Protein 7Y3J (pdb70)

Nearest PDB structures (foldseek):
  7y3j-assembly1_H  TM=1.005E+00  e=4.062E-44  Mus musculus
  8dcm-assembly1_A  TM=9.714E-01  e=6.726E-34  Mus musculus
  6pxh-assembly2_H  TM=6.707E-01  e=1.759E-35  Mus musculus
  1ct8-assembly1_B  TM=6.488E-01  e=2.114E-33  Mus musculus
  3gnm-assembly1_H  TM=6.488E-01  e=3.516E-32  Mus musculus

InterPro domains:
  IPR002223 Pancreatic trypsin inhibitor Kunitz domain [PF00014] (290-341)
  IPR002223 Pancreatic trypsin inhibitor Kunitz domain [PR00759] (288-302)
  IPR002223 Pancreatic trypsin inhibitor Kunitz domain [PR00759] (316-326)
  IPR002223 Pancreatic trypsin inhibitor Kunitz domain [PR00759] (326-341)
  IPR002223 Pancreatic trypsin inhibitor Kunitz domain [PS50279] (291-341)
  IPR002223 Pancreatic trypsin inhibitor Kunitz domain [SM00131] (289-342)
  IPR008154 Amyloidogenic glycoprotein, extracellular [PS51869] (28-189)
  IPR008154 Amyloidogenic glycoprotein, extracellular [SM00006] (24-188)
  IPR008155 Amyloidogenic glycoprotein [PR00203] (177-195)
  IPR008155 Amyloidogenic glycoprotein [PR00203] (382-405)
  IPR008155 Amyloidogenic glycoprotein [PR00203] (699-724)
  IPR008155 Amyloidogenic glycoprotein [PR00203] (745-767)
  IPR008155 Amyloidogenic glycoprotein [PTHR23103] (10-770)
  IPR011178 Amyloidogenic glycoprotein, copper-binding [PF12924] (132-188)
  IPR011993 PH-like domain superfamily [G3DSA:2.30.29.30] (742-770)
  IPR013803 Amyloidogenic glycoprotein, amyloid-beta peptide [PF03494] (676-713)
  IPR013803 Amyloidogenic glycoprotein, amyloid-beta peptide [PR00204] (675-688)
  IPR013803 Amyloidogenic glycoprotein, amyloid-beta peptide [PR00204] (689-701)
  IPR013803 Amyloidogenic glycoprotein, amyloid-beta peptide [PR00204] (701-713)
  IPR015849 Amyloidogenic glycoprotein, heparin-binding [PF02177] (31-131)

Structure (mmCIF, N/CA/C/O backbone):
data_7Y3J
#
_entry.id   7Y3J
#
_cell.length_a   49.589
_cell.length_b   127.883
_cell.length_c   160.342
_cell.angle_alpha   90.000
_cell.angle_beta   90.000
_cell.angle_gamma   90.000
#
_symmetry.space_group_name_H-M   'C 2 2 21'
#
loop_
_entity.id
_entity.type
_entity.pdbx_description
1 polymer '24B3 Light chain'
2 polymer '24B3 Heavy chain'
3 polymer ALA-LEU-VAL-PHE-PHE-ALA-PRO-ALA-VAL-GLY-SER
4 water water
#
loop_
_atom_site.group_PDB
_atom_site.id
_atom_site.type_symbol
_atom_site.label_atom_id
_atom_site.label_alt_id
_atom_site.label_comp_id
_atom_site.label_asym_id
_atom_site.label_entity_id
_atom_site.label_seq_id
_atom_site.pdbx_PDB_ins_code
_atom_site.Cartn_x
_atom_site.Cartn_y
_atom_site.Cartn_z
_atom_site.occupancy
_atom_site.B_iso_or_equiv
_atom_site.auth_seq_id
_atom_site.auth_comp_id
_atom_site.auth_asym_id
_atom_site.auth_atom_id
_atom_site.pdbx_PDB_model_num
ATOM 1 N N . ASP A 1 1 ? 7.77500 6.30100 -39.38800 1.000 45.98843 1 ASP L N 1
ATOM 2 C CA . ASP A 1 1 ? 8.02000 6.04400 -37.97300 1.000 45.24650 1 ASP L CA 1
ATOM 3 C C . ASP A 1 1 ? 6.97600 5.09500 -37.39300 1.000 45.49776 1 ASP L C 1
ATOM 4 O O . ASP A 1 1 ? 5.80600 5.13700 -37.77500 1.000 45.82922 1 ASP L O 1
ATOM 9 N N . VAL A 1 2 ? 7.40800 4.24100 -36.47000 1.000 49.02371 2 VAL L N 1
ATOM 10 C CA . VAL A 1 2 ? 6.49600 3.34400 -35.77000 1.000 49.07506 2 VAL L CA 1
ATOM 11 C C . VAL A 1 2 ? 5.75200 4.13800 -34.70600 1.000 41.98677 2 VAL L C 1
ATOM 12 O O . VAL A 1 2 ? 6.36900 4.80000 -33.86300 1.000 37.64143 2 VAL L O 1
ATOM 16 N N . VAL A 1 3 ? 4.42600 4.07700 -34.74100 1.000 43.85148 3 VAL L N 1
ATOM 17 C CA . VAL A 1 3 ? 3.58900 4.87900 -33.85800 1.000 44.76457 3 VAL L CA 1
ATOM 18 C C . VAL A 1 3 ? 3.33800 4.11000 -32.56900 1.000 41.06268 3 VAL L C 1
ATOM 19 O O . VAL A 1 3 ? 2.97500 2.92900 -32.59800 1.000 41.08550 3 VAL L O 1
ATOM 23 N N . MET A 1 4 ? 3.53200 4.78200 -31.43700 1.000 37.88611 4 MET L N 1
ATOM 24 C CA . MET A 1 4 ? 3.28100 4.21600 -30.11800 1.000 40.77408 4 MET L CA 1
ATOM 25 C C . MET A 1 4 ? 2.05500 4.90000 -29.52800 1.000 38.27962 4 MET L C 1
ATOM 26 O O . MET A 1 4 ? 2.07400 6.11200 -29.28700 1.000 34.00793 4 MET L O 1
ATOM 31 N N . THR A 1 5 ? 0.99700 4.12800 -29.29700 1.000 37.07412 5 THR L N 1
ATOM 32 C CA . THR A 1 5 ? -0.26600 4.64800 -28.78600 1.000 37.55236 5 THR L CA 1
ATOM 33 C C . THR A 1 5 ? -0.50000 4.10000 -27.38400 1.000 36.06941 5 THR L C 1
ATOM 34 O O . THR A 1 5 ? -0.63100 2.88500 -27.20300 1.000 36.28244 5 THR L O 1
ATOM 38 N N . GLN A 1 6 ? -0.56200 4.99500 -26.40200 1.000 35.70542 6 GLN L N 1
ATOM 39 C CA . GLN A 1 6 ? -0.71800 4.61900 -25.00400 1.000 40.71085 6 GLN L CA 1
ATOM 40 C C . GLN A 1 6 ? -2.13300 4.91100 -24.52400 1.000 35.05362 6 GLN L C 1
ATOM 41 O O . GLN A 1 6 ? -2.72600 5.93400 -24.88200 1.000 33.21473 6 GLN L O 1
ATOM 47 N N . THR A 1 7 ? -2.66600 4.00300 -23.70200 1.000 38.40111 7 THR L N 1
ATOM 48 C CA . THR A 1 7 ? -3.99300 4.13200 -23.12500 1.000 41.87308 7 THR L CA 1
ATOM 49 C C . THR A 1 7 ? -3.90200 3.69900 -21.66500 1.000 40.47702 7 THR L C 1
ATOM 50 O O . THR A 1 7 ? -3.40200 2.59500 -21.38000 1.000 37.02716 7 THR L O 1
ATOM 54 N N . PRO A 1 8 ? -4.37000 4.52600 -20.72100 1.000 38.85240 8 PRO L N 1
ATOM 55 C CA . PRO A 1 8 ? -4.96500 5.85400 -20.90600 1.000 33.50784 8 PRO L CA 1
ATOM 56 C C . PRO A 1 8 ? -3.92700 6.96800 -20.86500 1.000 36.02836 8 PRO L C 1
ATOM 57 O O . PRO A 1 8 ? -2.74500 6.72200 -20.64700 1.000 35.57265 8 PRO L O 1
ATOM 61 N N . LEU A 1 9 ? -4.35200 8.21300 -21.08000 1.000 43.37123 9 LEU L N 1
ATOM 62 C CA . LEU A 1 9 ? -3.44800 9.34400 -20.91100 1.000 39.51869 9 LEU L CA 1
ATOM 63 C C . LEU A 1 9 ? -3.29400 9.70800 -19.44000 1.000 32.77918 9 LEU L C 1
ATOM 64 O O . LEU A 1 9 ? -2.19600 10.05700 -18.99300 1.000 26.56084 9 LEU L O 1
ATOM 69 N N . SER A 1 10 ? -4.38200 9.62800 -18.67900 1.000 34.42928 10 SER L N 1
ATOM 70 C CA . SER A 1 10 ? -4.38300 9.89300 -17.24800 1.000 37.19489 10 SER L CA 1
ATOM 71 C C . SER A 1 10 ? -4.92300 8.67000 -16.52200 1.000 35.30177 10 SER L C 1
ATOM 72 O O . SER A 1 10 ? -5.99200 8.15800 -16.87300 1.000 32.19439 10 SER L O 1
ATOM 75 N N . LEU A 1 11 ? -4.18600 8.20400 -15.51500 1.000 34.05533 11 LEU L N 1
ATOM 76 C CA . LEU A 1 11 ? -4.56000 7.02200 -14.74000 1.000 35.95100 11 LEU L CA 1
ATOM 77 C C . LEU A 1 11 ? -4.59400 7.39100 -13.26400 1.000 32.74768 11 LEU L C 1
ATOM 78 O O . LEU A 1 11 ? -3.59400 7.23600 -12.54900 1.000 30.64412 11 LEU L O 1
ATOM 83 N N . PRO A 1 12 ? -5.72600 7.89700 -12.77200 1.000 32.29236 12 PRO L N 1
ATOM 84 C CA . PRO A 1 12 ? -5.85400 8.16900 -11.33300 1.000 34.34927 12 PRO L CA 1
ATOM 85 C C . PRO A 1 12 ? -6.04300 6.87400 -10.55700 1.000 30.97806 12 PRO L C 1
ATOM 86 O O . PRO A 1 12 ? -6.87800 6.03900 -10.91100 1.000 30.04977 12 PRO L O 1
ATOM 90 N N . VAL A 1 13 ? -5.25900 6.71000 -9.49400 1.000 27.60078 13 VAL L N 1
ATOM 91 C CA . VAL A 1 13 ? -5.33000 5.52400 -8.65200 1.000 31.54000 13 VAL L CA 1
ATOM 92 C C . VAL A 1 13 ? -5.21100 5.93900 -7.19400 1.000 28.28147 13 VAL L C 1
ATOM 93 O O . VAL A 1 13 ? -4.65800 6.99400 -6.86800 1.000 24.69557 13 VAL L O 1
ATOM 97 N N . SER A 1 14 ? -5.75400 5.10300 -6.31800 1.000 27.91310 14 SER L N 1
ATOM 98 C CA . SER A 1 14 ? -5.45300 5.17600 -4.90000 1.000 36.49401 14 SER L CA 1
ATOM 99 C C . SER A 1 14 ? -4.27000 4.26600 -4.60200 1.000 30.90758 14 SER L C 1
ATOM 100 O O . SER A 1 14 ? -4.04500 3.27000 -5.29400 1.000 28.36084 14 SER L O 1
ATOM 103 N N . LEU A 1 15 ? -3.49900 4.62900 -3.58100 1.000 28.25672 15 LEU L N 1
ATOM 104 C CA . LEU A 1 15 ? -2.37800 3.79400 -3.17300 1.000 30.02252 15 LEU L CA 1
ATOM 105 C C . LEU A 1 15 ? -2.87600 2.40300 -2.80200 1.000 30.51918 15 LEU L C 1
ATOM 106 O O . LEU A 1 15 ? -3.83100 2.25600 -2.03500 1.000 27.58915 15 LEU L O 1
ATOM 111 N N . GLY A 1 16 ? -2.23500 1.38000 -3.36300 1.000 29.85375 16 GLY L N 1
ATOM 112 C CA . GLY A 1 16 ? -2.64400 0.00900 -3.17800 1.000 27.69209 16 GLY L CA 1
ATOM 113 C C . GLY A 1 16 ? -3.38200 -0.58800 -4.35800 1.000 22.87144 16 GLY L C 1
ATOM 114 O O . GLY A 1 16 ? -3.37700 -1.81500 -4.51600 1.000 23.28935 16 GLY L O 1
ATOM 115 N N . ASP A 1 17 ? -4.01300 0.24300 -5.18400 1.000 25.42975 17 ASP L N 1
ATOM 116 C CA . ASP A 1 17 ? -4.66200 -0.24600 -6.38900 1.000 27.75426 17 ASP L CA 1
ATOM 117 C C . ASP A 1 17 ? -3.63800 -0.85000 -7.34100 1.000 33.95645 17 ASP L C 1
ATOM 118 O O . ASP A 1 17 ? -2.43300 -0.60200 -7.24800 1.000 30.40220 17 ASP L O 1
ATOM 123 N N . GLN A 1 18 ? -4.13700 -1.65400 -8.27100 1.000 34.24374 18 GLN L N 1
ATOM 124 C CA . GLN A 1 18 ? -3.33500 -2.11600 -9.38900 1.000 35.15528 18 GLN L CA 1
ATOM 125 C C . GLN A 1 18 ? -3.58200 -1.21300 -10.59000 1.000 27.08981 18 GLN L C 1
ATOM 126 O O . GLN A 1 18 ? -4.66600 -0.64800 -10.75200 1.000 25.24969 18 GLN L O 1
ATOM 132 N N . ALA A 1 19 ? -2.55500 -1.06500 -11.41900 1.000 29.09189 19 ALA L N 1
ATOM 133 C CA . ALA A 1 19 ? -2.60200 -0.17400 -12.56700 1.000 31.20558 19 ALA L CA 1
ATOM 134 C C . ALA A 1 19 ? -2.14500 -0.91700 -13.81100 1.000 29.55614 19 ALA L C 1
ATOM 135 O O . ALA A 1 19 ? -1.17000 -1.67300 -13.77100 1.000 26.90946 19 ALA L O 1
ATOM 137 N N . SER A 1 20 ? -2.85700 -0.69800 -14.91500 1.000 29.72649 20 SER L N 1
ATOM 138 C CA . SER A 1 20 ? -2.53800 -1.31200 -16.19800 1.000 31.98730 20 SER L CA 1
ATOM 139 C C . SER A 1 20 ? -2.44400 -0.21900 -17.24900 1.000 27.97257 20 SER L C 1
ATOM 140 O O . SER A 1 20 ? -3.40100 0.53600 -17.45000 1.000 28.12193 20 SER L O 1
ATOM 143 N N . ILE A 1 21 ? -1.29500 -0.13500 -17.91300 1.000 29.51457 21 ILE L N 1
ATOM 144 C CA . ILE A 1 21 ? -1.04600 0.85300 -18.95500 1.000 28.14587 21 ILE L CA 1
ATOM 145 C C . ILE A 1 21 ? -0.81600 0.10300 -20.25900 1.000 34.87606 21 ILE L C 1
ATOM 146 O O . ILE A 1 21 ? 0.06700 -0.76000 -20.33800 1.000 30.14051 21 ILE L O 1
ATOM 151 N N . SER A 1 22 ? -1.60900 0.42700 -21.27600 1.000 36.97163 22 SER L N 1
ATOM 152 C CA . SER A 1 22 ? -1.54200 -0.24500 -22.56400 1.000 41.40158 22 SER L CA 1
ATOM 153 C C . SER A 1 22 ? -0.71100 0.56800 -23.54900 1.000 34.56173 22 SER L C 1
ATOM 154 O O . SER A 1 22 ? -0.68600 1.80100 -23.50400 1.000 35.67628 22 SER L O 1
ATOM 157 N N . CYS A 1 23 ? -0.02800 -0.14300 -24.44600 1.000 30.02664 23 CYS L N 1
ATOM 158 C CA . CYS A 1 23 ? 0.81200 0.47200 -25.47100 1.000 36.10272 23 CYS L CA 1
ATOM 159 C C . CYS A 1 23 ? 0.67600 -0.35500 -26.74200 1.000 35.07659 23 CYS L C 1
ATOM 160 O O . CYS A 1 23 ? 1.21800 -1.46300 -26.82500 1.000 32.40220 23 CYS L O 1
ATOM 163 N N . ARG A 1 24 ? -0.05000 0.17200 -27.72500 1.000 40.64294 24 ARG L N 1
ATOM 164 C CA . ARG A 1 24 ? -0.26400 -0.49900 -28.99800 1.000 42.58572 24 ARG L CA 1
ATOM 165 C C . ARG A 1 24 ? 0.55600 0.18100 -30.08600 1.000 41.99869 24 ARG L C 1
ATOM 166 O O . ARG A 1 24 ? 0.62100 1.41400 -30.14800 1.000 39.71851 24 ARG L O 1
ATOM 168 N N . CYS A 1 25 ? 1.17800 -0.62300 -30.94200 1.000 36.90504 25 CYS L N 1
ATOM 169 C CA . CYS A 1 25 ? 2.07200 -0.12800 -31.97800 1.000 46.06270 25 CYS L CA 1
ATOM 170 C C . CYS A 1 25 ? 1.46100 -0.33700 -33.35900 1.000 51.48725 25 CYS L C 1
ATOM 171 O O . CYS A 1 25 ? 0.50200 -1.09300 -33.54000 1.000 44.91286 25 CYS L O 1
ATOM 174 N N . SER A 1 26 ? 2.04100 0.35300 -34.34400 1.000 48.78901 26 SER L N 1
ATOM 175 C CA . SER A 1 26 ? 1.53100 0.28800 -35.70800 1.000 56.85035 26 SER L CA 1
ATOM 176 C C . SER A 1 26 ? 1.95400 -0.98900 -36.42200 1.000 58.53363 26 SER L C 1
ATOM 177 O O . SER A 1 26 ? 1.26200 -1.43500 -37.34400 1.000 49.77707 26 SER L O 1
ATOM 180 N N . GLN A 1 27 ? 3.07200 -1.58900 -36.01900 1.000 60.06846 27 GLN L N 1
ATOM 181 C CA . GLN A 1 27 ? 3.55900 -2.80100 -36.66100 1.000 60.47263 27 GLN L CA 1
ATOM 182 C C . GLN A 1 27 ? 4.33700 -3.62500 -35.64500 1.000 51.54290 27 GLN L C 1
ATOM 183 O O . GLN A 1 27 ? 4.67400 -3.15300 -34.55600 1.000 48.16103 27 GLN L O 1
ATOM 189 N N . SER A 1 28 ? 4.61300 -4.87400 -36.01800 1.000 54.16946 28 SER L N 1
ATOM 190 C CA . SER A 1 28 ? 5.33000 -5.79000 -35.14100 1.000 48.29565 28 SER L CA 1
ATOM 191 C C . SER A 1 28 ? 6.70300 -5.23200 -34.78400 1.000 46.51823 28 SER L C 1
ATOM 192 O O . SER A 1 28 ? 7.34200 -4.53400 -35.57600 1.000 45.59891 28 SER L O 1
ATOM 195 N N . LEU A 1 29 ? 7.15800 -5.55200 -33.57200 1.000 43.06823 29 LEU L N 1
ATOM 196 C CA . LEU A 1 29 ? 8.41500 -5.04000 -33.04300 1.000 41.13471 29 LEU L CA 1
ATOM 197 C C . LEU A 1 29 ? 9.48600 -6.11900 -32.93500 1.000 41.88073 29 LEU L C 1
ATOM 198 O O . LEU A 1 29 ? 10.46900 -5.94100 -32.20800 1.000 34.78193 29 LEU L O 1
ATOM 203 N N . VAL A 1 30 ? 9.32100 -7.23100 -33.64500 1.000 43.45580 30 VAL L N 1
ATOM 204 C CA . VAL A 1 30 ? 10.28200 -8.32700 -33.58800 1.000 45.23268 30 VAL L CA 1
ATOM 205 C C . VAL A 1 30 ? 11.50800 -7.93100 -34.40400 1.000 42.76040 30 VAL L C 1
ATOM 206 O O . VAL A 1 30 ? 11.45900 -7.87800 -35.63500 1.000 42.39745 30 VAL L O 1
ATOM 210 N N . HIS A 1 31 ? 12.60900 -7.64200 -33.71400 1.000 44.63155 31 HIS L N 1
ATOM 211 C CA . HIS A 1 31 ? 13.86600 -7.34600 -34.38200 1.000 47.35695 31 HIS L CA 1
ATOM 212 C C . HIS A 1 31 ? 14.36100 -8.58000 -35.13100 1.000 51.99176 31 HIS L C 1
ATOM 213 O O . HIS A 1 31 ? 13.97000 -9.71500 -34.84200 1.000 52.69636 31 HIS L O 1
ATOM 220 N N . ARG A 1 32 ? 15.23100 -8.35000 -36.11900 1.000 56.79301 32 ARG L N 1
ATOM 221 C CA . ARG A 1 32 ? 15.79600 -9.46800 -36.86600 1.000 63.39833 32 ARG L CA 1
ATOM 222 C C . ARG A 1 32 ? 16.64800 -10.37100 -35.98300 1.000 61.83964 32 ARG L C 1
ATOM 223 O O . ARG A 1 32 ? 16.86200 -11.53600 -36.33300 1.000 60.98138 32 ARG L O 1
ATOM 231 N N . ASN A 1 33 ? 17.13100 -9.86600 -34.84700 1.000 56.75180 33 ASN L N 1
ATOM 232 C CA . ASN A 1 33 ? 17.88900 -10.67900 -33.90600 1.000 55.34091 33 ASN L CA 1
ATOM 233 C C . ASN A 1 33 ? 16.99900 -11.52300 -33.00100 1.000 51.49538 33 ASN L C 1
ATOM 234 O O . ASN A 1 33 ? 17.52000 -12.21200 -32.11700 1.000 44.86010 33 ASN L O 1
ATOM 239 N N . GLY A 1 34 ? 15.68000 -11.47900 -33.19300 1.000 50.28659 34 GLY L N 1
ATOM 240 C CA . GLY A 1 34 ? 14.74400 -12.24900 -32.41100 1.000 49.40128 34 GLY L CA 1
ATOM 241 C C . GLY A 1 34 ? 14.09500 -11.49500 -31.26800 1.000 44.81133 34 GLY L C 1
ATOM 242 O O . GLY A 1 34 ? 12.98800 -11.86000 -30.85400 1.000 38.09438 34 GLY L O 1
ATOM 243 N N . ASN A 1 35 ? 14.74700 -10.45800 -30.75200 1.000 48.21642 35 ASN L N 1
ATOM 244 C CA . ASN A 1 35 ? 14.23000 -9.74300 -29.59600 1.000 48.63048 35 ASN L CA 1
ATOM 245 C C . ASN A 1 35 ? 13.09200 -8.80800 -29.98800 1.000 44.05308 35 ASN L C 1
ATOM 246 O O . ASN A 1 35 ? 13.07300 -8.23500 -31.08100 1.000 39.22756 35 ASN L O 1
ATOM 251 N N . THR A 1 36 ? 12.13500 -8.66100 -29.07500 1.000 34.49900 36 THR L N 1
ATOM 252 C CA . THR A 1 36 ? 11.06100 -7.67800 -29.20100 1.000 37.02580 36 THR L CA 1
ATOM 253 C C . THR A 1 36 ? 11.47100 -6.46200 -28.37600 1.000 37.45165 36 THR L C 1
ATOM 254 O O . THR A 1 36 ? 11.32800 -6.45000 -27.15000 1.000 29.93026 36 THR L O 1
ATOM 258 N N . ASN A 1 37 ? 11.98100 -5.43600 -29.05400 1.000 34.39121 37 ASN L N 1
ATOM 259 C CA . ASN A 1 37 ? 12.58500 -4.28900 -28.37700 1.000 32.58901 37 ASN L CA 1
ATOM 260 C C . ASN A 1 37 ? 11.51200 -3.25900 -28.01800 1.000 35.26205 37 ASN L C 1
ATOM 261 O O . ASN A 1 37 ? 11.41200 -2.18000 -28.60100 1.000 34.74218 37 ASN L O 1
ATOM 266 N N . LEU A 1 38 ? 10.70300 -3.61300 -27.02200 1.000 37.54922 38 LEU L N 1
ATOM 267 C CA . LEU A 1 38 ? 9.74500 -2.69100 -26.42800 1.000 38.10709 38 LEU L CA 1
ATOM 268 C C . LEU A 1 38 ? 10.08900 -2.50600 -24.95800 1.000 32.21264 38 LEU L C 1
ATOM 269 O O . LEU A 1 38 ? 10.31200 -3.48700 -24.24100 1.000 27.22828 38 LEU L O 1
ATOM 274 N N . HIS A 1 39 ? 10.12900 -1.25200 -24.51500 1.000 29.75903 39 HIS L N 1
ATOM 275 C CA . HIS A 1 39 ? 10.59400 -0.92300 -23.17900 1.000 32.45202 39 HIS L CA 1
ATOM 276 C C . HIS A 1 39 ? 9.65900 0.09900 -22.55000 1.000 29.69179 39 HIS L C 1
ATOM 277 O O . HIS A 1 39 ? 8.90800 0.79300 -23.23800 1.000 26.53982 39 HIS L O 1
ATOM 284 N N . TRP A 1 40 ? 9.71500 0.17900 -21.22200 1.000 32.81609 40 TRP L N 1
ATOM 285 C CA . TRP A 1 40 ? 8.89700 1.09700 -20.44200 1.000 34.73686 40 TRP L CA 1
ATOM 286 C C . TRP A 1 40 ? 9.79700 1.97700 -19.58800 1.000 31.59121 40 TRP L C 1
ATOM 287 O O . TRP A 1 40 ? 10.70500 1.47400 -18.91700 1.000 29.45265 40 TRP L O 1
ATOM 298 N N . TYR A 1 41 ? 9.53800 3.28100 -19.60500 1.000 31.39176 41 TYR L N 1
ATOM 299 C CA . TYR A 1 41 ? 10.30200 4.24400 -18.82800 1.000 29.01727 41 TYR L CA 1
ATOM 300 C C . TYR A 1 41 ? 9.38600 4.98700 -17.86600 1.000 30.65478 41 TYR L C 1
ATOM 301 O O . TYR A 1 41 ? 8.18500 5.12700 -18.10800 1.000 27.21763 41 TYR L O 1
ATOM 310 N N . LEU A 1 42 ? 9.97000 5.46500 -16.77000 1.000 31.88498 42 LEU L N 1
ATOM 311 C CA . LEU A 1 42 ? 9.26700 6.27700 -15.78800 1.000 32.35461 42 LEU L CA 1
ATOM 312 C C . LEU A 1 42 ? 10.01800 7.58600 -15.60000 1.000 28.84238 42 LEU L C 1
ATOM 313 O O . LEU A 1 42 ? 11.23300 7.58300 -15.37900 1.000 24.23009 42 LEU L O 1
ATOM 318 N N . GLN A 1 43 ? 9.29600 8.69900 -15.69500 1.000 28.84587 43 GLN L N 1
ATOM 319 C CA . GLN A 1 43 ? 9.86400 10.02600 -15.48900 1.000 30.70616 43 GLN L CA 1
ATOM 320 C C . GLN A 1 43 ? 9.07100 10.72100 -14.39100 1.000 26.12796 43 GLN L C 1
ATOM 321 O O . GLN A 1 43 ? 7.91500 11.10200 -14.60000 1.000 27.64784 43 GLN L O 1
ATOM 327 N N . LYS A 1 44 ? 9.68900 10.87800 -13.22600 1.000 23.88022 44 LYS L N 1
ATOM 328 C CA . LYS A 1 44 ? 9.07800 11.64900 -12.15900 1.000 28.77924 44 LYS L CA 1
ATOM 329 C C . LYS A 1 44 ? 9.34700 13.13600 -12.37500 1.000 33.71789 44 LYS L C 1
ATOM 330 O O . LYS A 1 44 ? 10.22800 13.52700 -13.14600 1.000 28.58823 44 LYS L O 1
ATOM 336 N N . SER A 1 45 ? 8.56600 13.96700 -11.68600 1.000 32.09440 45 SER L N 1
ATOM 337 C CA . SER A 1 45 ? 8.62200 15.40800 -11.90700 1.000 39.40661 45 SER L CA 1
ATOM 338 C C . SER A 1 45 ? 10.01100 15.95400 -11.60400 1.000 37.86273 45 SER L C 1
ATOM 339 O O . SER A 1 45 ? 10.60100 15.65100 -10.56200 1.000 28.99280 45 SER L O 1
ATOM 342 N N . GLY A 1 46 ? 10.53500 16.75700 -12.52700 1.000 38.77524 46 GLY L N 1
ATOM 343 C CA . GLY A 1 46 ? 11.83900 17.36200 -12.34200 1.000 42.08889 46 GLY L CA 1
ATOM 344 C C . GLY A 1 46 ? 13.00500 16.40600 -12.41600 1.000 45.20866 46 GLY L C 1
ATOM 345 O O . GLY A 1 46 ? 14.11000 16.76000 -11.99700 1.000 41.63544 46 GLY L O 1
ATOM 346 N N . GLN A 1 47 ? 12.79700 15.20400 -12.93900 1.000 37.02599 47 GLN L N 1
ATOM 347 C CA . GLN A 1 47 ? 13.84000 14.19400 -13.04300 1.000 32.48163 47 GLN L CA 1
ATOM 348 C C . GLN A 1 47 ? 13.97900 13.73800 -14.49200 1.000 31.08688 47 GLN L C 1
ATOM 349 O O . GLN A 1 47 ? 13.22100 14.14400 -15.37600 1.000 30.10338 47 GLN L O 1
ATOM 355 N N . SER A 1 48 ? 14.96400 12.88400 -14.72300 1.000 31.16861 48 SER L N 1
ATOM 356 C CA . SER A 1 48 ? 15.18200 12.25200 -16.01100 1.000 26.87219 48 SER L CA 1
ATOM 357 C C . SER A 1 48 ? 14.38500 10.96000 -16.10500 1.000 28.28089 48 SER L C 1
ATOM 358 O O . SER A 1 48 ? 14.04400 10.35400 -15.08600 1.000 27.56051 48 SER L O 1
ATOM 361 N N . PRO A 1 49 ? 14.05100 10.51900 -17.31800 1.000 35.13216 49 PRO L N 1
ATOM 362 C CA . PRO A 1 49 ? 13.40800 9.20900 -17.46500 1.000 36.66568 49 PRO L CA 1
ATOM 363 C C . PRO A 1 49 ? 14.31300 8.10100 -16.95000 1.000 33.96974 49 PRO L C 1
ATOM 364 O O . PRO A 1 49 ? 15.54100 8.19900 -16.99400 1.000 31.04886 49 PRO L O 1
ATOM 368 N N . LYS A 1 50 ? 13.69100 7.03900 -16.44700 1.000 30.65197 50 LYS L N 1
ATOM 369 C CA . LYS A 1 50 ? 14.41500 5.91100 -15.88100 1.000 35.65259 50 LYS L CA 1
ATOM 370 C C . LYS A 1 50 ? 13.82800 4.61100 -16.40700 1.000 31.82084 50 LYS L C 1
ATOM 371 O O . LYS A 1 50 ? 12.60700 4.47200 -16.52800 1.000 25.02759 50 LYS L O 1
ATOM 377 N N . LEU A 1 51 ? 14.70700 3.66200 -16.71700 1.000 34.48859 51 LEU L N 1
ATOM 378 C CA . LEU A 1 51 ? 14.30000 2.41100 -17.34300 1.000 32.63997 51 LEU L CA 1
ATOM 379 C C . LEU A 1 51 ? 13.70500 1.47500 -16.29800 1.000 31.98263 51 LEU L C 1
ATOM 380 O O . LEU A 1 51 ? 14.38900 1.07500 -15.35000 1.000 30.02684 51 LEU L O 1
ATOM 385 N N . LEU A 1 52 ? 12.43000 1.12900 -16.47000 1.000 32.63482 52 LEU L N 1
ATOM 386 C CA . LEU A 1 52 ? 11.77600 0.16700 -15.59400 1.000 32.89214 52 LEU L CA 1
ATOM 387 C C . LEU A 1 52 ? 11.80700 -1.24000 -16.17500 1.000 33.33626 52 LEU L C 1
ATOM 388 O O . LEU A 1 52 ? 12.24500 -2.18300 -15.50900 1.000 33.34575 52 LEU L O 1
ATOM 393 N N . ILE A 1 53 ? 11.34300 -1.39400 -17.41000 1.000 27.61408 53 ILE L N 1
ATOM 394 C CA . ILE A 1 53 ? 11.21100 -2.69700 -18.04600 1.000 27.98638 53 ILE L CA 1
ATOM 395 C C . ILE A 1 53 ? 11.72200 -2.59500 -19.47500 1.000 32.26979 53 ILE L C 1
ATOM 396 O O . ILE A 1 53 ? 11.40800 -1.64000 -20.19100 1.000 29.88314 53 ILE L O 1
ATOM 401 N N . TYR A 1 54 ? 12.52000 -3.58000 -19.88500 1.000 35.36565 54 TYR L N 1
ATOM 402 C CA . TYR A 1 54 ? 13.04100 -3.65600 -21.24100 1.000 34.97787 54 TYR L CA 1
ATOM 403 C C . TYR A 1 54 ? 12.68700 -5.00700 -21.84400 1.000 31.95703 54 TYR L C 1
ATOM 404 O O . TYR A 1 54 ? 12.55300 -6.00500 -21.13200 1.000 29.54440 54 TYR L O 1
ATOM 413 N N . LYS A 1 55 ? 12.54200 -5.02300 -23.16700 1.000 32.64876 55 LYS L N 1
ATOM 414 C CA . LYS A 1 55 ? 12.17800 -6.21900 -23.92400 1.000 35.09942 55 LYS L CA 1
ATOM 415 C C . LYS A 1 55 ? 10.95300 -6.90300 -23.31400 1.000 31.63388 55 LYS L C 1
ATOM 416 O O . LYS A 1 55 ? 10.98700 -8.06100 -22.89300 1.000 31.64049 55 LYS L O 1
ATOM 422 N N . VAL A 1 56 ? 9.86700 -6.12800 -23.25000 1.000 29.10361 56 VAL L N 1
ATOM 423 C CA . VAL A 1 56 ? 8.52600 -6.58500 -22.89000 1.000 28.97376 56 VAL L CA 1
ATOM 424 C C . VAL A 1 56 ? 8.40100 -6.90800 -21.40500 1.000 30.08331 56 VAL L C 1
ATOM 425 O O . VAL A 1 56 ? 7.52400 -6.36800 -20.72000 1.000 28.13803 56 VAL L O 1
ATOM 429 N N . SER A 1 57 ? 9.26700 -7.78900 -20.88600 1.000 29.76480 57 SER L N 1
ATOM 430 C CA . SER A 1 57 ? 8.99400 -8.36700 -19.57400 1.000 28.82042 57 SER L CA 1
ATOM 431 C C . SER A 1 57 ? 10.21700 -8.47300 -18.66300 1.000 30.32380 57 SER L C 1
ATOM 432 O O . SER A 1 57 ? 10.16700 -9.20400 -17.66600 1.000 31.59084 57 SER L O 1
ATOM 435 N N . ASN A 1 58 ? 11.30500 -7.76600 -18.95300 1.000 28.06915 58 ASN L N 1
ATOM 436 C CA . ASN A 1 58 ? 12.52100 -7.85800 -18.15100 1.000 32.64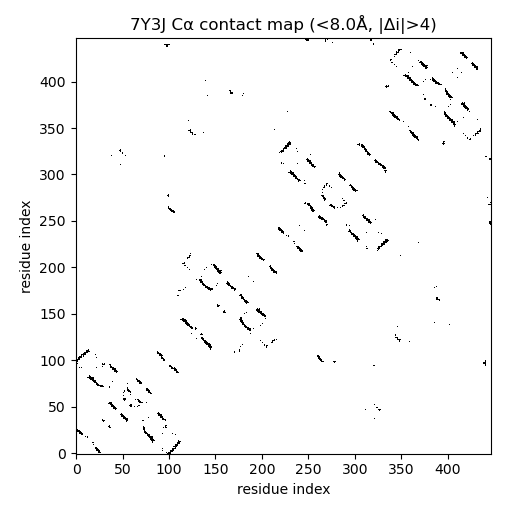595 58 ASN L CA 1
ATOM 437 C C . ASN A 1 58 ? 12.64000 -6.63700 -17.24700 1.000 36.54685 58 ASN L C 1
ATOM 438 O O . ASN A 1 58 ? 12.69900 -5.50200 -17.73300 1.000 28.23948 58 ASN L O 1
ATOM 443 N N . ARG A 1 59 ? 12.68700 -6.87500 -15.93800 1.000 31.34179 59 ARG L N 1
ATOM 444 C CA . ARG A 1 59 ? 12.83800 -5.79700 -14.97000 1.000 36.33343 59 ARG L CA 1
ATOM 445 C C . ARG A 1 59 ? 14.28700 -5.33100 -14.92000 1.000 33.98181 59 ARG L C 1
ATOM 446 O O . ARG A 1 59 ? 15.20800 -6.14200 -14.78000 1.000 30.67717 59 ARG L O 1
ATOM 454 N N . PHE A 1 60 ? 14.48400 -4.02100 -15.03600 1.000 32.14366 60 PHE L N 1
ATOM 455 C CA . PHE A 1 60 ? 15.81000 -3.44600 -14.89500 1.000 36.89810 60 PHE L CA 1
ATOM 456 C C . PHE A 1 60 ? 16.29100 -3.59000 -13.45300 1.000 38.28976 60 PHE L C 1
ATOM 457 O O . PHE A 1 60 ? 15.50300 -3.79200 -12.52400 1.000 36.67986 60 PHE L O 1
ATOM 465 N N . SER A 1 61 ? 17.60700 -3.49800 -13.27400 1.000 38.29283 61 SER L N 1
ATOM 466 C CA . SER A 1 61 ? 18.19500 -3.65900 -11.95000 1.000 44.66735 61 SER L CA 1
ATOM 467 C C . SER A 1 61 ? 17.65900 -2.60100 -10.99300 1.000 37.33503 61 SER L C 1
ATOM 468 O O . SER A 1 61 ? 17.65600 -1.40600 -11.30400 1.000 34.59880 61 SER L O 1
ATOM 471 N N . GLY A 1 62 ? 17.19800 -3.04800 -9.82500 1.000 30.64591 62 GLY L N 1
ATOM 472 C CA . GLY A 1 62 ? 16.62700 -2.17400 -8.82900 1.000 36.44384 62 GLY L CA 1
ATOM 473 C C . GLY A 1 62 ? 15.12500 -2.00300 -8.91200 1.000 39.07359 62 GLY L C 1
ATOM 474 O O . GLY A 1 62 ? 14.51800 -1.51000 -7.95300 1.000 35.49329 62 GLY L O 1
ATOM 475 N N . VAL A 1 63 ? 14.50900 -2.39600 -10.01900 1.000 35.24338 63 VAL L N 1
ATOM 476 C CA . VAL A 1 63 ? 13.05700 -2.24500 -10.16800 1.000 36.12289 63 VAL L CA 1
ATOM 477 C C . VAL A 1 63 ? 12.35300 -3.29900 -9.32100 1.000 29.55070 63 VAL L C 1
ATOM 478 O O . VAL A 1 63 ? 12.66500 -4.49700 -9.44300 1.000 28.81673 63 VAL L O 1
ATOM 482 N N . PRO A 1 64 ? 11.40900 -2.91700 -8.46500 1.000 31.63927 64 PRO L N 1
ATOM 483 C CA . PRO A 1 64 ? 10.72700 -3.91100 -7.63100 1.000 38.34771 64 PRO L CA 1
ATOM 484 C C . PRO A 1 64 ? 9.88500 -4.85700 -8.47100 1.000 36.59444 64 PRO L C 1
ATOM 485 O O . PRO A 1 64 ? 9.38000 -4.49600 -9.53700 1.000 31.35586 64 PRO L O 1
ATOM 489 N N . ASP A 1 65 ? 9.72700 -6.08700 -7.96800 1.000 35.50986 65 ASP L N 1
ATOM 490 C CA . ASP A 1 65 ? 8.84800 -7.05300 -8.62100 1.000 38.80763 65 ASP L CA 1
ATOM 491 C C . ASP A 1 65 ? 7.40300 -6.57500 -8.66700 1.000 39.19094 65 ASP L C 1
ATOM 492 O O . ASP A 1 65 ? 6.56500 -7.22900 -9.29800 1.000 34.41397 65 ASP L O 1
ATOM 497 N N . ARG A 1 66 ? 7.10500 -5.45800 -8.00000 1.000 41.14306 66 ARG L N 1
ATOM 498 C CA . ARG A 1 66 ? 5.81900 -4.78600 -8.13000 1.000 39.94543 66 ARG L CA 1
ATOM 499 C C . ARG A 1 66 ? 5.47400 -4.49400 -9.58600 1.000 36.55855 66 ARG L C 1
ATOM 500 O O . ARG A 1 66 ? 4.29500 -4.49100 -9.95900 1.000 30.35272 66 ARG L O 1
ATOM 508 N N . PHE A 1 67 ? 6.48100 -4.26100 -10.42300 1.000 35.68081 67 PHE L N 1
ATOM 509 C CA . PHE A 1 67 ? 6.28100 -3.94300 -11.83000 1.000 38.51306 67 PHE L CA 1
ATOM 510 C C . PHE A 1 67 ? 6.44700 -5.18900 -12.69100 1.000 31.79295 67 PHE L C 1
ATOM 511 O O . PHE A 1 67 ? 7.31100 -6.03100 -12.42700 1.000 29.31081 67 PHE L O 1
ATOM 519 N N . SER A 1 68 ? 5.61700 -5.29600 -13.72600 1.000 30.52769 68 SER L N 1
ATOM 520 C CA . SER A 1 68 ? 5.67700 -6.41600 -14.65300 1.000 34.45638 68 SER L CA 1
ATOM 521 C C . SER A 1 68 ? 5.10800 -5.98200 -15.99600 1.000 32.69903 68 SER L C 1
ATOM 522 O O . SER A 1 68 ? 4.19800 -5.15100 -16.06300 1.000 29.44037 68 SER L O 1
ATOM 525 N N . GLY A 1 69 ? 5.66000 -6.55200 -17.06900 1.000 26.77491 69 GLY L N 1
ATOM 526 C CA . GLY A 1 69 ? 5.21200 -6.24200 -18.40500 1.000 30.94208 69 GLY L CA 1
ATOM 527 C C . GLY A 1 69 ? 4.93900 -7.50900 -19.19800 1.000 29.44712 69 GLY L C 1
ATOM 528 O O . GLY A 1 69 ? 5.48000 -8.57600 -18.91300 1.000 33.25853 69 GLY L O 1
ATOM 529 N N . SER A 1 70 ? 4.08400 -7.36400 -20.20600 1.000 29.50662 70 SER L N 1
ATOM 530 C CA . SER A 1 70 ? 3.69100 -8.48700 -21.04500 1.000 34.13274 70 SER L CA 1
ATOM 531 C C . SER A 1 70 ? 3.28800 -7.96100 -22.41700 1.000 35.84705 70 SER L C 1
ATOM 532 O O . SER A 1 70 ? 3.25500 -6.75000 -22.65600 1.000 31.14630 70 SER L O 1
ATOM 535 N N . GLY A 1 71 ? 2.98700 -8.88300 -23.32000 1.000 33.85180 71 GLY L N 1
ATOM 536 C CA . GLY A 1 71 ? 2.53800 -8.54900 -24.65600 1.000 39.23082 71 GLY L CA 1
ATOM 537 C C . GLY A 1 71 ? 3.44400 -9.12800 -25.72900 1.000 36.83035 71 GLY L C 1
ATOM 538 O O . GLY A 1 71 ? 4.49300 -9.71100 -25.46200 1.000 38.29246 71 GLY L O 1
ATOM 539 N N . SER A 1 72 ? 2.99900 -8.94600 -26.97100 1.000 38.68921 72 SER L N 1
ATOM 540 C CA . SER A 1 72 ? 3.73300 -9.40900 -28.14200 1.000 40.25156 72 SER L CA 1
ATOM 541 C C . SER A 1 72 ? 3.13800 -8.75100 -29.37800 1.000 42.91198 72 SER L C 1
ATOM 542 O O . SER A 1 72 ? 1.99500 -8.28600 -29.36600 1.000 34.08770 72 SER L O 1
ATOM 545 N N . GLY A 1 73 ? 3.93300 -8.71600 -30.44500 1.000 39.99434 73 GLY L N 1
ATOM 546 C CA . GLY A 1 73 ? 3.48100 -8.16600 -31.70700 1.000 46.27920 73 GLY L CA 1
ATOM 547 C C . GLY A 1 73 ? 3.21900 -6.67300 -31.67500 1.000 48.35093 73 GLY L C 1
ATOM 548 O O . GLY A 1 73 ? 4.13700 -5.87000 -31.86700 1.000 42.48330 73 GLY L O 1
ATOM 549 N N . THR A 1 74 ? 1.96200 -6.28900 -31.44200 1.000 44.32937 74 THR L N 1
ATOM 550 C CA . THR A 1 74 ? 1.57300 -4.88600 -31.44900 1.000 46.70993 74 THR L CA 1
ATOM 551 C C . THR A 1 74 ? 0.78900 -4.45700 -30.21700 1.000 43.72437 74 THR L C 1
ATOM 552 O O . THR A 1 74 ? 0.36000 -3.30100 -30.15500 1.000 40.42134 74 THR L O 1
ATOM 556 N N . ASP A 1 75 ? 0.58100 -5.34200 -29.24500 1.000 46.92290 75 ASP L N 1
ATOM 557 C CA . ASP A 1 75 ? -0.13300 -5.00300 -28.02000 1.000 47.16071 75 ASP L CA 1
ATOM 558 C C . ASP A 1 75 ? 0.73400 -5.35900 -26.82400 1.000 40.58011 75 ASP L C 1
ATOM 559 O O . ASP A 1 75 ? 1.21100 -6.49400 -26.71400 1.000 36.96604 75 ASP L O 1
ATOM 564 N N . PHE A 1 76 ? 0.93600 -4.38900 -25.93600 1.000 38.99102 76 PHE L N 1
ATOM 565 C CA . PHE A 1 76 ? 1.78200 -4.56100 -24.76500 1.000 35.17062 76 PHE L CA 1
ATOM 566 C C . PHE A 1 76 ? 1.12700 -3.87800 -23.57400 1.000 28.76378 76 PHE L C 1
ATOM 567 O O . PHE A 1 76 ? 0.34300 -2.93800 -23.73300 1.000 28.87358 76 PHE L O 1
ATOM 575 N N . THR A 1 77 ? 1.45800 -4.35600 -22.37600 1.000 30.32891 77 THR L N 1
ATOM 576 C CA . THR A 1 77 ? 0.83200 -3.86000 -21.16000 1.000 33.96502 77 THR L CA 1
ATOM 577 C C . THR A 1 77 ? 1.84400 -3.82400 -20.02400 1.000 34.82200 77 THR L C 1
ATOM 578 O O . THR A 1 77 ? 2.60400 -4.77700 -19.82500 1.000 30.55371 77 THR L O 1
ATOM 582 N N . LEU A 1 78 ? 1.84900 -2.71600 -19.28800 1.000 35.54504 78 LEU L N 1
ATOM 583 C CA . LEU A 1 78 ? 2.62900 -2.56500 -18.06800 1.000 31.69225 78 LEU L CA 1
ATOM 584 C C . LEU A 1 78 ? 1.68600 -2.62600 -16.87600 1.000 30.12332 78 LEU L C 1
ATOM 585 O O . LEU A 1 78 ? 0.67600 -1.91600 -16.84400 1.000 28.51478 78 LEU L O 1
ATOM 590 N N . LYS A 1 79 ? 2.01300 -3.47000 -15.90100 1.000 32.96301 79 LYS L N 1
ATOM 591 C CA . LYS A 1 79 ? 1.15200 -3.69700 -14.75000 1.000 30.09400 79 LYS L CA 1
ATOM 592 C C . LYS A 1 79 ? 1.89600 -3.41800 -13.45200 1.000 31.04012 79 LYS L C 1
ATOM 593 O O . LYS A 1 79 ? 3.08200 -3.74000 -13.31700 1.000 30.34781 79 LYS L O 1
ATOM 599 N N . ILE A 1 80 ? 1.18500 -2.81200 -12.50400 1.000 25.10094 80 ILE L N 1
ATOM 600 C CA . ILE A 1 80 ? 1.68400 -2.54300 -11.16200 1.000 29.78535 80 ILE L CA 1
ATOM 601 C C . ILE A 1 80 ? 0.76900 -3.25900 -10.18000 1.000 29.29520 80 ILE L C 1
ATOM 602 O O . ILE A 1 80 ? -0.45200 -3.07600 -10.22100 1.000 27.45575 80 ILE L O 1
ATOM 607 N N . SER A 1 81 ? 1.35500 -4.07500 -9.30300 1.000 28.14720 81 SER L N 1
ATOM 608 C CA . SER A 1 81 ? 0.55400 -4.85000 -8.36100 1.000 25.12687 81 SER L CA 1
ATOM 609 C C . SER A 1 81 ? -0.16900 -3.93900 -7.37500 1.000 32.15344 81 SER L C 1
ATOM 610 O O . SER A 1 81 ? -1.40400 -3.90600 -7.32700 1.000 29.58116 81 SER L O 1
ATOM 613 N N . ARG A 1 82 ? 0.59000 -3.19000 -6.57800 1.000 27.05677 82 ARG L N 1
ATOM 614 C CA . ARG A 1 82 ? 0.04100 -2.25400 -5.59700 1.000 34.00214 82 ARG L CA 1
ATOM 615 C C . ARG A 1 82 ? 0.78300 -0.93000 -5.74400 1.000 35.18813 82 ARG L C 1
ATOM 616 O O . ARG A 1 82 ? 1.91700 -0.80000 -5.27600 1.000 30.94403 82 ARG L O 1
ATOM 624 N N . VAL A 1 83 ? 0.13600 0.05400 -6.37500 1.000 30.22126 83 VAL L N 1
ATOM 625 C CA . VAL A 1 83 ? 0.78300 1.33600 -6.63200 1.000 32.30448 83 VAL L CA 1
ATOM 626 C C . VAL A 1 83 ? 1.23300 1.96500 -5.32200 1.000 26.86058 83 VAL L C 1
ATOM 627 O O . VAL A 1 83 ? 0.46700 2.04900 -4.35400 1.000 24.02144 83 VAL L O 1
ATOM 631 N N . GLU A 1 84 ? 2.48700 2.40200 -5.28600 1.000 31.13350 84 GLU L N 1
ATOM 632 C CA . GLU A 1 84 ? 3.04900 3.12300 -4.15600 1.000 31.66065 84 GLU L CA 1
ATOM 633 C C . GLU A 1 84 ? 3.19800 4.59700 -4.51700 1.000 30.26972 84 GLU L C 1
ATOM 634 O O . GLU A 1 84 ? 3.08700 4.99200 -5.68100 1.000 29.04884 84 GLU L O 1
ATOM 640 N N . ALA A 1 85 ? 3.45300 5.41400 -3.49200 1.000 32.78591 85 ALA L N 1
ATOM 641 C CA . ALA A 1 85 ? 3.58800 6.85100 -3.71100 1.000 31.86432 85 ALA L CA 1
ATOM 642 C C . ALA A 1 85 ? 4.76500 7.16500 -4.62500 1.000 31.11482 85 ALA L C 1
ATOM 643 O O . ALA A 1 85 ? 4.69800 8.09000 -5.44300 1.000 25.41370 85 ALA L O 1
ATOM 645 N N . GLU A 1 86 ? 5.85200 6.40100 -4.50700 1.000 30.25067 86 GLU L N 1
ATOM 646 C CA . GLU A 1 86 ? 7.02100 6.62900 -5.34600 1.000 28.90168 86 GLU L CA 1
ATOM 647 C C . GLU A 1 86 ? 6.79500 6.22500 -6.79600 1.000 31.31082 86 GLU L C 1
ATOM 648 O O . GLU A 1 86 ? 7.61900 6.56700 -7.65100 1.000 25.61533 86 GLU L O 1
ATOM 654 N N . ASP A 1 87 ? 5.70800 5.51200 -7.09600 1.000 26.77792 87 ASP L N 1
ATOM 655 C CA . ASP A 1 87 ? 5.42700 5.09300 -8.46200 1.000 31.61835 87 ASP L CA 1
ATOM 656 C C . ASP A 1 87 ? 4.73700 6.17100 -9.28700 1.000 32.53533 87 ASP L C 1
ATOM 657 O O . ASP A 1 87 ? 4.59300 5.99600 -10.50200 1.000 25.16680 87 ASP L O 1
ATOM 662 N N . LEU A 1 88 ? 4.31400 7.27000 -8.66900 1.000 34.02629 88 LEU L N 1
ATOM 663 C CA . LEU A 1 88 ? 3.59200 8.30200 -9.39800 1.000 35.87729 88 LEU L CA 1
ATOM 664 C C . LEU A 1 88 ? 4.53000 9.05700 -10.33300 1.000 36.00828 88 LEU L C 1
ATOM 665 O O . LEU A 1 88 ? 5.65400 9.41200 -9.96600 1.000 25.30538 88 LEU L O 1
ATOM 670 N N . GLY A 1 89 ? 4.05400 9.30000 -11.54800 1.000 34.35323 89 GLY L N 1
ATOM 671 C CA . GLY A 1 89 ? 4.85500 9.95200 -12.56600 1.000 31.45312 89 GLY L CA 1
ATOM 672 C C . GLY A 1 89 ? 4.25900 9.69000 -13.93900 1.000 31.77526 89 GLY L C 1
ATOM 673 O O . GLY A 1 89 ? 3.09100 9.32800 -14.06400 1.000 27.80378 89 GLY L O 1
ATOM 674 N N . VAL A 1 90 ? 5.09200 9.88200 -14.95800 1.000 30.86086 90 VAL L N 1
ATOM 675 C CA . VAL A 1 90 ? 4.70800 9.65900 -16.34700 1.000 32.27045 90 VAL L CA 1
ATOM 676 C C . VAL A 1 90 ? 5.42500 8.41500 -16.84900 1.000 27.41395 90 VAL L C 1
ATOM 677 O O . VAL A 1 90 ? 6.64400 8.28100 -16.68000 1.000 28.73873 90 VAL L O 1
ATOM 681 N N . TYR A 1 91 ? 4.67000 7.50900 -17.46300 1.000 31.63836 91 TYR L N 1
ATOM 682 C CA . TYR A 1 91 ? 5.19100 6.24900 -17.97700 1.000 36.62532 91 TYR L CA 1
ATOM 683 C C . TYR A 1 91 ? 5.19700 6.29300 -19.49900 1.000 33.94353 91 TYR L C 1
ATOM 684 O O . TYR A 1 91 ? 4.15000 6.50200 -20.12100 1.000 32.68680 91 TYR L O 1
ATOM 693 N N . PHE A 1 92 ? 6.37200 6.09700 -20.09100 1.000 35.71199 92 PHE L N 1
ATOM 694 C CA . PHE A 1 92 ? 6.54100 6.07000 -21.53800 1.000 38.38623 92 PHE L CA 1
ATOM 695 C C . PHE A 1 92 ? 6.86600 4.65400 -21.98900 1.000 32.41508 92 PHE L C 1
ATOM 696 O O . PHE A 1 92 ? 7.71300 3.98600 -21.38600 1.000 25.39898 92 PHE L O 1
ATOM 704 N N . CYS A 1 93 ? 6.20300 4.20100 -23.04800 1.000 31.44957 93 CYS L N 1
ATOM 705 C CA . CYS A 1 93 ? 6.65200 3.02000 -23.76800 1.000 35.65286 93 CYS L CA 1
ATOM 706 C C . CYS A 1 93 ? 7.45700 3.45600 -24.98400 1.000 31.53960 93 CYS L C 1
ATOM 707 O O . CYS A 1 93 ? 7.16900 4.48000 -25.60900 1.000 29.89864 93 CYS L O 1
ATOM 710 N N . SER A 1 94 ? 8.48700 2.67600 -25.30000 1.000 30.24292 94 SER L N 1
ATOM 711 C CA . SER A 1 94 ? 9.39700 3.01800 -26.38000 1.000 36.28560 94 SER L CA 1
ATOM 712 C C . SER A 1 94 ? 9.85500 1.74400 -27.07000 1.000 33.66211 94 SER L C 1
ATOM 713 O O . SER A 1 94 ? 10.00700 0.69500 -26.43700 1.000 32.20987 94 SER L O 1
ATOM 716 N N . GLN A 1 95 ? 10.07600 1.84700 -28.37700 1.000 31.96764 95 GLN L N 1
ATOM 717 C CA . GLN A 1 95 ? 10.56600 0.73700 -29.17700 1.000 33.62701 95 GLN L CA 1
ATOM 718 C C . GLN A 1 95 ? 11.94500 1.07300 -29.72300 1.000 32.93059 95 GLN L C 1
ATOM 719 O O . GLN A 1 95 ? 12.22600 2.22600 -30.06700 1.000 32.63952 95 GLN L O 1
ATOM 725 N N . SER A 1 96 ? 12.80700 0.06000 -29.78900 1.000 31.05027 96 SER L N 1
ATOM 726 C CA . SER A 1 96 ? 14.13000 0.20100 -30.38100 1.000 37.81915 96 SER L CA 1
ATOM 727 C C . SER A 1 96 ? 14.36600 -0.87100 -31.43700 1.000 39.15353 96 SER L C 1
ATOM 728 O O . SER A 1 96 ? 15.49500 -1.33100 -31.62900 1.000 38.52109 96 SER L O 1
ATOM 731 N N . THR A 1 97 ? 13.30100 -1.27700 -32.12700 1.000 35.69587 97 THR L N 1
ATOM 732 C CA . THR A 1 97 ? 13.39100 -2.25400 -33.20400 1.000 50.16211 97 THR L CA 1
ATOM 733 C C . THR A 1 97 ? 13.69200 -1.59800 -34.54600 1.000 45.67920 97 THR L C 1
ATOM 734 O O . THR A 1 97 ? 14.54600 -2.08400 -35.29500 1.000 40.13066 97 THR L O 1
ATOM 738 N N . TYR A 1 98 ? 13.01500 -0.49600 -34.85800 1.000 45.11196 98 TYR L N 1
ATOM 739 C CA . TYR A 1 98 ? 13.18400 0.19800 -36.12400 1.000 48.04030 98 TYR L CA 1
ATOM 740 C C . TYR A 1 98 ? 13.72500 1.60300 -35.89700 1.000 40.16110 98 TYR L C 1
ATOM 741 O O . TYR A 1 98 ? 13.62900 2.16300 -34.80200 1.000 38.58714 98 TYR L O 1
ATOM 750 N N . VAL A 1 99 ? 14.29100 2.16400 -36.95500 1.000 40.54554 99 VAL L N 1
ATOM 751 C CA . VAL A 1 99 ? 14.80800 3.53200 -36.95500 1.000 42.42177 99 VAL L CA 1
ATOM 752 C C . VAL A 1 99 ? 13.74800 4.44000 -37.56000 1.000 40.65305 99 VAL L C 1
ATOM 753 O O . VAL A 1 99 ? 13.18600 4.10300 -38.61200 1.000 41.46570 99 VAL L O 1
ATOM 757 N N . PRO A 1 100 ? 13.42900 5.58100 -36.93500 1.000 39.87160 100 PRO L N 1
ATOM 758 C CA . PRO A 1 100 ? 13.98000 6.09300 -35.67300 1.000 40.61182 100 PRO L CA 1
ATOM 759 C C . PRO A 1 100 ? 13.30800 5.46600 -34.46200 1.000 40.87828 100 PRO L C 1
ATOM 760 O O . PRO A 1 100 ? 12.18800 4.97200 -34.56300 1.000 35.70845 100 PRO L O 1
ATOM 764 N N . LEU A 1 101 ? 13.97100 5.46000 -33.30800 1.000 36.89306 101 LEU L N 1
ATOM 765 C CA . LEU A 1 101 ? 13.31600 5.02500 -32.08500 1.000 35.86851 101 LEU L CA 1
ATOM 766 C C . LEU A 1 101 ? 12.19300 5.99200 -31.74200 1.000 30.52570 101 LEU L C 1
ATOM 767 O O . LEU A 1 101 ? 12.35100 7.21100 -31.84000 1.000 31.65472 101 LEU L O 1
ATOM 772 N N . THR A 1 102 ? 11.04700 5.44700 -31.35200 1.000 30.49873 102 THR L N 1
ATOM 773 C CA . THR A 1 102 ? 9.88100 6.25500 -31.04200 1.000 35.58671 102 THR L CA 1
ATOM 774 C C . THR A 1 102 ? 9.42700 5.99800 -29.61200 1.000 35.60616 102 THR L C 1
ATOM 775 O O . THR A 1 102 ? 9.75000 4.97200 -29.00700 1.000 34.13163 102 THR L O 1
ATOM 779 N N . PHE A 1 103 ? 8.67400 6.95700 -29.08000 1.000 28.80044 103 PHE L N 1
ATOM 780 C CA . PHE A 1 103 ? 8.13600 6.88100 -27.73300 1.000 30.99487 103 PHE L CA 1
ATOM 781 C C . PHE A 1 103 ? 6.62600 7.05100 -27.77800 1.000 32.45702 103 PHE L C 1
ATOM 782 O O . PHE A 1 103 ? 6.06900 7.61100 -28.72600 1.000 34.07230 103 PHE L O 1
ATOM 790 N N . GLY A 1 104 ? 5.96700 6.55800 -26.73600 1.000 32.32910 104 GLY L N 1
ATOM 791 C CA . GLY A 1 104 ? 4.56600 6.85400 -26.54400 1.000 30.13208 104 GLY L CA 1
ATOM 792 C C . GLY A 1 104 ? 4.36600 8.28200 -26.07700 1.000 29.40062 104 GLY L C 1
ATOM 793 O O . GLY A 1 104 ? 5.30200 8.98900 -25.70100 1.000 29.09849 104 GLY L O 1
ATOM 794 N N . VAL A 1 105 ? 3.10600 8.71800 -26.10800 1.000 32.41719 105 VAL L N 1
ATOM 795 C CA . VAL A 1 105 ? 2.80000 10.07700 -25.67500 1.000 35.80327 105 VAL L CA 1
ATOM 796 C C . VAL A 1 105 ? 3.00000 10.21800 -24.17000 1.000 38.78333 105 VAL L C 1
ATOM 797 O O . VAL A 1 105 ? 3.28400 11.31500 -23.67200 1.000 45.13783 105 VAL L O 1
ATOM 801 N N . GLY A 1 106 ? 2.88200 9.12900 -23.43100 1.000 37.20938 106 GLY L N 1
ATOM 802 C CA . GLY A 1 106 ? 3.05800 9.16100 -21.99600 1.000 38.70181 106 GLY L CA 1
ATOM 803 C C . GLY A 1 106 ? 1.74000 8.97300 -21.26400 1.000 36.07737 106 GLY L C 1
ATOM 804 O O . GLY A 1 106 ? 0.66700 9.36800 -21.73900 1.000 36.43138 106 GLY L O 1
ATOM 805 N N . THR A 1 107 ? 1.82300 8.35700 -20.08700 1.000 32.33721 107 THR L N 1
ATOM 806 C CA . THR A 1 107 ? 0.66700 8.10100 -19.23800 1.000 31.73028 107 THR L CA 1
ATOM 807 C C . THR A 1 107 ? 0.98700 8.59900 -17.83900 1.000 32.29209 107 THR L C 1
ATOM 808 O O . THR A 1 107 ? 1.89800 8.07600 -17.18800 1.000 30.45731 107 THR L O 1
ATOM 812 N N . LYS A 1 108 ? 0.24700 9.60100 -17.37800 1.000 34.70516 108 LYS L N 1
ATOM 813 C CA . LYS A 1 108 ? 0.49200 10.18600 -16.06700 1.000 35.51708 108 LYS L CA 1
ATOM 814 C C . LYS A 1 108 ? -0.24000 9.37800 -15.00400 1.000 34.04766 108 LYS L C 1
ATOM 815 O O . LYS A 1 108 ? -1.47500 9.31800 -15.00100 1.000 31.31693 108 LYS L O 1
ATOM 821 N N . LEU A 1 109 ? 0.52100 8.75700 -14.10800 1.000 37.56449 109 LEU L N 1
ATOM 822 C CA . LEU A 1 109 ? -0.03600 8.03100 -12.97200 1.000 36.74505 109 LEU L CA 1
ATOM 823 C C . LEU A 1 109 ? -0.17600 9.00800 -11.81000 1.000 35.45405 109 LEU L C 1
ATOM 824 O O . LEU A 1 109 ? 0.82200 9.39800 -11.19600 1.000 28.99706 109 LEU L O 1
ATOM 829 N N . GLU A 1 110 ? -1.41000 9.40600 -11.51100 1.000 33.17021 110 GLU L N 1
ATOM 830 C CA . GLU A 1 110 ? -1.68500 10.42300 -10.50900 1.000 33.69919 110 GLU L CA 1
ATOM 831 C C . GLU A 1 110 ? -2.45000 9.82200 -9.33700 1.000 30.94640 110 GLU L C 1
ATOM 832 O O . GLU A 1 110 ? -3.00900 8.72500 -9.42600 1.000 25.13593 110 GLU L O 1
ATOM 838 N N . LEU A 1 111 ? -2.47800 10.56500 -8.23400 1.000 26.48976 111 LEU L N 1
ATOM 839 C CA . LEU A 1 111 ? -3.18300 10.14300 -7.03400 1.000 30.37251 111 LEU L CA 1
ATOM 840 C C . LEU A 1 111 ? -4.64500 10.57800 -7.09400 1.000 32.94181 111 LEU L C 1
ATOM 841 O O . LEU A 1 111 ? -4.97700 11.64600 -7.61700 1.000 28.74833 111 LEU L O 1
ATOM 846 N N . LYS A 1 112 ? -5.51600 9.73500 -6.54700 1.000 32.44647 112 LYS L N 1
ATOM 847 C CA . LYS A 1 112 ? -6.95500 9.95900 -6.56700 1.000 27.68310 112 LYS L CA 1
ATOM 848 C C . LYS A 1 112 ? -7.41700 10.56200 -5.24600 1.000 26.30053 112 LYS L C 1
ATOM 849 O O . LYS A 1 112 ? -6.94800 10.17000 -4.17400 1.000 26.63824 112 LYS L O 1
ATOM 855 N N . ARG A 1 113 ? -8.34300 11.51500 -5.33200 1.000 26.84967 113 ARG L N 1
ATOM 856 C CA . ARG A 1 113 ? -8.91200 12.14900 -4.15100 1.000 26.98096 113 ARG L CA 1
ATOM 857 C C . ARG A 1 113 ? -10.35400 12.53800 -4.45000 1.000 28.68985 113 ARG L C 1
ATOM 858 O O . ARG A 1 113 ? -10.83500 12.40200 -5.57800 1.000 26.36394 113 ARG L O 1
ATOM 866 N N . ALA A 1 114 ? -11.04500 13.02600 -3.42400 1.000 29.19447 114 ALA L N 1
ATOM 867 C CA . ALA A 1 114 ? -12.40700 13.50300 -3.60400 1.000 27.71940 114 ALA L CA 1
ATOM 868 C C . ALA A 1 114 ? -12.42200 14.74500 -4.49000 1.000 31.79993 114 ALA L C 1
ATOM 869 O O . ALA A 1 114 ? -11.45500 15.51200 -4.53900 1.000 23.31549 114 ALA L O 1
ATOM 871 N N . ASP A 1 115 ? -13.53200 14.93200 -5.20200 1.000 28.51662 115 ASP L N 1
ATOM 872 C CA . ASP A 1 115 ? -13.66800 16.08100 -6.08700 1.000 24.48843 115 ASP L CA 1
ATOM 873 C C . ASP A 1 115 ? -13.54200 17.38200 -5.30400 1.000 23.52741 115 ASP L C 1
ATOM 874 O O . ASP A 1 115 ? -13.94300 17.47600 -4.14100 1.000 15.80965 115 ASP L O 1
ATOM 879 N N . ALA A 1 116 ? -12.96500 18.39000 -5.95300 1.000 22.90411 116 ALA L N 1
ATOM 880 C CA . ALA A 1 116 ? -12.73600 19.68800 -5.33100 1.000 23.43464 116 ALA L CA 1
ATOM 881 C C . ALA A 1 116 ? -13.03900 20.77600 -6.34800 1.000 23.60799 116 ALA L C 1
ATOM 882 O O . ALA A 1 116 ? -12.45800 20.78600 -7.43800 1.000 22.46249 116 ALA L O 1
ATOM 884 N N . ALA A 1 117 ? -13.94000 21.68800 -5.99400 1.000 24.12666 117 ALA L N 1
ATOM 885 C CA . ALA A 1 117 ? -14.26600 22.78400 -6.89500 1.000 24.99520 117 ALA L CA 1
ATOM 886 C C . ALA A 1 117 ? -13.14100 23.81700 -6.89000 1.000 22.54803 117 ALA L C 1
ATOM 887 O O . ALA A 1 117 ? -12.54100 24.07800 -5.84300 1.000 17.69757 117 ALA L O 1
ATOM 889 N N . PRO A 1 118 ? -12.83400 24.41500 -8.03900 1.000 25.00498 118 PRO L N 1
ATOM 890 C CA . PRO A 1 118 ? -11.74300 25.39400 -8.08500 1.000 24.26754 118 PRO L CA 1
ATOM 891 C C . PRO A 1 118 ? -12.14100 26.71200 -7.44000 1.000 27.04048 118 PRO L C 1
ATOM 892 O O . PRO A 1 118 ? -13.26700 27.19000 -7.59900 1.000 22.27685 118 PRO L O 1
ATOM 896 N N . THR A 1 119 ? -11.20000 27.29300 -6.70000 1.000 25.35837 119 THR L N 1
ATOM 897 C CA . THR A 1 119 ? -11.35500 28.64700 -6.17800 1.000 26.27176 119 THR L CA 1
ATOM 898 C C . THR A 1 119 ? -10.90700 29.62200 -7.26000 1.000 26.31081 119 THR L C 1
ATOM 899 O O . THR A 1 119 ? -9.71100 29.72600 -7.55600 1.000 25.50802 119 THR L O 1
ATOM 903 N N . VAL A 1 120 ? -11.86100 30.33000 -7.85800 1.000 21.05677 120 VAL L N 1
ATOM 904 C CA . VAL A 1 120 ? -11.59600 31.20900 -8.98900 1.000 23.62949 120 VAL L CA 1
ATOM 905 C C . VAL A 1 120 ? -11.45700 32.63600 -8.48000 1.000 23.91587 120 VAL L C 1
ATOM 906 O O . VAL A 1 120 ? -12.30400 33.11900 -7.71700 1.000 20.07146 120 VAL L O 1
ATOM 910 N N . SER A 1 121 ? -10.38700 33.30900 -8.89900 1.000 19.18144 121 SER L N 1
ATOM 911 C CA . SER A 1 121 ? -10.12500 34.68900 -8.51400 1.000 19.69461 121 SER L CA 1
ATOM 912 C C . SER A 1 121 ? -9.62200 35.45400 -9.72700 1.000 20.76420 121 SER L C 1
ATOM 913 O O . SER A 1 121 ? -8.67500 35.01800 -10.38800 1.000 23.83917 121 SER L O 1
ATOM 916 N N . ILE A 1 122 ? -10.25000 36.59000 -10.01200 1.000 20.78954 122 ILE L N 1
ATOM 917 C CA . ILE A 1 122 ? -9.88200 37.43800 -11.14000 1.000 26.08279 122 ILE L CA 1
ATOM 918 C C . ILE A 1 122 ? -9.34500 38.75600 -10.59900 1.000 23.77509 122 ILE L C 1
ATOM 919 O O . ILE A 1 122 ? -9.79300 39.23900 -9.55200 1.000 21.54570 122 ILE L O 1
ATOM 924 N N . PHE A 1 123 ? -8.36600 39.32600 -11.30200 1.000 21.50610 123 PHE L N 1
ATOM 925 C CA . PHE A 1 123 ? -7.69300 40.53300 -10.85200 1.000 29.96527 123 PHE L CA 1
ATOM 926 C C . PHE A 1 123 ? -7.54800 41.51200 -12.01500 1.000 34.09532 123 PHE L C 1
ATOM 927 O O . PHE A 1 123 ? -7.10700 41.11500 -13.10700 1.000 27.50106 123 PHE L O 1
ATOM 935 N N . PRO A 1 124 ? -7.90500 42.77700 -11.82400 1.000 33.41359 124 PRO L N 1
ATOM 936 C CA . PRO A 1 124 ? -7.74400 43.77200 -12.89200 1.000 31.87500 124 PRO L CA 1
ATOM 937 C C . PRO A 1 124 ? -6.28600 44.15300 -13.06200 1.000 28.09705 124 PRO L C 1
ATOM 938 O O . PRO A 1 124 ? -5.44100 43.78600 -12.23100 1.000 27.32001 124 PRO L O 1
ATOM 942 N N . PRO A 1 125 ? -5.94300 44.88000 -14.12700 1.000 33.12431 125 PRO L N 1
ATOM 943 C CA . PRO A 1 125 ? -4.56700 45.37000 -14.26500 1.000 34.59119 125 PRO L CA 1
ATOM 944 C C . PRO A 1 125 ? -4.20100 46.32000 -13.13400 1.000 31.29223 125 PRO L C 1
ATOM 945 O O . PRO A 1 125 ? -5.04000 47.05900 -12.61400 1.000 30.90139 125 PRO L O 1
ATOM 949 N N . SER A 1 126 ? -2.92700 46.29300 -12.75700 1.000 29.93168 126 SER L N 1
ATOM 950 C CA . SER A 1 126 ? -2.44400 47.13400 -11.67600 1.000 31.22735 126 SER L CA 1
ATOM 951 C C . SER A 1 126 ? -2.16500 48.54800 -12.18000 1.000 30.87070 126 SER L C 1
ATOM 952 O O . SER A 1 126 ? -1.98700 48.78700 -13.37700 1.000 26.81203 126 SER L O 1
ATOM 955 N N . SER A 1 127 ? -2.13200 49.49400 -11.23900 1.000 31.60244 127 SER L N 1
ATOM 956 C CA . SER A 1 127 ? -1.75000 50.85800 -11.58900 1.000 35.58968 127 SER L CA 1
ATOM 957 C C . SER A 1 127 ? -0.32700 50.90300 -12.12700 1.000 34.31501 127 SER L C 1
ATOM 958 O O . SER A 1 127 ? -0.03600 51.63900 -13.07800 1.000 32.41186 127 SER L O 1
ATOM 961 N N . GLU A 1 128 ? 0.57300 50.11000 -11.53800 1.000 31.18527 128 GLU L N 1
ATOM 962 C CA . GLU A 1 128 ? 1.95900 50.08900 -11.99400 1.000 31.55708 128 GLU L CA 1
ATOM 963 C C . GLU A 1 128 ? 2.05700 49.62400 -13.44100 1.000 35.50547 128 GLU L C 1
ATOM 964 O O . GLU A 1 128 ? 2.86600 50.14800 -14.21700 1.000 36.52044 128 GLU L O 1
ATOM 970 N N . GLN A 1 129 ? 1.23800 48.64400 -13.82700 1.000 39.59853 129 GLN L N 1
ATOM 971 C CA . GLN A 1 129 ? 1.28300 48.14700 -15.19700 1.000 39.96515 129 GLN L CA 1
ATOM 972 C C . GLN A 1 129 ? 0.59500 49.10000 -16.16500 1.000 35.37536 129 GLN L C 1
ATOM 973 O O . GLN A 1 129 ? 1.05400 49.27200 -17.30000 1.000 34.62827 129 GLN L O 1
ATOM 979 N N . LEU A 1 130 ? -0.50700 49.72200 -15.73900 1.000 37.56241 130 LEU L N 1
ATOM 980 C CA . LEU A 1 130 ? -1.23100 50.63000 -16.62500 1.000 36.78405 130 LEU L CA 1
ATOM 981 C C . LEU A 1 130 ? -0.37400 51.83000 -17.00700 1.000 36.64357 130 LEU L C 1
ATOM 982 O O . LEU A 1 130 ? -0.41900 52.29300 -18.15200 1.000 39.04455 130 LEU L O 1
ATOM 987 N N . THR A 1 131 ? 0.41600 52.34400 -16.06200 1.000 38.00063 131 THR L N 1
ATOM 988 C CA . THR A 1 131 ? 1.27200 53.48800 -16.35700 1.000 43.48432 131 THR L CA 1
ATOM 989 C C . THR A 1 131 ? 2.29500 53.15100 -17.43400 1.000 40.69116 131 THR L C 1
ATOM 990 O O . THR A 1 131 ? 2.57000 53.97000 -18.31700 1.000 43.28079 131 THR L O 1
ATOM 994 N N . SER A 1 132 ? 2.86100 51.94400 -17.38300 1.000 38.06952 132 SER L N 1
ATOM 995 C CA . SER A 1 132 ? 3.86200 51.54100 -18.36100 1.000 37.73941 132 SER L CA 1
ATOM 996 C C . SER A 1 132 ? 3.26800 51.24300 -19.73200 1.000 40.14724 132 SER L C 1
ATOM 997 O O . SER A 1 132 ? 4.02900 51.00700 -20.67600 1.000 35.10250 132 SER L O 1
ATOM 1000 N N . GLY A 1 133 ? 1.94300 51.25000 -19.86600 1.000 38.54394 133 GLY L N 1
ATOM 1001 C CA . GLY A 1 133 ? 1.29500 51.02800 -21.14100 1.000 32.36286 133 GLY L CA 1
ATOM 1002 C C . GLY A 1 133 ? 0.72500 49.64300 -21.34900 1.000 43.11941 133 GLY L C 1
ATOM 1003 O O . GLY A 1 133 ? 0.19400 49.36900 -22.43300 1.000 39.01090 133 GLY L O 1
ATOM 1004 N N . GLY A 1 134 ? 0.81700 48.76000 -20.35300 1.000 36.97574 134 GLY L N 1
ATOM 1005 C CA . GLY A 1 134 ? 0.30600 47.41400 -20.45600 1.000 38.82104 134 GLY L CA 1
ATOM 1006 C C . GLY A 1 134 ? -0.95700 47.21900 -19.63000 1.000 36.18451 134 GLY L C 1
ATOM 1007 O O . GLY A 1 134 ? -1.34400 48.05500 -18.81500 1.000 36.13485 134 GLY L O 1
ATOM 1008 N N . ALA A 1 135 ? -1.60300 46.07400 -19.86100 1.000 37.41983 135 ALA L N 1
ATOM 1009 C CA . ALA A 1 135 ? -2.83700 45.74600 -19.14900 1.000 35.29765 135 ALA L CA 1
ATOM 1010 C C . ALA A 1 135 ? -3.00400 44.22700 -19.17200 1.000 31.59611 135 ALA L C 1
ATOM 1011 O O . ALA A 1 135 ? -3.38400 43.66100 -20.20100 1.000 30.96265 135 ALA L O 1
ATOM 1013 N N . SER A 1 136 ? -2.72300 43.58800 -18.04200 1.000 29.97994 136 SER L N 1
ATOM 1014 C CA . SER A 1 136 ? -2.89900 42.15300 -17.88700 1.000 31.26664 136 SER L CA 1
ATOM 1015 C C . SER A 1 136 ? -4.02900 41.87600 -16.90600 1.000 29.22284 136 SER L C 1
ATOM 1016 O O . SER A 1 136 ? -4.10500 42.49500 -15.84000 1.000 26.96695 136 SER L O 1
ATOM 1019 N N . VAL A 1 137 ? -4.90400 40.94500 -17.27400 1.000 30.15953 137 VAL L N 1
ATOM 1020 C CA . VAL A 1 137 ? -5.98500 40.48200 -16.41300 1.000 31.13508 137 VAL L CA 1
ATOM 1021 C C . VAL A 1 137 ? -5.67200 39.04500 -16.01900 1.000 26.53390 137 VAL L C 1
ATOM 1022 O O . VAL A 1 137 ? -5.59400 38.16000 -16.88000 1.000 20.86943 137 VAL L O 1
ATOM 1026 N N . VAL A 1 138 ? -5.49000 38.81400 -14.72100 1.000 25.70611 138 VAL L N 1
ATOM 1027 C CA . VAL A 1 138 ? -5.02800 37.53500 -14.19700 1.000 26.47521 138 VAL L CA 1
ATOM 1028 C C . VAL A 1 138 ? -6.19800 36.80100 -13.55900 1.000 24.33784 138 VAL L C 1
ATOM 1029 O O . VAL A 1 138 ? -7.00700 37.40100 -12.84200 1.000 21.77691 138 VAL L O 1
ATOM 1033 N N . CYS A 1 139 ? -6.28300 35.49700 -13.82200 1.000 26.40075 139 CYS L N 1
ATOM 1034 C CA . CYS A 1 139 ? -7.32700 34.63900 -13.27300 1.000 25.54044 139 CYS L CA 1
ATOM 1035 C C . CYS A 1 139 ? -6.67600 33.38100 -12.71700 1.000 24.25524 139 CYS L C 1
ATOM 1036 O O . CYS A 1 139 ? -5.96800 32.67400 -13.44300 1.000 17.25690 139 CYS L O 1
ATOM 1039 N N . PHE A 1 140 ? -6.90600 33.10800 -11.43500 1.000 24.36382 140 PHE L N 1
ATOM 1040 C CA . PHE A 1 140 ? -6.37300 31.92600 -10.77000 1.000 24.61769 140 PHE L CA 1
ATOM 1041 C C . PHE A 1 140 ? -7.48800 30.91200 -10.55600 1.000 21.89343 140 PHE L C 1
ATOM 1042 O O . PHE A 1 140 ? -8.56700 31.26400 -10.06700 1.000 19.49867 140 PHE L O 1
ATOM 1050 N N . LEU A 1 141 ? -7.22600 29.66000 -10.92400 1.000 21.90505 141 LEU L N 1
ATOM 1051 C CA . LEU A 1 141 ? -8.11400 28.53700 -10.62800 1.000 21.19199 141 LEU L CA 1
ATOM 1052 C C . LEU A 1 141 ? -7.31800 27.58000 -9.75000 1.000 25.19463 141 LEU L C 1
ATOM 1053 O O . LEU A 1 141 ? -6.50100 26.80200 -10.25400 1.000 22.57877 141 LEU L O 1
ATOM 1058 N N . ASN A 1 142 ? -7.55300 27.62700 -8.44200 1.000 21.90873 142 ASN L N 1
ATOM 1059 C CA . ASN A 1 142 ? -6.67700 26.98000 -7.47700 1.000 23.83976 142 ASN L CA 1
ATOM 1060 C C . ASN A 1 142 ? -7.37600 25.83300 -6.76100 1.000 24.29511 142 ASN L C 1
ATOM 1061 O O . ASN A 1 142 ? -8.55500 25.93000 -6.40500 1.000 20.72878 142 ASN L O 1
ATOM 1066 N N . ASN A 1 143 ? -6.62400 24.75000 -6.55400 1.000 23.33315 143 ASN L N 1
ATOM 1067 C CA . ASN A 1 143 ? -7.01400 23.63000 -5.69800 1.000 28.64335 143 ASN L CA 1
ATOM 1068 C C . ASN A 1 143 ? -8.31900 22.99000 -6.18100 1.000 26.55513 143 ASN L C 1
ATOM 1069 O O . ASN A 1 143 ? -9.36500 23.05800 -5.53300 1.000 19.93879 143 ASN L O 1
ATOM 1074 N N . PHE A 1 144 ? -8.22300 22.34800 -7.34400 1.000 22.00097 144 PHE L N 1
ATOM 1075 C CA . PHE A 1 144 ? -9.34600 21.62000 -7.91300 1.000 25.51570 144 PHE L CA 1
ATOM 1076 C C . PHE A 1 144 ? -8.94000 20.18500 -8.22600 1.000 28.47665 144 PHE L C 1
ATOM 1077 O O . PHE A 1 144 ? -7.75800 19.86500 -8.38300 1.000 22.43675 144 PHE L O 1
ATOM 1085 N N . TYR A 1 145 ? -9.95500 19.31800 -8.30800 1.000 28.08319 145 TYR L N 1
ATOM 1086 C CA . TYR A 1 145 ? -9.79400 17.93400 -8.73000 1.000 31.07686 145 TYR L CA 1
ATOM 1087 C C . TYR A 1 145 ? -11.10900 17.49200 -9.34100 1.000 24.32477 145 TYR L C 1
ATOM 1088 O O . TYR A 1 145 ? -12.16900 17.80100 -8.77600 1.000 21.05364 145 TYR L O 1
ATOM 1097 N N . PRO A 1 146 ? -11.10300 16.77000 -10.47400 1.000 25.44467 146 PRO L N 1
ATOM 1098 C CA . PRO A 1 146 ? -9.95000 16.26000 -11.24200 1.000 27.72075 146 PRO L CA 1
ATOM 1099 C C . PRO A 1 146 ? -9.15000 17.35800 -11.94100 1.000 26.27830 146 PRO L C 1
ATOM 1100 O O . PRO A 1 146 ? -9.49700 18.53300 -11.87100 1.000 27.25097 146 PRO L O 1
ATOM 1104 N N . LYS A 1 147 ? -8.07000 16.98800 -12.63400 1.000 27.56500 147 LYS L N 1
ATOM 1105 C CA . LYS A 1 147 ? -7.17400 17.96900 -13.23300 1.000 33.52689 147 LYS L CA 1
ATOM 1106 C C . LYS A 1 147 ? -7.75200 18.63000 -14.47800 1.000 31.06180 147 LYS L C 1
ATOM 1107 O O . LYS A 1 147 ? -7.33700 19.74500 -14.81700 1.000 25.10323 147 LYS L O 1
ATOM 1113 N N . ASP A 1 148 ? -8.68700 17.97900 -15.16500 1.000 34.25326 148 ASP L N 1
ATOM 1114 C CA . ASP A 1 148 ? -9.20800 18.52100 -16.41400 1.000 28.02951 148 ASP L CA 1
ATOM 1115 C C . ASP A 1 148 ? -10.02800 19.77700 -16.15200 1.000 28.82364 148 ASP L C 1
ATOM 1116 O O . ASP A 1 148 ? -10.92100 19.78400 -15.30000 1.000 30.63107 148 ASP L O 1
ATOM 1121 N N . ILE A 1 149 ? -9.72600 20.84000 -16.89600 1.000 26.83682 149 ILE L N 1
ATOM 1122 C CA . ILE A 1 149 ? -10.38400 22.12500 -16.70700 1.000 24.25635 149 ILE L CA 1
ATOM 1123 C C . ILE A 1 149 ? -10.22300 22.93100 -17.98700 1.000 28.06823 149 ILE L C 1
ATOM 1124 O O . ILE A 1 149 ? -9.25200 22.75700 -18.72900 1.000 29.06135 149 ILE L O 1
ATOM 1129 N N . ASN A 1 150 ? -11.19200 23.80200 -18.25600 1.000 32.98533 150 ASN L N 1
ATOM 1130 C CA . ASN A 1 150 ? -11.17000 24.67000 -19.42500 1.000 35.12203 150 ASN L CA 1
ATOM 1131 C C . ASN A 1 150 ? -11.41100 26.10700 -18.99300 1.000 30.70032 150 ASN L C 1
ATOM 1132 O O . ASN A 1 150 ? -12.28000 26.37400 -18.15800 1.000 26.17577 150 ASN L O 1
ATOM 1137 N N . VAL A 1 151 ? -10.64300 27.02800 -19.57000 1.000 27.61868 151 VAL L N 1
ATOM 1138 C CA . VAL A 1 151 ? -10.74500 28.44900 -19.26000 1.000 29.40812 151 VAL L CA 1
ATOM 1139 C C . VAL A 1 151 ? -11.03800 29.20900 -20.54400 1.000 25.62839 151 VAL L C 1
ATOM 1140 O O . VAL A 1 151 ? -10.36700 29.00300 -21.56200 1.000 20.08847 151 VAL L O 1
ATOM 1144 N N . LYS A 1 152 ? -12.03200 30.08900 -20.48900 1.000 28.74745 152 LYS L N 1
ATOM 1145 C CA . LYS A 1 152 ? -12.36800 30.96700 -21.59800 1.000 32.26093 152 LYS L CA 1
ATOM 1146 C C . LYS A 1 152 ? -12.45700 32.39300 -21.08100 1.000 31.22809 152 LYS L C 1
ATOM 1147 O O . LYS A 1 152 ? -13.13000 32.65100 -20.07700 1.000 29.61376 152 LYS L O 1
ATOM 1149 N N . TRP A 1 153 ? -11.76600 33.30600 -21.75200 1.000 30.72537 153 TRP L N 1
ATOM 1150 C CA . TRP A 1 153 ? -11.87200 34.72500 -21.45300 1.000 37.51652 153 TRP L CA 1
ATOM 1151 C C . TRP A 1 153 ? -12.97500 35.34600 -22.29600 1.000 37.01944 153 TRP L C 1
ATOM 1152 O O . TRP A 1 153 ? -13.15700 34.99100 -23.46400 1.000 33.65975 153 TRP L O 1
ATOM 1163 N N . LYS A 1 154 ? -13.71300 36.27600 -21.69600 1.000 34.37470 154 LYS L N 1
ATOM 1164 C CA . LYS A 1 154 ? -14.76500 36.99900 -22.39500 1.000 37.66938 154 LYS L CA 1
ATOM 1165 C C . LYS A 1 154 ? -14.64100 38.48300 -22.09800 1.000 35.00907 154 LYS L C 1
ATOM 1166 O O . LYS A 1 154 ? -14.55100 38.88600 -20.93400 1.000 30.04344 154 LYS L O 1
ATOM 1172 N N . ILE A 1 155 ? -14.62900 39.28400 -23.15700 1.000 33.50727 155 ILE L N 1
ATOM 1173 C CA . ILE A 1 155 ? -14.55400 40.73600 -23.07100 1.000 37.50962 155 ILE L CA 1
ATOM 1174 C C . ILE A 1 155 ? -15.86900 41.28100 -23.60900 1.000 34.75947 155 ILE L C 1
ATOM 1175 O O . ILE A 1 155 ? -16.13200 41.21000 -24.81700 1.000 31.07782 155 ILE L O 1
ATOM 1180 N N . ASP A 1 156 ? -16.69900 41.81400 -22.71000 1.000 35.90985 156 ASP L N 1
ATOM 1181 C CA . ASP A 1 156 ? -18.02200 42.33500 -23.06300 1.000 40.02214 156 ASP L CA 1
ATOM 1182 C C . ASP A 1 156 ? -18.87700 41.27100 -23.74700 1.000 42.16394 156 ASP L C 1
ATOM 1183 O O . ASP A 1 156 ? -19.61400 41.55400 -24.69300 1.000 38.74769 156 ASP L O 1
ATOM 1188 N N . GLY A 1 157 ? -18.77400 40.03200 -23.26500 1.000 36.86279 157 GLY L N 1
ATOM 1189 C CA . GLY A 1 157 ? -19.57200 38.93600 -23.76300 1.000 38.09788 157 GLY L CA 1
ATOM 1190 C C . GLY A 1 157 ? -18.94100 38.12500 -24.87500 1.000 39.41095 157 GLY L C 1
ATOM 1191 O O . GLY A 1 157 ? -19.32100 36.96500 -25.06700 1.000 35.34292 157 GLY L O 1
ATOM 1192 N N . SER A 1 158 ? -17.99000 38.69400 -25.61100 1.000 38.40301 158 SER L N 1
ATOM 1193 C CA . SER A 1 158 ? -17.37500 38.00800 -26.73800 1.000 42.33681 158 SER L CA 1
ATOM 1194 C C . SER A 1 158 ? -16.12000 37.26800 -26.29400 1.000 40.89557 158 SER L C 1
ATOM 1195 O O . SER A 1 158 ? -15.33300 37.77900 -25.49200 1.000 35.62493 158 SER L O 1
ATOM 1198 N N . GLU A 1 159 ? -15.93900 36.06100 -26.82500 1.000 43.73770 159 GLU L N 1
ATOM 1199 C CA . GLU A 1 159 ? -14.78300 35.24800 -26.47700 1.000 44.32581 159 GLU L CA 1
ATOM 1200 C C . GLU A 1 159 ? -13.50000 35.88100 -27.00800 1.000 40.21364 159 GLU L C 1
ATOM 1201 O O . GLU A 1 159 ? -13.47700 36.48900 -28.08200 1.000 36.60683 159 GLU L O 1
ATOM 1207 N N . ARG A 1 160 ? -12.42600 35.73600 -26.23400 1.000 34.14320 160 ARG L N 1
ATOM 1208 C CA . ARG A 1 160 ? -11.11600 36.26800 -26.58500 1.000 38.25018 160 ARG L CA 1
ATOM 1209 C C . ARG A 1 160 ? -10.07100 35.18100 -26.38100 1.000 44.50745 160 ARG L C 1
ATOM 1210 O O . ARG A 1 160 ? -9.98700 34.59100 -25.29900 1.000 37.19244 160 ARG L O 1
ATOM 1218 N N . GLN A 1 161 ? -9.27900 34.92000 -27.42000 1.000 44.67656 161 GLN L N 1
ATOM 1219 C CA . GLN A 1 161 ? -8.24900 33.89200 -27.37800 1.000 43.52915 161 GLN L CA 1
ATOM 1220 C C . GLN A 1 161 ? -6.83400 34.43100 -27.52000 1.000 44.77761 161 GLN L C 1
ATOM 1221 O O . GLN A 1 161 ? -5.91300 33.85600 -26.93600 1.000 37.59348 161 GLN L O 1
ATOM 1227 N N . ASN A 1 162 ? -6.63500 35.50900 -28.27400 1.000 44.84743 162 ASN L N 1
ATOM 1228 C CA . ASN A 1 162 ? -5.30300 36.05600 -28.47900 1.000 51.30328 162 ASN L CA 1
ATOM 1229 C C . ASN A 1 162 ? -4.84800 36.83000 -27.24800 1.000 38.48582 162 ASN L C 1
ATOM 1230 O O . ASN A 1 162 ? -5.63500 37.53800 -26.61300 1.000 39.27425 162 ASN L O 1
ATOM 1235 N N . GLY A 1 163 ? -3.56900 36.69000 -26.91700 1.000 33.75933 163 GLY L N 1
ATOM 1236 C CA . GLY A 1 163 ? -3.01200 37.32900 -25.74500 1.000 42.34474 163 GLY L CA 1
ATOM 1237 C C . GLY A 1 163 ? -3.18000 36.56200 -24.45400 1.000 34.31082 163 GLY L C 1
ATOM 1238 O O . GLY A 1 163 ? -2.93300 37.12700 -23.38200 1.000 28.39881 163 GLY L O 1
ATOM 1239 N N . VAL A 1 164 ? -3.58800 35.29700 -24.51800 1.000 38.52128 164 VAL L N 1
ATOM 1240 C CA . VAL A 1 164 ? -3.81600 34.47600 -23.33500 1.000 39.45550 164 VAL L CA 1
ATOM 1241 C C . VAL A 1 164 ? -2.61300 33.56800 -23.12800 1.000 31.51851 164 VAL L C 1
ATOM 1242 O O . VAL A 1 164 ? -2.15100 32.90900 -24.06900 1.000 31.65029 164 VAL L O 1
ATOM 1246 N N . LEU A 1 165 ? -2.10400 33.53400 -21.89900 1.000 26.32407 165 LEU L N 1
ATOM 1247 C CA . LEU A 1 165 ? -1.05000 32.61300 -21.50000 1.000 35.75228 165 LEU L CA 1
ATOM 1248 C C . LEU A 1 165 ? -1.52700 31.82500 -20.28900 1.000 34.96964 165 LEU L C 1
ATOM 1249 O O . LEU A 1 165 ? -1.96400 32.41300 -19.29400 1.000 27.09057 165 LEU L O 1
ATOM 1254 N N . ASN A 1 166 ? -1.44500 30.50000 -20.37700 1.000 31.30637 166 ASN L N 1
ATOM 1255 C CA . ASN A 1 166 ? -1.91900 29.61100 -19.32900 1.000 32.29317 166 ASN L CA 1
ATOM 1256 C C . ASN A 1 166 ? -0.75300 28.84600 -18.72000 1.000 30.28140 166 ASN L C 1
ATOM 1257 O O . ASN A 1 166 ? 0.23000 28.53400 -19.39900 1.000 30.49146 166 ASN L O 1
ATOM 1262 N N . SER A 1 167 ? -0.87600 28.54400 -17.42900 1.000 27.93861 167 SER L N 1
ATOM 1263 C CA . SER A 1 167 ? 0.12800 27.77000 -16.71700 1.000 27.84987 167 SER L CA 1
ATOM 1264 C C . SER A 1 167 ? -0.56500 26.83200 -15.74200 1.000 28.36099 167 SER L C 1
ATOM 1265 O O . SER A 1 167 ? -1.55600 27.20500 -15.10500 1.000 23.82193 167 SER L O 1
ATOM 1268 N N . TRP A 1 168 ? -0.04200 25.61300 -15.63400 1.000 30.18621 168 TRP L N 1
ATOM 1269 C CA . TRP A 1 168 ? -0.60500 24.58700 -14.77200 1.000 28.65466 168 TRP L CA 1
ATOM 1270 C C . TRP A 1 168 ? 0.45200 24.08100 -13.80100 1.000 28.80355 168 TRP L C 1
ATOM 1271 O O . TRP A 1 168 ? 1.63700 23.99000 -14.13700 1.000 25.80841 168 TRP L O 1
ATOM 1282 N N . THR A 1 169 ? 0.01000 23.75100 -12.59400 1.000 25.71771 169 THR L N 1
ATOM 1283 C CA . THR A 1 169 ? 0.86300 23.09400 -11.61900 1.000 27.25387 169 THR L CA 1
ATOM 1284 C C . THR A 1 169 ? 0.67100 21.58400 -11.69000 1.000 27.37916 169 THR L C 1
ATOM 1285 O O . THR A 1 169 ? -0.32300 21.08300 -12.22100 1.000 26.40996 169 THR L O 1
ATOM 1289 N N . ASP A 1 170 ? 1.64200 20.85800 -11.14700 1.000 27.85347 170 ASP L N 1
ATOM 1290 C CA . ASP A 1 170 ? 1.49500 19.42100 -11.00100 1.000 27.39017 170 ASP L CA 1
ATOM 1291 C C . ASP A 1 170 ? 0.63900 19.12800 -9.77000 1.000 30.40133 170 ASP L C 1
ATOM 1292 O O . ASP A 1 170 ? 0.20700 20.03500 -9.05300 1.000 30.33812 170 ASP L O 1
ATOM 1297 N N . GLN A 1 171 ? 0.37800 17.84800 -9.52200 1.000 27.76635 171 GLN L N 1
ATOM 1298 C CA . GLN A 1 171 ? -0.45400 17.47500 -8.38600 1.000 27.16231 171 GLN L CA 1
ATOM 1299 C C . GLN A 1 171 ? 0.23500 17.85900 -7.08300 1.000 26.57263 171 GLN L C 1
ATOM 1300 O O . GLN A 1 171 ? 1.39600 17.50900 -6.85300 1.000 29.63878 171 GLN L O 1
ATOM 1306 N N . ASP A 1 172 ? -0.48200 18.59100 -6.23700 1.000 22.37664 172 ASP L N 1
ATOM 1307 C CA . ASP A 1 172 ? 0.09500 19.08300 -4.99500 1.000 24.02141 172 ASP L CA 1
ATOM 1308 C C . ASP A 1 172 ? 0.39500 17.92800 -4.04800 1.000 26.77179 172 ASP L C 1
ATOM 1309 O O . ASP A 1 172 ? -0.37000 16.96500 -3.95200 1.000 22.89321 172 ASP L O 1
ATOM 1314 N N . SER A 1 173 ? 1.52300 18.03000 -3.34500 1.000 27.22866 173 SER L N 1
ATOM 1315 C CA . SER A 1 173 ? 1.99700 16.94600 -2.49200 1.000 30.74101 173 SER L CA 1
ATOM 1316 C C . SER A 1 173 ? 1.24200 16.84200 -1.17400 1.000 25.88222 173 SER L C 1
ATOM 1317 O O . SER A 1 173 ? 1.37900 15.82500 -0.48500 1.000 23.19666 173 SER L O 1
ATOM 1320 N N . LYS A 1 174 ? 0.45100 17.85100 -0.81100 1.000 22.50672 174 LYS L N 1
ATOM 1321 C CA . LYS A 1 174 ? -0.24100 17.86900 0.47000 1.000 25.13259 174 LYS L CA 1
ATOM 1322 C C . LYS A 1 174 ? -1.74000 17.62700 0.36800 1.000 31.38834 174 LYS L C 1
ATOM 1323 O O . LYS A 1 174 ? -2.30600 16.99500 1.26200 1.000 31.55134 174 LYS L O 1
ATOM 1325 N N . ASP A 1 175 ? -2.40100 18.10400 -0.69200 1.000 24.31439 175 ASP L N 1
ATOM 1326 C CA . ASP A 1 175 ? -3.83200 17.88100 -0.85600 1.000 29.18463 175 ASP L CA 1
ATOM 1327 C C . ASP A 1 175 ? -4.20500 17.19600 -2.16300 1.000 25.24684 175 ASP L C 1
ATOM 1328 O O . ASP A 1 175 ? -5.39600 16.96500 -2.40000 1.000 20.57931 175 ASP L O 1
ATOM 1333 N N . SER A 1 176 ? -3.23300 16.88900 -3.02200 1.000 23.60262 176 SER L N 1
ATOM 1334 C CA . SER A 1 176 ? -3.47000 16.15500 -4.26500 1.000 25.91764 176 SER L CA 1
ATOM 1335 C C . SER A 1 176 ? -4.40500 16.90700 -5.21000 1.000 25.44299 176 SER L C 1
ATOM 1336 O O . SER A 1 176 ? -5.13100 16.29300 -5.99600 1.000 24.24343 176 SER L O 1
ATOM 1339 N N . THR A 1 177 ? -4.40100 18.23500 -5.14800 1.000 20.52048 177 THR L N 1
ATOM 1340 C CA . THR A 1 177 ? -5.18800 19.05300 -6.05800 1.000 26.80268 177 THR L CA 1
ATOM 1341 C C . THR A 1 177 ? -4.29700 19.64300 -7.14500 1.000 27.83755 177 THR L C 1
ATOM 1342 O O . THR A 1 177 ? -3.06800 19.55400 -7.10100 1.000 22.11990 177 THR L O 1
ATOM 1346 N N . TYR A 1 178 ? -4.94100 20.25300 -8.13500 1.000 27.01972 178 TYR L N 1
ATOM 1347 C CA . TYR A 1 178 ? -4.26200 20.94300 -9.21900 1.000 23.78930 178 TYR L CA 1
ATOM 1348 C C . TYR A 1 178 ? -4.66300 22.41200 -9.21000 1.000 22.46785 178 TYR L C 1
ATOM 1349 O O . TYR A 1 178 ? -5.71600 22.78500 -8.68900 1.000 22.17886 178 TYR L O 1
ATOM 1358 N N . SER A 1 179 ? -3.80900 23.24800 -9.79300 1.000 25.08900 179 SER L N 1
ATOM 1359 C CA . SER A 1 179 ? -4.08000 24.67500 -9.88600 1.000 27.62543 179 SER L CA 1
ATOM 1360 C C . SER A 1 179 ? -3.73200 25.16600 -11.28300 1.000 24.55983 179 SER L C 1
ATOM 1361 O O . SER A 1 179 ? -2.99700 24.51300 -12.02800 1.000 24.13177 179 SER L O 1
ATOM 1364 N N . MET A 1 180 ? -4.27400 26.33100 -11.63300 1.000 23.73876 180 MET L N 1
ATOM 1365 C CA . MET A 1 180 ? -4.08000 26.88500 -12.96400 1.000 25.35468 180 MET L CA 1
ATOM 1366 C C . MET A 1 180 ? -4.10700 28.40400 -12.90000 1.000 23.71107 180 MET L C 1
ATOM 1367 O O . MET A 1 180 ? -4.86700 28.98900 -12.12200 1.000 21.81456 180 MET L O 1
ATOM 1372 N N . SER A 1 181 ? -3.27300 29.03400 -13.72400 1.000 26.90951 181 SER L N 1
ATOM 1373 C CA . SER A 1 181 ? -3.22900 30.48200 -13.85000 1.000 27.62107 181 SER L CA 1
ATOM 1374 C C . SER A 1 181 ? -3.36000 30.86500 -15.31700 1.000 28.95321 181 SER L C 1
ATOM 1375 O O . SER A 1 181 ? -2.74600 30.24100 -16.18900 1.000 25.28578 181 SER L O 1
ATOM 1378 N N . SER A 1 182 ? -4.16800 31.88900 -15.58100 1.000 23.33952 182 SER L N 1
ATOM 1379 C CA . SER A 1 182 ? -4.40600 32.38900 -16.92800 1.000 29.33521 182 SER L CA 1
ATOM 1380 C C . SER A 1 182 ? -4.29100 33.90400 -16.91400 1.000 28.29362 182 SER L C 1
ATOM 1381 O O . SER A 1 182 ? -4.88500 34.56600 -16.05700 1.000 25.71720 182 SER L O 1
ATOM 1384 N N . THR A 1 183 ? -3.52900 34.45200 -17.86000 1.000 24.90378 183 THR L N 1
ATOM 1385 C CA . THR A 1 183 ? -3.27800 35.88800 -17.92800 1.000 29.99505 183 THR L CA 1
ATOM 1386 C C . THR A 1 183 ? -3.58500 36.38300 -19.33500 1.000 34.21209 183 THR L C 1
ATOM 1387 O O . THR A 1 183 ? -2.87800 36.03600 -20.28800 1.000 26.70369 183 THR L O 1
ATOM 1391 N N . LEU A 1 184 ? -4.63200 37.19400 -19.46200 1.000 29.43741 184 LEU L N 1
ATOM 1392 C CA . LEU A 1 184 ? -4.95500 37.86500 -20.71400 1.000 29.87372 184 LEU L CA 1
ATOM 1393 C C . LEU A 1 184 ? -4.27200 39.22800 -20.73200 1.000 32.09949 184 LEU L C 1
ATOM 1394 O O . LEU A 1 184 ? -4.52700 40.06500 -19.85900 1.000 28.38071 184 LEU L O 1
ATOM 1399 N N . THR A 1 185 ? -3.40900 39.45000 -21.72000 1.000 31.40048 185 THR L N 1
ATOM 1400 C CA . THR A 1 185 ? -2.64400 40.68400 -21.83300 1.000 34.42119 185 THR L CA 1
ATOM 1401 C C . THR A 1 185 ? -3.12000 41.47700 -23.04200 1.000 36.18009 185 THR L C 1
ATOM 1402 O O . THR A 1 185 ? -3.20700 40.93800 -24.15100 1.000 30.60746 185 THR L O 1
ATOM 1406 N N . LEU A 1 186 ? -3.42400 42.75400 -22.82200 1.000 36.31482 186 LEU L N 1
ATOM 1407 C CA . LEU A 1 186 ? -3.85600 43.67000 -23.86500 1.000 37.91891 186 LEU L CA 1
ATOM 1408 C C . LEU A 1 186 ? -2.96600 44.90600 -23.82800 1.000 36.71372 186 LEU L C 1
ATOM 1409 O O . LEU A 1 186 ? -2.09900 45.05200 -22.96000 1.000 32.32481 186 LEU L O 1
ATOM 1414 N N . THR A 1 187 ? -3.18200 45.80200 -24.78500 1.000 42.03630 187 THR L N 1
ATOM 1415 C CA . THR A 1 187 ? -2.61200 47.13300 -24.67400 1.000 43.98667 187 THR L CA 1
ATOM 1416 C C . THR A 1 187 ? -3.46600 47.97500 -23.73400 1.000 36.52195 187 THR L C 1
ATOM 1417 O O . THR A 1 187 ? -4.61300 47.63800 -23.42600 1.000 35.11219 187 THR L O 1
ATOM 1421 N N . LYS A 1 188 ? -2.88600 49.08100 -23.26300 1.000 39.06691 188 LYS L N 1
ATOM 1422 C CA . LYS A 1 188 ? -3.63600 49.98200 -22.39500 1.000 44.92699 188 LYS L CA 1
ATOM 1423 C C . LYS A 1 188 ? -4.84600 50.55700 -23.12000 1.000 41.90189 188 LYS L C 1
ATOM 1424 O O . LYS A 1 188 ? -5.93700 50.65500 -22.54500 1.000 35.95668 188 LYS L O 1
ATOM 1430 N N . ASP A 1 189 ? -4.67200 50.93100 -24.38900 1.000 37.59603 189 ASP L N 1
ATOM 1431 C CA . ASP A 1 189 ? -5.78300 51.46100 -25.17300 1.000 43.87917 189 ASP L CA 1
ATOM 1432 C C . ASP A 1 189 ? -6.88400 50.42100 -25.33600 1.000 40.42692 189 ASP L C 1
ATOM 1433 O O . ASP A 1 189 ? -8.06500 50.71100 -25.11500 1.000 38.26656 189 ASP L O 1
ATOM 1438 N N . GLU A 1 190 ? -6.51300 49.19500 -25.71800 1.000 41.36998 190 GLU L N 1
ATOM 1439 C CA . GLU A 1 190 ? -7.51200 48.15400 -25.93400 1.000 42.37432 190 GLU L CA 1
ATOM 1440 C C . GLU A 1 190 ? -8.23900 47.79800 -24.64400 1.000 40.79330 190 GLU L C 1
ATOM 1441 O O . GLU A 1 190 ? -9.42400 47.44600 -24.67500 1.000 36.02437 190 GLU L O 1
ATOM 1447 N N . TYR A 1 191 ? -7.55100 47.88700 -23.50300 1.000 41.36177 191 TYR L N 1
ATOM 1448 C CA . TYR A 1 191 ? -8.20800 47.65300 -22.22300 1.000 41.85597 191 TYR L CA 1
ATOM 1449 C C . TYR A 1 191 ? -9.17800 48.77500 -21.88000 1.000 38.60100 191 TYR L C 1
ATOM 1450 O O . TYR A 1 191 ? -10.22400 48.52500 -21.26900 1.000 33.78976 191 TYR L O 1
ATOM 1459 N N . GLU A 1 192 ? -8.85800 50.00700 -22.26800 1.000 38.50946 192 GLU L N 1
ATOM 1460 C CA . GLU A 1 192 ? -9.72900 51.14400 -22.00800 1.000 41.03645 192 GLU L CA 1
ATOM 1461 C C . GLU A 1 192 ? -10.87100 51.25600 -23.00900 1.000 31.71951 192 GLU L C 1
ATOM 1462 O O . GLU A 1 192 ? -11.72700 52.13300 -22.85200 1.000 25.14916 192 GLU L O 1
ATOM 1468 N N . ARG A 1 193 ? -10.90800 50.39400 -24.02500 1.000 36.67460 193 ARG L N 1
ATOM 1469 C CA . ARG A 1 193 ? -12.01700 50.35300 -24.96700 1.000 34.57527 193 ARG L CA 1
ATOM 1470 C C . ARG A 1 193 ? -13.16600 49.47500 -24.49500 1.000 32.94946 193 ARG L C 1
ATOM 1471 O O . ARG A 1 193 ? -14.24600 49.52100 -25.09400 1.000 27.54721 193 ARG L O 1
ATOM 1479 N N . HIS A 1 194 ? -12.96500 48.68600 -23.44300 1.000 32.48368 194 HIS L N 1
ATOM 1480 C CA . HIS A 1 194 ? -13.95000 47.72200 -22.98200 1.000 36.30933 194 HIS L CA 1
ATOM 1481 C C . HIS A 1 194 ? -14.10800 47.83800 -21.47200 1.000 31.80487 194 HIS L C 1
ATOM 1482 O O . HIS A 1 194 ? -13.29900 48.46900 -20.78400 1.000 34.61614 194 HIS L O 1
ATOM 1489 N N . ASN A 1 195 ? -15.15600 47.20900 -20.95400 1.000 27.50102 195 ASN L N 1
ATOM 1490 C CA . ASN A 1 195 ? -15.51800 47.39700 -19.55200 1.000 36.98952 195 ASN L CA 1
ATOM 1491 C C . ASN A 1 195 ? -15.65200 46.09500 -18.77500 1.000 37.25437 195 ASN L C 1
ATOM 1492 O O . ASN A 1 195 ? -15.15000 46.00800 -17.65200 1.000 37.91010 195 ASN L O 1
ATOM 1497 N N . SER A 1 196 ? -16.30500 45.08400 -19.34100 1.000 36.00940 196 SER L N 1
ATOM 1498 C CA . SER A 1 196 ? -16.56400 43.82900 -18.64500 1.000 37.45982 196 SER L CA 1
ATOM 1499 C C . SER A 1 196 ? -15.53700 42.78400 -19.06800 1.000 34.86551 196 SER L C 1
ATOM 1500 O O . SER A 1 196 ? -15.41200 42.47500 -20.25900 1.000 31.75048 196 SER L O 1
ATOM 1503 N N . TYR A 1 197 ? -14.81200 42.23700 -18.09300 1.000 33.63302 197 TYR L N 1
ATOM 1504 C CA . TYR A 1 197 ? -13.80500 41.21000 -18.33100 1.000 33.61101 197 TYR L CA 1
ATOM 1505 C C . TYR A 1 197 ? -14.13600 39.99600 -17.47700 1.000 32.58047 197 TYR L C 1
ATOM 1506 O O . TYR A 1 197 ? -14.28700 40.11500 -16.25700 1.000 28.96247 197 TYR L O 1
ATOM 1515 N N . THR A 1 198 ? -14.23900 38.83100 -18.11800 1.000 30.96965 198 THR L N 1
ATOM 1516 C CA . THR A 1 198 ? -14.79300 37.63700 -17.49400 1.000 29.28513 198 THR L CA 1
ATOM 1517 C C . THR A 1 198 ? -13.85400 36.45100 -17.67200 1.000 32.81023 198 THR L C 1
ATOM 1518 O O . THR A 1 198 ? -13.26000 36.26800 -18.73900 1.000 28.93573 198 THR L O 1
ATOM 1522 N N . CYS A 1 199 ? -13.72900 35.64800 -16.61500 1.000 31.00926 199 CYS L N 1
ATOM 1523 C CA . CYS A 1 199 ? -12.96600 34.40600 -16.62300 1.000 30.61171 199 CYS L CA 1
ATOM 1524 C C . CYS A 1 199 ? -13.92500 33.25400 -16.35000 1.000 29.60462 199 CYS L C 1
ATOM 1525 O O . CYS A 1 199 ? -14.52100 33.18400 -15.27000 1.000 30.23899 199 CYS L O 1
ATOM 1528 N N . GLU A 1 200 ? -14.07600 32.36000 -17.32400 1.000 33.67134 200 GLU L N 1
ATOM 1529 C CA . GLU A 1 200 ? -15.01600 31.25000 -17.23800 1.000 37.95394 200 GLU L CA 1
ATOM 1530 C C . GLU A 1 200 ? -14.25900 29.93500 -17.12200 1.000 30.67919 200 GLU L C 1
ATOM 1531 O O . GLU A 1 200 ? -13.38300 29.64200 -17.94200 1.000 25.22882 200 GLU L O 1
ATOM 1537 N N . ALA A 1 201 ? -14.60700 29.14500 -16.11000 1.000 30.95947 201 ALA L N 1
ATOM 1538 C CA . ALA A 1 201 ? -13.95900 27.87000 -15.83700 1.000 27.31760 201 ALA L CA 1
ATOM 1539 C C . ALA A 1 201 ? -14.97400 26.74500 -15.96900 1.000 26.98418 201 ALA L C 1
ATOM 1540 O O . ALA A 1 201 ? -16.02600 26.77400 -15.32300 1.000 29.67981 201 ALA L O 1
ATOM 1542 N N . THR A 1 202 ? -14.65500 25.75900 -16.80200 1.000 28.67057 202 THR L N 1
ATOM 1543 C CA . THR A 1 202 ? -15.48700 24.57700 -16.98900 1.000 33.84749 202 THR L CA 1
ATOM 1544 C C . THR A 1 202 ? -14.83600 23.40800 -16.26300 1.000 26.76335 202 THR L C 1
ATOM 1545 O O . THR A 1 202 ? -13.70900 23.02000 -16.59100 1.000 24.12089 202 THR L O 1
ATOM 1549 N N . HIS A 1 203 ? -15.54200 22.85000 -15.28300 1.000 27.46708 203 HIS L N 1
ATOM 1550 C CA . HIS A 1 203 ? -14.97900 21.79700 -14.45200 1.000 26.49701 203 HIS L CA 1
ATOM 1551 C C . HIS A 1 203 ? -16.07900 20.82000 -14.06000 1.000 24.12451 203 HIS L C 1
ATOM 1552 O O . HIS A 1 203 ? -17.27000 21.13800 -14.11200 1.000 27.81852 203 HIS L O 1
ATOM 1559 N N . LYS A 1 204 ? -15.65500 19.61700 -13.66200 1.000 26.46556 204 LYS L N 1
ATOM 1560 C CA . LYS A 1 204 ? -16.59700 18.54500 -13.35500 1.000 30.30831 204 LYS L CA 1
ATOM 1561 C C . LYS A 1 204 ? -17.47100 18.87700 -12.15100 1.000 29.65383 204 LYS L C 1
ATOM 1562 O O . LYS A 1 204 ? -18.61100 18.40400 -12.06300 1.000 28.78368 204 LYS L O 1
ATOM 1568 N N . THR A 1 205 ? -16.97200 19.69500 -11.22800 1.000 28.53155 205 THR L N 1
ATOM 1569 C CA . THR A 1 205 ? -17.69400 19.98200 -9.99400 1.000 32.35816 205 THR L CA 1
ATOM 1570 C C . THR A 1 205 ? -18.86700 20.93600 -10.18000 1.000 28.72315 205 THR L C 1
ATOM 1571 O O . THR A 1 205 ? -19.58500 21.19600 -9.20800 1.000 24.96900 205 THR L O 1
ATOM 1575 N N . SER A 1 206 ? -19.08600 21.46100 -11.38300 1.000 30.95753 206 SER L N 1
ATOM 1576 C CA . SER A 1 206 ? -20.19200 22.37700 -11.62700 1.000 36.71733 206 SER L CA 1
ATOM 1577 C C . SER A 1 206 ? -20.82400 22.05900 -12.97300 1.000 33.06172 206 SER L C 1
ATOM 1578 O O . SER A 1 206 ? -20.11600 21.83800 -13.96000 1.000 28.19255 206 SER L O 1
ATOM 1581 N N . THR A 1 207 ? -22.16000 22.03700 -13.00700 1.000 43.17575 207 THR L N 1
ATOM 1582 C CA . THR A 1 207 ? -22.85800 21.73800 -14.25400 1.000 45.58423 207 THR L CA 1
ATOM 1583 C C . THR A 1 207 ? -22.70200 22.86600 -15.26500 1.000 36.97843 207 THR L C 1
ATOM 1584 O O . THR A 1 207 ? -22.65200 22.61000 -16.47300 1.000 31.75132 207 THR L O 1
ATOM 1588 N N . SER A 1 208 ? -22.61000 24.10300 -14.79600 1.000 34.93480 208 SER L N 1
ATOM 1589 C CA . SER A 1 208 ? -22.40300 25.28100 -15.61800 1.000 37.37125 208 SER L CA 1
ATOM 1590 C C . SER A 1 208 ? -21.05800 25.90600 -15.27000 1.000 39.27390 208 SER L C 1
ATOM 1591 O O . SER A 1 208 ? -20.51600 25.66200 -14.18500 1.000 40.82970 208 SER L O 1
ATOM 1594 N N . PRO A 1 209 ? -20.47900 26.70100 -16.17300 1.000 34.91102 209 PRO L N 1
ATOM 1595 C CA . PRO A 1 209 ? -19.15400 27.27200 -15.90000 1.000 41.72106 209 PRO L CA 1
ATOM 1596 C C . PRO A 1 209 ? -19.15000 28.15900 -14.66300 1.000 39.70896 209 PRO L C 1
ATOM 1597 O O . PRO A 1 209 ? -20.15000 28.79200 -14.31600 1.000 32.70217 209 PRO L O 1
ATOM 1601 N N . ILE A 1 210 ? -18.00200 28.18900 -13.99300 1.000 40.20098 210 ILE L N 1
ATOM 1602 C CA . ILE A 1 210 ? -17.77000 29.09900 -12.87800 1.000 40.59790 210 ILE L CA 1
ATOM 1603 C C . ILE A 1 210 ? -17.27700 30.42100 -13.44600 1.000 36.76298 210 ILE L C 1
ATOM 1604 O O . ILE A 1 210 ? -16.30200 30.45500 -14.20800 1.000 32.27929 210 ILE L O 1
ATOM 1609 N N . VAL A 1 211 ? -17.94500 31.51000 -13.08000 1.000 36.11732 211 VAL L N 1
ATOM 1610 C CA . VAL A 1 211 ? -17.73000 32.81000 -13.70300 1.000 35.31743 211 VAL L CA 1
ATOM 1611 C C . VAL A 1 211 ? -17.31000 33.81000 -12.63600 1.000 31.55436 211 VAL L C 1
ATOM 1612 O O . VAL A 1 211 ? -18.08800 34.12100 -11.72500 1.000 30.05433 211 VAL L O 1
ATOM 1616 N N . LYS A 1 212 ? -16.08200 34.30800 -12.75000 1.000 31.35930 212 LYS L N 1
ATOM 1617 C CA . LYS A 1 212 ? -15.62500 35.47400 -12.00900 1.000 34.93672 212 LYS L CA 1
ATOM 1618 C C . LYS A 1 212 ? -15.32100 36.58800 -12.99800 1.000 29.73149 212 LYS L C 1
ATOM 1619 O O . LYS A 1 212 ? -14.73400 36.34700 -14.05800 1.000 25.08699 212 LYS L O 1
ATOM 1625 N N . SER A 1 213 ? -15.73100 37.80400 -12.65500 1.000 32.30336 213 SER L N 1
ATOM 1626 C CA . SER A 1 213 ? -15.60900 38.92200 -13.57700 1.000 36.76657 213 SER L CA 1
ATOM 1627 C C . SER A 1 213 ? -15.56700 40.22000 -12.78600 1.000 30.01885 213 SER L C 1
ATOM 1628 O O . SER A 1 213 ? -15.76200 40.24000 -11.56800 1.000 26.33146 213 SER L O 1
ATOM 1631 N N . PHE A 1 214 ? -15.30300 41.30800 -13.50400 1.000 29.72928 214 PHE L N 1
ATOM 1632 C CA . PHE A 1 214 ? -15.31500 42.64500 -12.93600 1.000 36.72994 214 PHE L CA 1
ATOM 1633 C C . PHE A 1 214 ? -15.55900 43.63900 -14.06000 1.000 36.08049 214 PHE L C 1
ATOM 1634 O O . PHE A 1 214 ? -15.16700 43.40800 -15.20700 1.000 32.22335 214 PHE L O 1
ATOM 1642 N N . ASN A 1 215 ? -16.21200 44.74400 -13.72300 1.000 39.42426 215 ASN L N 1
ATOM 1643 C CA . ASN A 1 215 ? -16.38000 45.85700 -14.64500 1.000 50.32094 215 ASN L CA 1
ATOM 1644 C C . ASN A 1 215 ? -15.32200 46.90800 -14.34200 1.000 47.07410 215 ASN L C 1
ATOM 1645 O O . ASN A 1 215 ? -15.12600 47.28000 -13.18000 1.000 46.84611 215 ASN L O 1
ATOM 1650 N N . ARG A 1 216 ? -14.62900 47.36300 -15.38900 1.000 44.11047 216 ARG L N 1
ATOM 1651 C CA . ARG A 1 216 ? -13.56500 48.34700 -15.21300 1.000 47.91726 216 ARG L CA 1
ATOM 1652 C C . ARG A 1 216 ? -14.07000 49.58700 -14.48500 1.000 53.49600 216 ARG L C 1
ATOM 1653 O O . ARG A 1 216 ? -13.35500 50.16700 -13.65900 1.000 47.29712 216 ARG L O 1
ATOM 1661 N N . ASN A 1 217 ? -15.30600 49.99400 -14.76400 1.000 57.03801 217 ASN L N 1
ATOM 1662 C CA . ASN A 1 217 ? -15.94700 51.09600 -14.05400 1.000 66.99571 217 ASN L CA 1
ATOM 1663 C C . ASN A 1 217 ? -17.44400 51.12300 -14.35000 1.000 66.29190 217 ASN L C 1
ATOM 1664 O O . ASN A 1 217 ? -17.92300 51.98100 -15.09100 1.000 56.42177 217 ASN L O 1
ATOM 1666 N N . GLU B 2 1 ? 29.52500 3.35800 -10.13600 1.000 39.25018 1 GLU H N 1
ATOM 1667 C CA . GLU B 2 1 ? 28.18900 3.75100 -10.56700 1.000 48.79391 1 GLU H CA 1
ATOM 1668 C C . GLU B 2 1 ? 28.23000 4.47800 -11.90800 1.000 44.69551 1 GLU H C 1
ATOM 1669 O O . GLU B 2 1 ? 29.12600 5.28200 -12.16300 1.000 37.13235 1 GLU H O 1
ATOM 1675 N N . VAL B 2 2 ? 27.25100 4.19100 -12.76500 1.000 39.08763 2 VAL H N 1
ATOM 1676 C CA . VAL B 2 2 ? 27.16300 4.86900 -14.05200 1.000 37.88733 2 VAL H CA 1
ATOM 1677 C C . VAL B 2 2 ? 26.70300 6.30300 -13.83500 1.000 32.16405 2 VAL H C 1
ATOM 1678 O O . VAL B 2 2 ? 25.70600 6.55500 -13.14500 1.000 33.10317 2 VAL H O 1
ATOM 1682 N N . GLN B 2 3 ? 27.43300 7.25200 -14.41800 1.000 30.82058 3 GLN H N 1
ATOM 1683 C CA . GLN B 2 3 ? 27.09300 8.66600 -14.33400 1.000 39.91628 3 GLN H CA 1
ATOM 1684 C C . GLN B 2 3 ? 27.13500 9.27600 -15.72600 1.000 42.01351 3 GLN H C 1
ATOM 1685 O O . GLN B 2 3 ? 28.09000 9.05600 -16.47800 1.000 33.14768 3 GLN H O 1
ATOM 1691 N N . LEU B 2 4 ? 26.10000 10.04100 -16.06300 1.000 33.97451 4 LEU H N 1
ATOM 1692 C CA . LEU B 2 4 ? 26.02700 10.78900 -17.31500 1.000 38.73724 4 LEU H CA 1
ATOM 1693 C C . LEU B 2 4 ? 25.74000 12.24300 -16.95400 1.000 34.52705 4 LEU H C 1
ATOM 1694 O O . LEU B 2 4 ? 24.59900 12.59900 -16.64600 1.000 31.07019 4 LEU H O 1
ATOM 1699 N N . GLN B 2 5 ? 26.77500 13.07800 -16.98300 1.000 26.84302 5 GLN H N 1
ATOM 1700 C CA . GLN B 2 5 ? 26.65400 14.48600 -16.62900 1.000 31.44904 5 GLN H CA 1
ATOM 1701 C C . GLN B 2 5 ? 26.66500 15.32300 -17.90300 1.000 35.57193 5 GLN H C 1
ATOM 1702 O O . GLN B 2 5 ? 27.61900 15.26000 -18.68700 1.000 30.25482 5 GLN H O 1
ATOM 1708 N N . GLN B 2 6 ? 25.60700 16.10100 -18.10300 1.000 28.29262 6 GLN H N 1
ATOM 1709 C CA . GLN B 2 6 ? 25.44700 16.93100 -19.28600 1.000 29.61401 6 GLN H CA 1
ATOM 1710 C C . GLN B 2 6 ? 25.79700 18.38200 -18.97700 1.000 26.90011 6 GLN H C 1
ATOM 1711 O O . GLN B 2 6 ? 25.83300 18.80900 -17.82000 1.000 26.17657 6 GLN H O 1
ATOM 1717 N N . SER B 2 7 ? 26.05100 19.14000 -20.04100 1.000 25.73143 7 SER H N 1
ATOM 1718 C CA . SER B 2 7 ? 26.37600 20.55000 -19.90700 1.000 26.32153 7 SER H CA 1
ATOM 1719 C C . SER B 2 7 ? 25.16800 21.33800 -19.40700 1.000 26.97843 7 SER H C 1
ATOM 1720 O O . SER B 2 7 ? 24.02100 20.88700 -19.47200 1.000 23.15618 7 SER H O 1
ATOM 1723 N N . GLY B 2 8 ? 25.44600 22.54100 -18.90700 1.000 29.30129 8 GLY H N 1
ATOM 1724 C CA . GLY B 2 8 ? 24.42900 23.36200 -18.29800 1.000 29.31442 8 GLY H CA 1
ATOM 1725 C C . GLY B 2 8 ? 23.47100 23.95100 -19.30900 1.000 28.55043 8 GLY H C 1
ATOM 1726 O O . GLY B 2 8 ? 23.58900 23.75800 -20.52700 1.000 26.79923 8 GLY H O 1
ATOM 1727 N N . PRO B 2 9 ? 22.49300 24.69700 -18.79600 1.000 27.34164 9 PRO H N 1
ATOM 1728 C CA . PRO B 2 9 ? 21.48500 25.30100 -19.67500 1.000 32.67856 9 PRO H CA 1
ATOM 1729 C C . PRO B 2 9 ? 22.11100 26.27400 -20.66100 1.000 27.20895 9 PRO H C 1
ATOM 1730 O O . PRO B 2 9 ? 23.17000 26.85600 -20.41200 1.000 24.81513 9 PRO H O 1
ATOM 1734 N N . GLU B 2 10 ? 21.43200 26.45100 -21.79200 1.000 26.38732 10 GLU H N 1
ATOM 1735 C CA . GLU B 2 10 ? 21.92500 27.27900 -22.88000 1.000 26.56429 10 GLU H CA 1
ATOM 1736 C C . GLU B 2 10 ? 20.88800 28.33200 -23.24300 1.000 29.39173 10 GLU H C 1
ATOM 1737 O O . GLU B 2 10 ? 19.68100 28.06800 -23.21500 1.000 29.31663 10 GLU H O 1
ATOM 1743 N N . LEU B 2 11 ? 21.36900 29.52600 -23.57900 1.000 26.56201 11 LEU H N 1
ATOM 1744 C CA . LEU B 2 11 ? 20.53400 30.63600 -24.02900 1.000 25.84785 11 LEU H CA 1
ATOM 1745 C C . LEU B 2 11 ? 21.06400 31.07600 -25.38800 1.000 30.20568 11 LEU H C 1
ATOM 1746 O O . LEU B 2 11 ? 22.17200 31.61400 -25.48000 1.000 23.48955 11 LEU H O 1
ATOM 1751 N N . VAL B 2 12 ? 20.27900 30.84700 -26.43800 1.000 26.56245 12 VAL H N 1
ATOM 1752 C CA . VAL B 2 12 ? 20.73600 31.02600 -27.81100 1.000 26.83531 12 VAL H CA 1
ATOM 1753 C C . VAL B 2 12 ? 19.78200 31.94900 -28.55500 1.000 23.37554 12 VAL H C 1
ATOM 1754 O O . VAL B 2 12 ? 18.56500 31.91200 -28.34000 1.000 20.73774 12 VAL H O 1
ATOM 1758 N N . LYS B 2 13 ? 20.34600 32.78600 -29.43700 1.000 29.05241 13 LYS H N 1
ATOM 1759 C CA . LYS B 2 13 ? 19.54900 33.69000 -30.25400 1.000 31.67244 13 LYS H CA 1
ATOM 1760 C C . LYS B 2 13 ? 18.98700 32.94300 -31.46200 1.000 28.67633 13 LYS H C 1
ATOM 1761 O O . LYS B 2 13 ? 19.62500 32.01400 -31.96300 1.000 27.10521 13 LYS H O 1
ATOM 1763 N N . PRO B 2 14 ? 17.79200 33.31200 -31.92800 1.000 29.88879 14 PRO H N 1
ATOM 1764 C CA . PRO B 2 14 ? 17.21400 32.64200 -33.10200 1.000 34.33666 14 PRO H CA 1
ATOM 1765 C C . PRO B 2 14 ? 18.15600 32.69400 -34.29500 1.000 28.18507 14 PRO H C 1
ATOM 1766 O O . PRO B 2 14 ? 18.71900 33.74200 -34.62000 1.000 19.38816 14 PRO H O 1
ATOM 1770 N N . GLY B 2 15 ? 18.32900 31.54000 -34.94100 1.000 30.01370 15 GLY H N 1
ATOM 1771 C CA . GLY B 2 15 ? 19.21100 31.41300 -36.07500 1.000 32.19225 15 GLY H CA 1
ATOM 1772 C C . GLY B 2 15 ? 20.63300 31.02300 -35.73600 1.000 28.41865 15 GLY H C 1
ATOM 1773 O O . GLY B 2 15 ? 21.38500 30.63200 -36.63900 1.000 21.55762 15 GLY H O 1
ATOM 1774 N N . ALA B 2 16 ? 21.02400 31.11600 -34.46800 1.000 23.77935 16 ALA H N 1
ATOM 1775 C CA . ALA B 2 16 ? 22.36300 30.75800 -34.03800 1.000 29.16260 16 ALA H CA 1
ATOM 1776 C C . ALA B 2 16 ? 22.43900 29.25600 -33.76800 1.000 28.31387 16 ALA H C 1
ATOM 1777 O O . ALA B 2 16 ? 21.46200 28.51900 -33.91000 1.000 28.21942 16 ALA H O 1
ATOM 1779 N N . SER B 2 17 ? 23.61800 28.79300 -33.36500 1.000 27.84932 17 SER H N 1
ATOM 1780 C CA . SER B 2 17 ? 23.84600 27.38400 -33.07700 1.000 28.94238 17 SER H CA 1
ATOM 1781 C C . SER B 2 17 ? 24.43000 27.22200 -31.68100 1.000 24.68711 17 SER H C 1
ATOM 1782 O O . SER B 2 17 ? 24.89900 28.18100 -31.06600 1.000 21.46923 17 SER H O 1
ATOM 1785 N N . VAL B 2 18 ? 24.39700 25.98400 -31.18900 1.000 28.94567 18 VAL H N 1
ATOM 1786 C CA . VAL B 2 18 ? 24.90700 25.65800 -29.86400 1.000 31.77003 18 VAL H CA 1
ATOM 1787 C C . VAL B 2 18 ? 25.36700 24.20700 -29.86500 1.000 26.28221 18 VAL H C 1
ATOM 1788 O O . VAL B 2 18 ? 24.81800 23.36200 -30.57800 1.000 25.36065 18 VAL H O 1
ATOM 1792 N N . LYS B 2 19 ? 26.39000 23.92600 -29.06100 1.000 26.79303 19 LYS H N 1
ATOM 1793 C CA . LYS B 2 19 ? 26.98800 22.60000 -28.96900 1.000 32.00769 19 LYS H CA 1
ATOM 1794 C C . LYS B 2 19 ? 27.00300 22.18000 -27.50700 1.000 31.38705 19 LYS H C 1
ATOM 1795 O O . LYS B 2 19 ? 27.67100 22.81500 -26.68500 1.000 35.30765 19 LYS H O 1
ATOM 1801 N N . ILE B 2 20 ? 26.26800 21.11900 -27.18600 1.000 27.62297 20 ILE H N 1
ATOM 1802 C CA . ILE B 2 20 ? 26.14100 20.62900 -25.81800 1.000 27.91550 20 ILE H CA 1
ATOM 1803 C C . ILE B 2 20 ? 26.88100 19.30400 -25.70300 1.000 27.74863 20 ILE H C 1
ATOM 1804 O O . ILE B 2 20 ? 26.94800 18.52500 -26.66000 1.000 26.17180 20 ILE H O 1
ATOM 1809 N N . PHE B 2 21 ? 27.44800 19.04800 -24.52700 1.000 29.63465 21 PHE H N 1
ATOM 1810 C CA . PHE B 2 21 ? 28.24800 17.84600 -24.32100 1.000 33.12344 21 PHE H CA 1
ATOM 1811 C C . PHE B 2 21 ? 27.61400 16.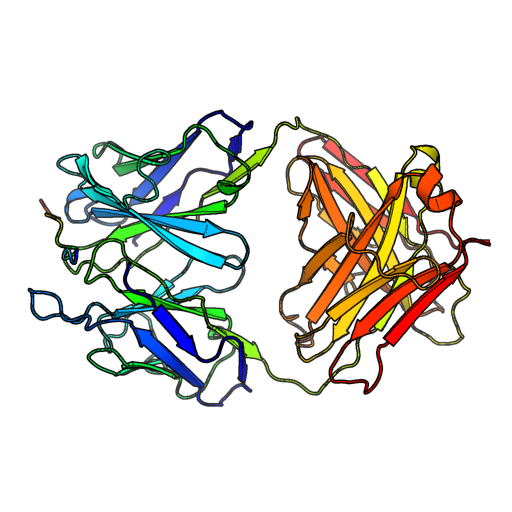95100 -23.25700 1.000 36.15225 21 PHE H C 1
ATOM 1812 O O . PHE B 2 21 ? 26.59800 17.28700 -22.64300 1.000 27.98847 21 PHE H O 1
ATOM 1820 N N . CYS B 2 22 ? 28.24600 15.79200 -23.04900 1.000 38.04375 22 CYS H N 1
ATOM 1821 C CA . CYS B 2 22 ? 27.75400 14.79400 -22.10100 1.000 39.26748 22 CYS H CA 1
ATOM 1822 C C . CYS B 2 22 ? 28.93400 13.88700 -21.74800 1.000 36.40729 22 CYS H C 1
ATOM 1823 O O . CYS B 2 22 ? 29.30800 13.02400 -22.54600 1.000 36.22668 22 CYS H O 1
ATOM 1826 N N . LYS B 2 23 ? 29.50400 14.09300 -20.56400 1.000 37.02501 23 LYS H N 1
ATOM 1827 C CA . LYS B 2 23 ? 30.63900 13.30500 -20.10100 1.000 39.42229 23 LYS H CA 1
ATOM 1828 C C . LYS B 2 23 ? 30.14600 12.09000 -19.32500 1.000 36.01744 23 LYS H C 1
ATOM 1829 O O . LYS B 2 23 ? 29.26400 12.20700 -18.46900 1.000 31.19212 23 LYS H O 1
ATOM 1831 N N . ALA B 2 24 ? 30.72000 10.92800 -19.62500 1.000 40.30312 24 ALA H N 1
ATOM 1832 C CA . ALA B 2 24 ? 30.31400 9.66800 -19.02400 1.000 38.43003 24 ALA H CA 1
ATOM 1833 C C . ALA B 2 24 ? 31.37900 9.16300 -18.05800 1.000 34.23062 24 ALA H C 1
ATOM 1834 O O . ALA B 2 24 ? 32.56100 9.49900 -18.16600 1.000 29.91326 24 ALA H O 1
ATOM 1836 N N . SER B 2 25 ? 30.94000 8.33900 -17.10900 1.000 36.78266 25 SER H N 1
ATOM 1837 C CA . SER B 2 25 ? 31.84000 7.74100 -16.13100 1.000 38.18316 25 SER H CA 1
ATOM 1838 C C . SER B 2 25 ? 31.16600 6.51700 -15.52700 1.000 43.08362 25 SER H C 1
ATOM 1839 O O . SER B 2 25 ? 29.96600 6.28900 -15.70400 1.000 35.58016 25 SER H O 1
ATOM 1842 N N . GLY B 2 26 ? 31.96000 5.72900 -14.80600 1.000 44.88047 26 GLY H N 1
ATOM 1843 C CA . GLY B 2 26 ? 31.46300 4.56200 -14.10800 1.000 35.91524 26 GLY H CA 1
ATOM 1844 C C . GLY B 2 26 ? 31.37000 3.29700 -14.92800 1.000 35.92765 26 GLY H C 1
ATOM 1845 O O . GLY B 2 26 ? 30.73500 2.33600 -14.47700 1.000 34.24475 26 GLY H O 1
ATOM 1846 N N . TYR B 2 27 ? 31.97700 3.26300 -16.11100 1.000 35.27259 27 TYR H N 1
ATOM 1847 C CA . TYR B 2 27 ? 31.95900 2.08600 -16.97000 1.000 41.17770 27 TYR H CA 1
ATOM 1848 C C . TYR B 2 27 ? 32.95100 2.31300 -18.10100 1.000 39.24638 27 TYR H C 1
ATOM 1849 O O . TYR B 2 27 ? 33.46900 3.41800 -18.28600 1.000 37.02069 27 TYR H O 1
ATOM 1858 N N . THR B 2 28 ? 33.20800 1.24900 -18.85800 1.000 45.42642 28 THR H N 1
ATOM 1859 C CA . THR B 2 28 ? 34.07200 1.34200 -20.03100 1.000 49.19790 28 THR H CA 1
ATOM 1860 C C . THR B 2 28 ? 33.33500 2.09400 -21.13200 1.000 46.76503 28 THR H C 1
ATOM 1861 O O . THR B 2 28 ? 32.38300 1.57500 -21.72400 1.000 45.82464 28 THR H O 1
ATOM 1865 N N . PHE B 2 29 ? 33.78200 3.32100 -21.40600 1.000 46.36950 29 PHE H N 1
ATOM 1866 C CA . PHE B 2 29 ? 33.10400 4.19800 -22.35400 1.000 42.47194 29 PHE H CA 1
ATOM 1867 C C . PHE B 2 29 ? 33.05100 3.61300 -23.76000 1.000 45.11378 29 PHE H C 1
ATOM 1868 O O . PHE B 2 29 ? 32.16000 3.97600 -24.53600 1.000 45.00395 29 PHE H O 1
ATOM 1876 N N . THR B 2 30 ? 33.96700 2.70700 -24.09800 1.000 47.57121 30 THR H N 1
ATOM 1877 C CA . THR B 2 30 ? 34.08800 2.18900 -25.45400 1.000 50.66287 30 THR H CA 1
ATOM 1878 C C . THR B 2 30 ? 33.20600 0.97600 -25.72600 1.000 46.56266 30 THR H C 1
ATOM 1879 O O . THR B 2 30 ? 32.98200 0.64600 -26.89600 1.000 48.82595 30 THR H O 1
ATOM 1883 N N . ASP B 2 31 ? 32.70700 0.30200 -24.69300 1.000 42.29600 31 ASP H N 1
ATOM 1884 C CA . ASP B 2 31 ? 31.83900 -0.85300 -24.87900 1.000 47.45619 31 ASP H CA 1
ATOM 1885 C C . ASP B 2 31 ? 30.37400 -0.47300 -25.05100 1.000 46.19570 31 ASP H C 1
ATOM 1886 O O . ASP B 2 31 ? 29.52500 -1.36500 -25.15200 1.000 42.74680 31 ASP H O 1
ATOM 1891 N N . TYR B 2 32 ? 30.06200 0.82100 -25.09000 1.000 44.65254 32 TYR H N 1
ATOM 1892 C CA . TYR B 2 32 ? 28.69000 1.29300 -25.19700 1.000 46.48260 32 TYR H CA 1
ATOM 1893 C C . TYR B 2 32 ? 28.62400 2.41900 -26.21800 1.000 39.42039 32 TYR H C 1
ATOM 1894 O O . TYR B 2 32 ? 29.63000 3.05600 -26.53600 1.000 35.75902 32 TYR H O 1
ATOM 1903 N N . ASN B 2 33 ? 27.41900 2.66300 -26.72200 1.000 37.65315 33 ASN H N 1
ATOM 1904 C CA . ASN B 2 33 ? 27.14600 3.81200 -27.56900 1.000 37.69976 33 ASN H CA 1
ATOM 1905 C C . ASN B 2 33 ? 26.44700 4.89500 -26.74900 1.000 32.30622 33 ASN H C 1
ATOM 1906 O O . ASN B 2 33 ? 26.16800 4.73200 -25.55800 1.000 30.38124 33 ASN H O 1
ATOM 1911 N N . MET B 2 34 ? 26.16100 6.02200 -27.39900 1.000 33.42650 34 MET H N 1
ATOM 1912 C CA . MET B 2 34 ? 25.49400 7.13800 -26.74300 1.000 32.94142 34 MET H CA 1
ATOM 1913 C C . MET B 2 34 ? 24.40600 7.68400 -27.65500 1.000 31.30577 34 MET H C 1
ATOM 1914 O O . MET B 2 34 ? 24.65600 7.93700 -28.83700 1.000 32.29156 34 MET H O 1
ATOM 1919 N N . ASP B 2 35 ? 23.20800 7.86600 -27.10300 1.000 29.40469 35 ASP H N 1
ATOM 1920 C CA . ASP B 2 35 ? 22.05800 8.35900 -27.84600 1.000 33.49216 35 ASP H CA 1
ATOM 1921 C C . ASP B 2 35 ? 21.59000 9.69100 -27.27200 1.000 28.95023 35 ASP H C 1
ATOM 1922 O O . ASP B 2 35 ? 21.96200 10.08400 -26.16300 1.000 28.69423 35 ASP H O 1
ATOM 1927 N N . TRP B 2 36 ? 20.75700 10.38400 -28.04600 1.000 35.82440 36 TRP H N 1
ATOM 1928 C CA . TRP B 2 36 ? 20.22400 11.68300 -27.66500 1.000 30.68154 36 TRP H CA 1
ATOM 1929 C C . TRP B 2 36 ? 18.71800 11.70300 -27.88400 1.000 27.79966 36 TRP H C 1
ATOM 1930 O O . TRP B 2 36 ? 18.22100 11.18600 -28.88900 1.000 25.99501 36 TRP H O 1
ATOM 1941 N N . VAL B 2 37 ? 17.99700 12.29900 -26.93500 1.000 28.04521 37 VAL H N 1
ATOM 1942 C CA . VAL B 2 37 ? 16.54000 12.35300 -26.95800 1.000 31.92301 37 VAL H CA 1
ATOM 1943 C C . VAL B 2 37 ? 16.09600 13.78000 -26.66500 1.000 26.60461 37 VAL H C 1
ATOM 1944 O O . VAL B 2 37 ? 16.68700 14.46500 -25.82300 1.000 24.06434 37 VAL H O 1
ATOM 1948 N N . LYS B 2 38 ? 15.05500 14.22500 -27.36300 1.000 29.68674 38 LYS H N 1
ATOM 1949 C CA . LYS B 2 38 ? 14.49100 15.55600 -27.18900 1.000 31.52344 38 LYS H CA 1
ATOM 1950 C C . LYS B 2 38 ? 13.16500 15.46500 -26.44400 1.000 26.01566 38 LYS H C 1
ATOM 1951 O O . LYS B 2 38 ? 12.37000 14.55300 -26.68500 1.000 27.60587 38 LYS H O 1
ATOM 1957 N N . GLN B 2 39 ? 12.93200 16.41000 -25.53400 1.000 25.63369 39 GLN H N 1
ATOM 1958 C CA . GLN B 2 39 ? 11.67800 16.49400 -24.79000 1.000 35.20423 39 GLN H CA 1
ATOM 1959 C C . GLN B 2 39 ? 11.19700 17.93900 -24.81100 1.000 27.34301 39 GLN H C 1
ATOM 1960 O O . GLN B 2 39 ? 11.84200 18.81900 -24.23400 1.000 26.23295 39 GLN H O 1
ATOM 1966 N N . SER B 2 40 ? 10.06300 18.17900 -25.46500 1.000 38.00868 40 SER H N 1
ATOM 1967 C CA . SER B 2 40 ? 9.51200 19.51200 -25.63200 1.000 38.84966 40 SER H CA 1
ATOM 1968 C C . SER B 2 40 ? 8.32900 19.71500 -24.68800 1.000 38.29622 40 SER H C 1
ATOM 1969 O O . SER B 2 40 ? 8.10400 18.93600 -23.75600 1.000 42.24762 40 SER H O 1
ATOM 1972 N N . HIS B 2 41 ? 7.56000 20.77700 -24.92900 1.000 59.32928 41 HIS H N 1
ATOM 1973 C CA . HIS B 2 41 ? 6.35400 21.01900 -24.14900 1.000 68.41070 41 HIS H CA 1
ATOM 1974 C C . HIS B 2 41 ? 5.35700 19.88700 -24.36400 1.000 71.33226 41 HIS H C 1
ATOM 1975 O O . HIS B 2 41 ? 5.22700 19.34900 -25.46800 1.000 56.22122 41 HIS H O 1
ATOM 1977 N N . GLY B 2 42 ? 4.64700 19.52400 -23.29900 1.000 70.63868 42 GLY H N 1
ATOM 1978 C CA . GLY B 2 42 ? 3.86500 18.30700 -23.29800 1.000 59.79459 42 GLY H CA 1
ATOM 1979 C C . GLY B 2 42 ? 4.66200 17.06000 -22.99200 1.000 60.70912 42 GLY H C 1
ATOM 1980 O O . GLY B 2 42 ? 4.06800 15.98200 -22.86200 1.000 56.78362 42 GLY H O 1
ATOM 1981 N N . LYS B 2 43 ? 5.98700 17.17600 -22.88400 1.000 63.46070 43 LYS H N 1
ATOM 1982 C CA . LYS B 2 43 ? 6.86600 16.07900 -2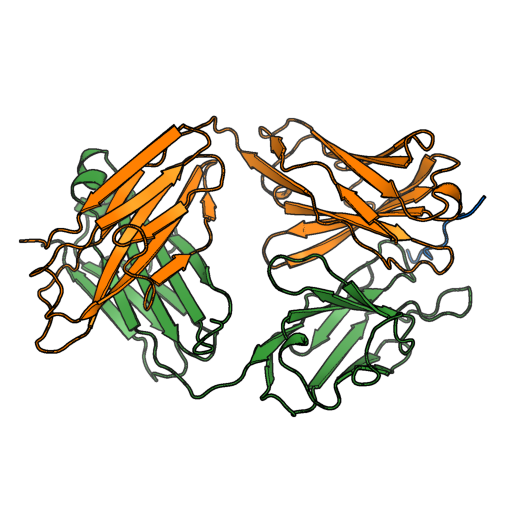2.48100 1.000 51.81342 43 LYS H CA 1
ATOM 1983 C C . LYS B 2 43 ? 6.82600 14.93200 -23.48900 1.000 56.97809 43 LYS H C 1
ATOM 1984 O O . LYS B 2 43 ? 6.86100 13.75500 -23.12500 1.000 55.43559 43 LYS H O 1
ATOM 1990 N N . ARG B 2 44 ? 6.75500 15.28300 -24.77200 1.000 51.67945 44 ARG H N 1
ATOM 1991 C CA . ARG B 2 44 ? 6.87500 14.30000 -25.84000 1.000 49.49818 44 ARG H CA 1
ATOM 1992 C C . ARG B 2 44 ? 8.35000 14.04600 -26.13200 1.000 48.22022 44 ARG H C 1
ATOM 1993 O O . ARG B 2 44 ? 9.13600 14.98800 -26.27800 1.000 42.93780 44 ARG H O 1
ATOM 2001 N N . LEU B 2 45 ? 8.72200 12.77200 -26.21500 1.000 43.22393 45 LEU H N 1
ATOM 2002 C CA . LEU B 2 45 ? 10.11100 12.36400 -26.37100 1.000 39.27327 45 LEU H CA 1
ATOM 2003 C C . LEU B 2 45 ? 10.39500 12.02200 -27.82800 1.000 32.20655 45 LEU H C 1
ATOM 2004 O O . LEU B 2 45 ? 9.65000 11.25800 -28.44900 1.000 29.77395 45 LEU H O 1
ATOM 2009 N N . GLU B 2 46 ? 11.47400 12.59000 -28.36600 1.000 31.47599 46 GLU H N 1
ATOM 2010 C CA . GLU B 2 46 ? 11.88100 12.35900 -29.74800 1.000 35.30541 46 GLU H CA 1
ATOM 2011 C C . GLU B 2 46 ? 13.33700 11.92100 -29.77000 1.000 27.91909 46 GLU H C 1
ATOM 2012 O O . GLU B 2 46 ? 14.21000 12.63100 -29.25900 1.000 21.59249 46 GLU H O 1
ATOM 2018 N N . TRP B 2 47 ? 13.59400 10.75800 -30.36400 1.000 28.43222 47 TRP H N 1
ATOM 2019 C CA . TRP B 2 47 ? 14.94900 10.24300 -30.49700 1.000 34.67263 47 TRP H CA 1
ATOM 2020 C C . TRP B 2 47 ? 15.66700 10.97300 -31.62600 1.000 32.70295 47 TRP H C 1
ATOM 2021 O O . TRP B 2 47 ? 15.12400 11.12200 -32.72600 1.000 25.54975 47 TRP H O 1
ATOM 2032 N N . ILE B 2 48 ? 16.88300 11.43400 -31.35200 1.000 27.93774 48 ILE H N 1
ATOM 2033 C CA . ILE B 2 48 ? 17.64600 12.23800 -32.30000 1.000 28.64359 48 ILE H CA 1
ATOM 2034 C C . ILE B 2 48 ? 18.63900 11.39200 -33.08500 1.000 27.88112 48 ILE H C 1
ATOM 2035 O O . ILE B 2 48 ? 18.68100 11.45400 -34.31400 1.000 26.91031 48 ILE H O 1
ATOM 2040 N N . GLY B 2 49 ? 19.44800 10.59800 -32.39600 1.000 31.16627 49 GLY H N 1
ATOM 2041 C CA . GLY B 2 49 ? 20.43100 9.78400 -33.08400 1.000 34.33465 49 GLY H CA 1
ATOM 2042 C C . GLY B 2 49 ? 21.24400 8.96800 -32.10400 1.000 37.95085 49 GLY H C 1
ATOM 2043 O O . GLY B 2 49 ? 21.12600 9.11300 -30.88200 1.000 30.54177 49 GLY H O 1
ATOM 2044 N N . ASP B 2 50 ? 22.07600 8.09800 -32.67100 1.000 37.91567 50 ASP H N 1
ATOM 2045 C CA . ASP B 2 50 ? 22.97300 7.22700 -31.92600 1.000 38.60317 50 ASP H CA 1
ATOM 2046 C C . ASP B 2 50 ? 24.36200 7.31500 -32.53700 1.000 37.90683 50 ASP H C 1
ATOM 2047 O O . ASP B 2 50 ? 24.50000 7.36200 -33.76200 1.000 35.48404 50 ASP H O 1
ATOM 2052 N N . ILE B 2 51 ? 25.39000 7.33900 -31.69100 1.000 34.56371 51 ILE H N 1
ATOM 2053 C CA . ILE B 2 51 ? 26.76800 7.46600 -32.15000 1.000 33.27174 51 ILE H CA 1
ATOM 2054 C C . ILE B 2 51 ? 27.63000 6.41500 -31.46400 1.000 35.21726 51 ILE H C 1
ATOM 2055 O O . ILE B 2 51 ? 27.41000 6.07900 -30.29500 1.000 34.60055 51 ILE H O 1
ATOM 2060 N N . ASN B 2 52 ? 28.61500 5.88200 -32.20900 1.000 36.70779 52 ASN H N 1
ATOM 2061 C CA . ASN B 2 52 ? 29.60900 4.94400 -31.69700 1.000 39.39149 52 ASN H CA 1
ATOM 2062 C C . ASN B 2 52 ? 30.84100 5.71000 -31.22900 1.000 40.21571 52 ASN H C 1
ATOM 2063 O O . ASN B 2 52 ? 31.29800 6.61900 -31.93400 1.000 39.01572 52 ASN H O 1
ATOM 2068 N N . PRO B 2 53 ? 31.40400 5.38400 -30.06000 1.000 42.53202 53 PRO H N 1
ATOM 2069 C CA . PRO B 2 53 ? 32.53500 6.17100 -29.54700 1.000 44.28107 53 PRO H CA 1
ATOM 2070 C C . PRO B 2 53 ? 33.85000 5.85800 -30.24100 1.000 45.68397 53 PRO H C 1
ATOM 2071 O O . PRO B 2 53 ? 34.73800 6.71400 -30.31000 1.000 40.63430 53 PRO H O 1
ATOM 2075 N N . ASN B 2 54 ? 33.99000 4.63700 -30.76100 1.000 45.02460 54 ASN H N 1
ATOM 2076 C CA . ASN B 2 54 ? 35.25700 4.22900 -31.35700 1.000 50.86605 54 ASN H CA 1
ATOM 2077 C C . ASN B 2 54 ? 35.42300 4.75200 -32.77800 1.000 52.49597 54 ASN H C 1
ATOM 2078 O O . ASN B 2 54 ? 36.54800 5.04800 -33.19700 1.000 48.14298 54 ASN H O 1
ATOM 2083 N N . THR B 2 55 ? 34.32800 4.87400 -33.53000 1.000 52.15470 55 THR H N 1
ATOM 2084 C CA . THR B 2 55 ? 34.40000 5.23300 -34.93800 1.000 49.14414 55 THR H CA 1
ATOM 2085 C C . THR B 2 55 ? 33.77800 6.58100 -35.26700 1.000 48.84239 55 THR H C 1
ATOM 2086 O O . THR B 2 55 ? 34.10800 7.15100 -36.31100 1.000 44.16570 55 THR H O 1
ATOM 2090 N N . GLY B 2 56 ? 32.90300 7.10400 -34.41200 1.000 47.93457 56 GLY H N 1
ATOM 2091 C CA . GLY B 2 56 ? 32.15800 8.30200 -34.73400 1.000 42.07188 56 GLY H CA 1
ATOM 2092 C C . GLY B 2 56 ? 31.01000 8.09300 -35.69600 1.000 40.32600 56 GLY H C 1
ATOM 2093 O O . GLY B 2 56 ? 30.34100 9.07100 -36.05600 1.000 35.34147 56 GLY H O 1
ATOM 2094 N N . VAL B 2 57 ? 30.76300 6.85400 -36.12400 1.000 43.57042 57 VAL H N 1
ATOM 2095 C CA . VAL B 2 57 ? 29.66700 6.56500 -37.04000 1.000 49.83138 57 VAL H CA 1
ATOM 2096 C C . VAL B 2 57 ? 28.33800 6.71700 -36.31200 1.000 42.02869 57 VAL H C 1
ATOM 2097 O O . VAL B 2 57 ? 28.17300 6.25700 -35.17300 1.000 39.62265 57 VAL H O 1
ATOM 2101 N N . THR B 2 58 ? 27.37800 7.36300 -36.97100 1.000 35.52159 58 THR H N 1
ATOM 2102 C CA . THR B 2 58 ? 26.10800 7.71300 -36.35400 1.000 39.28482 58 THR H CA 1
ATOM 2103 C C . THR B 2 58 ? 24.93500 7.13000 -37.13200 1.000 38.51685 58 THR H C 1
ATOM 2104 O O . THR B 2 58 ? 24.97200 7.02000 -38.36200 1.000 39.06666 58 THR H O 1
ATOM 2108 N N . ILE B 2 59 ? 23.89200 6.75700 -36.39600 1.000 34.63481 59 ILE H N 1
ATOM 2109 C CA . ILE B 2 59 ? 22.58200 6.44500 -36.95700 1.000 36.62216 59 ILE H CA 1
ATOM 2110 C C . ILE B 2 59 ? 21.64000 7.55900 -36.52300 1.000 36.41005 59 ILE H C 1
ATOM 2111 O O . ILE B 2 59 ? 21.39400 7.73900 -35.32400 1.000 34.83525 59 ILE H O 1
ATOM 2116 N N . ASP B 2 60 ? 21.11600 8.30500 -37.49000 1.000 36.80550 60 ASP H N 1
ATOM 2117 C CA . ASP B 2 60 ? 20.41100 9.54700 -37.21200 1.000 33.70400 60 ASP H CA 1
ATOM 2118 C C . ASP B 2 60 ? 18.93200 9.44100 -37.56300 1.000 37.52785 60 ASP H C 1
ATOM 2119 O O . ASP B 2 60 ? 18.53700 8.70300 -38.47100 1.000 34.09538 60 ASP H O 1
ATOM 2124 N N . ASN B 2 61 ? 18.12100 10.19100 -36.82500 1.000 34.32221 61 ASN H N 1
ATOM 2125 C CA . ASN B 2 61 ? 16.72500 10.39100 -37.18800 1.000 33.74288 61 ASN H CA 1
ATOM 2126 C C . ASN B 2 61 ? 16.66100 11.36800 -38.35800 1.000 33.22634 61 ASN H C 1
ATOM 2127 O O . ASN B 2 61 ? 17.09700 12.51600 -38.21300 1.000 35.12757 61 ASN H O 1
ATOM 2132 N N . PRO B 2 62 ? 16.14300 10.96000 -39.51900 1.000 36.60173 62 PRO H N 1
ATOM 2133 C CA . PRO B 2 62 ? 16.15200 11.86100 -40.68500 1.000 37.08175 62 PRO H CA 1
ATOM 2134 C C . PRO B 2 62 ? 15.41400 13.17000 -40.46400 1.000 38.17633 62 PRO H C 1
ATOM 2135 O O . PRO B 2 62 ? 15.66200 14.13400 -41.20000 1.000 30.44291 62 PRO H O 1
ATOM 2139 N N . LYS B 2 63 ? 14.51800 13.24400 -39.47900 1.000 35.90721 63 LYS H N 1
ATOM 2140 C CA . LYS B 2 63 ? 13.82700 14.49500 -39.19500 1.000 39.39175 63 LYS H CA 1
ATOM 2141 C C . LYS B 2 63 ? 14.73100 15.53300 -38.54400 1.000 38.12358 63 LYS H C 1
ATOM 2142 O O . LYS B 2 63 ? 14.32800 16.69600 -38.43400 1.000 37.23349 63 LYS H O 1
ATOM 2148 N N . PHE B 2 64 ? 15.93500 15.14600 -38.11600 1.000 37.35190 64 PHE H N 1
ATOM 2149 C CA . PHE B 2 64 ? 16.88700 16.05300 -37.48600 1.000 37.90397 64 PHE H CA 1
ATOM 2150 C C . PHE B 2 64 ? 18.13500 16.27200 -38.33600 1.000 33.46346 64 PHE H C 1
ATOM 2151 O O . PHE B 2 64 ? 19.14600 16.76200 -37.82300 1.000 30.72640 64 PHE H O 1
ATOM 2159 N N . LYS B 2 65 ? 18.08700 15.91400 -39.62400 1.000 32.35642 65 LYS H N 1
ATOM 2160 C CA . LYS B 2 65 ? 19.27900 16.01000 -40.46400 1.000 39.93067 65 LYS H CA 1
ATOM 2161 C C . LYS B 2 65 ? 19.77500 17.44600 -40.57100 1.000 40.09557 65 LYS H C 1
ATOM 2162 O O . LYS B 2 65 ? 20.98300 17.70000 -40.50600 1.000 38.04333 65 LYS H O 1
ATOM 2168 N N . GLY B 2 66 ? 18.86300 18.39500 -40.74000 1.000 32.92231 66 GLY H N 1
ATOM 2169 C CA . GLY B 2 66 ? 19.21600 19.79400 -40.81600 1.000 36.30191 66 GLY H CA 1
ATOM 2170 C C . GLY B 2 66 ? 19.32300 20.49700 -39.48200 1.000 41.20578 66 GLY H C 1
ATOM 2171 O O . GLY B 2 66 ? 19.39800 21.73000 -39.45000 1.000 36.70709 66 GLY H O 1
ATOM 2172 N N . LYS B 2 67 ? 19.35100 19.75100 -38.37700 1.000 36.17144 67 LYS H N 1
ATOM 2173 C CA . LYS B 2 67 ? 19.29600 20.35500 -37.05200 1.000 36.89417 67 LYS H CA 1
ATOM 2174 C C . LYS B 2 67 ? 20.41900 19.86500 -36.14400 1.000 32.84628 67 LYS H C 1
ATOM 2175 O O . LYS B 2 67 ? 21.13300 20.67700 -35.54600 1.000 27.58588 67 LYS H O 1
ATOM 2181 N N . ALA B 2 68 ? 20.59000 18.55100 -36.03000 1.000 30.59769 68 ALA H N 1
ATOM 2182 C CA . ALA B 2 68 ? 21.50300 17.96900 -35.05900 1.000 33.34166 68 ALA H CA 1
ATOM 2183 C C . ALA B 2 68 ? 22.70800 17.33300 -35.74000 1.000 28.86453 68 ALA H C 1
ATOM 2184 O O . ALA B 2 68 ? 22.62000 16.83500 -36.86500 1.000 32.76153 68 ALA H O 1
ATOM 2186 N N . THR B 2 69 ? 23.83800 17.35000 -35.03300 1.000 35.93405 69 THR H N 1
ATOM 2187 C CA . THR B 2 69 ? 25.07600 16.73700 -35.50500 1.000 35.82256 69 THR H CA 1
ATOM 2188 C C . THR B 2 69 ? 25.81100 16.16200 -34.30400 1.000 31.09619 69 THR H C 1
ATOM 2189 O O . THR B 2 69 ? 26.10400 16.88900 -33.35100 1.000 26.81165 69 THR H O 1
ATOM 2193 N N . LEU B 2 70 ? 26.11400 14.86700 -34.35500 1.000 32.65059 70 LEU H N 1
ATOM 2194 C CA . LEU B 2 70 ? 26.68800 14.14700 -33.22500 1.000 32.86739 70 LEU H CA 1
ATOM 2195 C C . LEU B 2 70 ? 28.17100 13.88500 -33.46000 1.000 33.07669 70 LEU H C 1
ATOM 2196 O O . LEU B 2 70 ? 28.55600 13.35800 -34.50900 1.000 32.14667 70 LEU H O 1
ATOM 2201 N N . THR B 2 71 ? 28.99700 14.25500 -32.48200 1.000 31.68995 71 THR H N 1
ATOM 2202 C CA . THR B 2 71 ? 30.42500 13.96800 -32.48300 1.000 35.24359 71 THR H CA 1
ATOM 2203 C C . THR B 2 71 ? 30.82100 13.42000 -31.11800 1.000 34.29582 71 THR H C 1
ATOM 2204 O O . THR B 2 71 ? 30.05000 13.47200 -30.15500 1.000 35.50601 71 THR H O 1
ATOM 2208 N N . VAL B 2 72 ? 32.03800 12.88900 -31.03500 1.000 37.36911 72 VAL H N 1
ATOM 2209 C CA . VAL B 2 72 ? 32.51000 12.25700 -29.80700 1.000 40.82941 72 VAL H CA 1
ATOM 2210 C C . VAL B 2 72 ? 34.02300 12.41000 -29.71900 1.000 43.63960 72 VAL H C 1
ATOM 2211 O O . VAL B 2 72 ? 34.73300 12.30900 -30.72400 1.000 41.11289 72 VAL H O 1
ATOM 2215 N N . ASP B 2 73 ? 34.50600 12.67100 -28.50700 1.000 38.69870 73 ASP H N 1
ATOM 2216 C CA . ASP B 2 73 ? 35.93100 12.69700 -28.18400 1.000 42.51568 73 ASP H CA 1
ATOM 2217 C C . ASP B 2 73 ? 36.13800 11.65500 -27.08800 1.000 48.53399 73 ASP H C 1
ATOM 2218 O O . ASP B 2 73 ? 36.03600 11.95900 -25.89700 1.000 44.30161 73 ASP H O 1
ATOM 2223 N N . GLU B 2 74 ? 36.42500 10.41600 -27.50200 1.000 51.31314 74 GLU H N 1
ATOM 2224 C CA . GLU B 2 74 ? 36.47500 9.30000 -26.56400 1.000 58.04282 74 GLU H CA 1
ATOM 2225 C C . GLU B 2 74 ? 37.59700 9.43600 -25.54300 1.000 51.09659 74 GLU H C 1
ATOM 2226 O O . GLU B 2 74 ? 37.53100 8.79900 -24.48700 1.000 46.35863 74 GLU H O 1
ATOM 2232 N N . SER B 2 75 ? 38.62200 10.24200 -25.83200 1.000 54.69733 75 SER H N 1
ATOM 2233 C CA . SER B 2 75 ? 39.68900 10.44800 -24.85900 1.000 54.90588 75 SER H CA 1
ATOM 2234 C C . SER B 2 75 ? 39.15100 11.09600 -23.59000 1.000 53.24704 75 SER H C 1
ATOM 2235 O O . SER B 2 75 ? 39.57700 10.75600 -22.47900 1.000 48.92037 75 SER H O 1
ATOM 2238 N N . SER B 2 76 ? 38.21000 12.02300 -23.73500 1.000 47.31494 76 SER H N 1
ATOM 2239 C CA . SER B 2 76 ? 37.56800 12.67700 -22.60400 1.000 46.80925 76 SER H CA 1
ATOM 2240 C C . SER B 2 76 ? 36.24600 12.02800 -22.22000 1.000 42.45661 76 SER H C 1
ATOM 2241 O O . SER B 2 76 ? 35.57100 12.52900 -21.31400 1.000 38.64566 76 SER H O 1
ATOM 2244 N N . SER B 2 77 ? 35.86800 10.93200 -22.88000 1.000 39.37118 77 SER H N 1
ATOM 2245 C CA . SER B 2 77 ? 34.59900 10.24700 -22.63300 1.000 43.21791 77 SER H CA 1
ATOM 2246 C C . SER B 2 77 ? 33.42900 11.22300 -22.72600 1.000 39.45027 77 SER H C 1
ATOM 2247 O O . SER B 2 77 ? 32.52200 11.23400 -21.89100 1.000 39.04465 77 SER H O 1
ATOM 2250 N N . THR B 2 78 ? 33.46300 12.05600 -23.76400 1.000 41.81938 78 THR H N 1
ATOM 2251 C CA . THR B 2 78 ? 32.50000 13.13300 -23.93900 1.000 42.18023 78 THR H CA 1
ATOM 2252 C C . THR B 2 78 ? 31.85600 13.02300 -25.31300 1.000 42.99479 78 THR H C 1
ATOM 2253 O O . THR B 2 78 ? 32.55200 12.83100 -26.31600 1.000 39.22431 78 THR H O 1
ATOM 2257 N N . VAL B 2 79 ? 30.53200 13.14700 -25.35200 1.000 43.21836 79 VAL H N 1
ATOM 2258 C CA . VAL B 2 79 ? 29.75900 13.11100 -26.58800 1.000 42.89314 79 VAL H CA 1
ATOM 2259 C C . VAL B 2 79 ? 29.07700 14.46100 -26.75800 1.000 35.76298 79 VAL H C 1
ATOM 2260 O O . VAL B 2 79 ? 28.48400 14.98500 -25.80900 1.000 33.37616 79 VAL H O 1
ATOM 2264 N N . TYR B 2 80 ? 29.16100 15.01700 -27.96300 1.000 36.11522 80 TYR H N 1
ATOM 2265 C CA . TYR B 2 80 ? 28.62700 16.33700 -28.26300 1.000 37.93764 80 TYR H CA 1
ATOM 2266 C C . TYR B 2 80 ? 27.45600 16.23700 -29.23300 1.000 30.10109 80 TYR H C 1
ATOM 2267 O O . TYR B 2 80 ? 27.35800 15.29100 -30.01900 1.000 31.79665 80 TYR H O 1
ATOM 2276 N N . MET B 2 81 ? 26.56900 17.22900 -29.17200 1.000 29.61321 81 MET H N 1
ATOM 2277 C CA . MET B 2 81 ? 25.50600 17.38700 -30.15900 1.000 36.35805 81 MET H CA 1
ATOM 2278 C C . MET B 2 81 ? 25.37200 18.86200 -30.49700 1.000 26.89607 81 MET H C 1
ATOM 2279 O O . MET B 2 81 ? 25.13300 19.68400 -29.60700 1.000 22.36456 81 MET H O 1
ATOM 2284 N N . GLU B 2 82 ? 25.52300 19.19300 -31.77500 1.000 28.85476 82 GLU H N 1
ATOM 2285 C CA . GLU B 2 82 ? 25.34800 20.55500 -32.25400 1.000 30.07826 82 GLU H CA 1
ATOM 2286 C C . GLU B 2 82 ? 23.92700 20.74300 -32.76800 1.000 30.44097 82 GLU H C 1
ATOM 2287 O O . GLU B 2 82 ? 23.40300 19.89800 -33.49900 1.000 27.53189 82 GLU H O 1
ATOM 2293 N N . LEU B 2 83 ? 23.31000 21.85400 -32.37800 1.000 30.92871 83 LEU H N 1
ATOM 2294 C CA . LEU B 2 83 ? 21.99400 22.25100 -32.86500 1.000 31.54520 83 LEU H CA 1
ATOM 2295 C C . LEU B 2 83 ? 22.13800 23.60700 -33.54000 1.000 27.54582 83 LEU H C 1
ATOM 2296 O O . LEU B 2 83 ? 22.51800 24.58500 -32.88900 1.000 27.46442 83 LEU H O 1
ATOM 2301 N N . ARG B 2 84 ? 21.83800 23.66600 -34.83500 1.000 29.39341 84 ARG H N 1
ATOM 2302 C CA . ARG B 2 84 ? 22.10600 24.84800 -35.64000 1.000 35.72011 84 ARG H CA 1
ATOM 2303 C C . ARG B 2 84 ? 20.81500 25.43900 -36.19300 1.000 35.80984 84 ARG H C 1
ATOM 2304 O O . ARG B 2 84 ? 19.78500 24.76400 -36.28200 1.000 30.49182 84 ARG H O 1
ATOM 2312 N N . SER B 2 85 ? 20.89900 26.71300 -36.57900 1.000 30.52738 85 SER H N 1
ATOM 2313 C CA . SER B 2 85 ? 19.76400 27.48500 -37.09000 1.000 35.58672 85 SER H CA 1
ATOM 2314 C C . SER B 2 85 ? 18.54900 27.32500 -36.17600 1.000 31.38672 85 SER H C 1
ATOM 2315 O O . SER B 2 85 ? 17.49100 26.83200 -36.56900 1.000 28.25333 85 SER H O 1
ATOM 2318 N N . LEU B 2 86 ? 18.72800 27.75700 -34.93300 1.000 29.55277 86 LEU H N 1
ATOM 2319 C CA . LEU B 2 86 ? 17.75600 27.48800 -33.88500 1.000 30.36726 86 LEU H CA 1
ATOM 2320 C C . LEU B 2 86 ? 16.55100 28.41500 -33.98800 1.000 31.29325 86 LEU H C 1
ATOM 2321 O O . LEU B 2 86 ? 16.68400 29.60900 -34.27500 1.000 29.97728 86 LEU H O 1
ATOM 2326 N N . SER B 2 87 ? 15.36900 27.84700 -33.75800 1.000 26.95656 87 SER H N 1
ATOM 2327 C CA . SER B 2 87 ? 14.10600 28.57100 -33.72200 1.000 25.76455 87 SER H CA 1
ATOM 2328 C C . SER B 2 87 ? 13.37000 28.20600 -32.43800 1.000 27.52359 87 SER H C 1
ATOM 2329 O O . SER B 2 87 ? 13.87100 27.44400 -31.60500 1.000 26.87247 87 SER H O 1
ATOM 2332 N N . SER B 2 88 ? 12.16000 28.75000 -32.28300 1.000 24.79473 88 SER H N 1
ATOM 2333 C CA . SER B 2 88 ? 11.37500 28.47400 -31.08300 1.000 29.86262 88 SER H CA 1
ATOM 2334 C C . SER B 2 88 ? 11.01700 26.99700 -30.97400 1.000 30.86319 88 SER H C 1
ATOM 2335 O O . SER B 2 88 ? 10.82800 26.48500 -29.86500 1.000 26.49506 88 SER H O 1
ATOM 2338 N N . GLU B 2 89 ? 10.92400 26.29800 -32.10700 1.000 29.61597 89 GLU H N 1
ATOM 2339 C CA . GLU B 2 89 ? 10.65200 24.86600 -32.09900 1.000 34.96928 89 GLU H CA 1
ATOM 2340 C C . GLU B 2 89 ? 11.77700 24.05600 -31.47100 1.000 33.17485 89 GLU H C 1
ATOM 2341 O O . GLU B 2 89 ? 11.56500 22.88200 -31.14500 1.000 25.09590 89 GLU H O 1
ATOM 2347 N N . ASP B 2 90 ? 12.95800 24.64400 -31.29300 1.000 27.80741 90 ASP H N 1
ATOM 2348 C CA . ASP B 2 90 ? 14.08700 23.94000 -30.70500 1.000 29.40672 90 ASP H CA 1
ATOM 2349 C C . ASP B 2 90 ? 14.20700 24.15700 -29.20400 1.000 28.96859 90 ASP H C 1
ATOM 2350 O O . ASP B 2 90 ? 15.04300 23.50700 -28.56600 1.000 23.01691 90 ASP H O 1
ATOM 2355 N N . THR B 2 91 ? 13.40200 25.04900 -28.63000 1.000 25.53449 91 THR H N 1
ATOM 2356 C CA . THR B 2 91 ? 13.39000 25.25200 -27.18600 1.000 28.59293 91 THR H CA 1
ATOM 2357 C C . THR B 2 91 ? 12.83900 24.00100 -26.51500 1.000 26.53679 91 THR H C 1
ATOM 2358 O O . THR B 2 91 ? 11.64100 23.71500 -26.60700 1.000 22.28761 91 THR H O 1
ATOM 2362 N N . ALA B 2 92 ? 13.70800 23.25600 -25.84100 1.000 23.03608 92 ALA H N 1
ATOM 2363 C CA . ALA B 2 92 ? 13.33600 21.98100 -25.23700 1.000 23.89534 92 ALA H CA 1
ATOM 2364 C C . ALA B 2 92 ? 14.46000 21.54500 -24.30400 1.000 27.74580 92 ALA H C 1
ATOM 2365 O O . ALA B 2 92 ? 15.48300 22.22400 -24.16700 1.000 25.54061 92 ALA H O 1
ATOM 2367 N N . VAL B 2 93 ? 14.25400 20.39900 -23.65900 1.000 20.78596 93 VAL H N 1
ATOM 2368 C CA . VAL B 2 93 ? 15.28100 19.73500 -22.86600 1.000 27.16533 93 VAL H CA 1
ATOM 2369 C C . VAL B 2 93 ? 15.81800 18.56500 -23.67700 1.000 27.76293 93 VAL H C 1
ATOM 2370 O O . VAL B 2 93 ? 15.04100 17.77100 -24.22400 1.000 25.44224 93 VAL H O 1
ATOM 2374 N N . TYR B 2 94 ? 17.14100 18.45800 -23.76200 1.000 24.90304 94 TYR H N 1
ATOM 2375 C CA . TYR B 2 94 ? 17.80000 17.41700 -24.53800 1.000 33.87168 94 TYR H CA 1
ATOM 2376 C C . TYR B 2 94 ? 18.54300 16.48000 -23.59700 1.000 29.96918 94 TYR H C 1
ATOM 2377 O O . TYR B 2 94 ? 19.29500 16.93500 -22.72800 1.000 22.90710 94 TYR H O 1
ATOM 2386 N N . TYR B 2 95 ? 18.33100 15.17900 -23.77300 1.000 27.78715 95 TYR H N 1
ATOM 2387 C CA . TYR B 2 95 ? 18.81900 14.16800 -22.84900 1.000 32.86386 95 TYR H CA 1
ATOM 2388 C C . TYR B 2 95 ? 19.93500 13.33700 -23.46800 1.000 34.23468 95 TYR H C 1
ATOM 2389 O O . TYR B 2 95 ? 19.95900 13.08500 -24.67700 1.000 27.77193 95 TYR H O 1
ATOM 2398 N N . CYS B 2 96 ? 20.85300 12.90900 -22.60900 1.000 37.25121 96 CYS H N 1
ATOM 2399 C CA . CYS B 2 96 ? 21.90800 11.97000 -22.95300 1.000 34.92454 96 CYS H CA 1
ATOM 2400 C C . CYS B 2 96 ? 21.49700 10.58700 -22.45900 1.000 31.54826 96 CYS H C 1
ATOM 2401 O O . CYS B 2 96 ? 20.85200 10.46500 -21.41500 1.000 29.76214 96 CYS H O 1
ATOM 2404 N N . ALA B 2 97 ? 21.85600 9.54700 -23.21200 1.000 25.44827 97 ALA H N 1
ATOM 2405 C CA . ALA B 2 97 ? 21.40700 8.20000 -22.87400 1.000 37.59923 97 ALA H CA 1
ATOM 2406 C C . ALA B 2 97 ? 22.40500 7.16200 -23.36800 1.000 37.03924 97 ALA H C 1
ATOM 2407 O O . ALA B 2 97 ? 22.82900 7.20500 -24.52600 1.000 28.91721 97 ALA H O 1
ATOM 2409 N N . ARG B 2 98 ? 22.75800 6.22600 -22.48700 1.000 33.34434 98 ARG H N 1
ATOM 2410 C CA . ARG B 2 98 ? 23.69000 5.15800 -22.82400 1.000 37.37582 98 ARG H CA 1
ATOM 2411 C C . ARG B 2 98 ? 22.96700 4.02700 -23.54600 1.000 35.47986 98 ARG H C 1
ATOM 2412 O O . ARG B 2 98 ? 21.82100 3.69900 -23.22700 1.000 37.23450 98 ARG H O 1
ATOM 2420 N N . LEU B 2 99 ? 23.64700 3.42700 -24.52000 1.000 35.05041 99 LEU H N 1
ATOM 2421 C CA . LEU B 2 99 ? 23.08100 2.34700 -25.32900 1.000 44.35544 99 LEU H CA 1
ATOM 2422 C C . LEU B 2 99 ? 24.05600 1.17900 -25.39300 1.000 45.01857 99 LEU H C 1
ATOM 2423 O O . LEU B 2 99 ? 25.02400 1.21800 -26.17300 1.000 44.05959 99 LEU H O 1
ATOM 2428 N N . PRO B 2 100 ? 23.84500 0.12900 -24.59500 1.000 44.01489 100 PRO H N 1
ATOM 2429 C CA . PRO B 2 100 ? 24.66400 -1.08300 -24.74700 1.000 52.71859 100 PRO H CA 1
ATOM 2430 C C . PRO B 2 100 ? 24.31900 -1.86700 -26.00600 1.000 51.62491 100 PRO H C 1
ATOM 2431 O O . PRO B 2 100 ? 23.49700 -1.42600 -26.81600 1.000 47.66812 100 PRO H O 1
ATOM 2435 N N . ASP B 2 101 ? 24.94600 -3.03400 -26.17700 1.000 52.79857 101 ASP H N 1
ATOM 2436 C CA . ASP B 2 101 ? 24.71400 -3.85900 -27.35500 1.000 52.56993 101 ASP H CA 1
ATOM 2437 C C . ASP B 2 101 ? 23.30100 -4.42500 -27.41100 1.000 50.03328 101 ASP H C 1
ATOM 2438 O O . ASP B 2 101 ? 22.91200 -4.95300 -28.45700 1.000 45.96109 101 ASP H O 1
ATOM 2443 N N . ASN B 2 102 ? 22.52700 -4.33000 -26.32700 1.000 46.31556 102 ASN H N 1
ATOM 2444 C CA . ASN B 2 102 ? 21.14100 -4.77900 -26.34400 1.000 43.93199 102 ASN H CA 1
ATOM 2445 C C . ASN B 2 102 ? 20.22800 -3.82800 -27.11100 1.000 43.36270 102 ASN H C 1
ATOM 2446 O O . ASN B 2 102 ? 19.05300 -4.15300 -27.31100 1.000 41.14390 102 ASN H O 1
ATOM 2451 N N . TYR B 2 103 ? 20.73700 -2.65900 -27.51200 1.000 43.65992 103 TYR H N 1
ATOM 2452 C CA . TYR B 2 103 ? 19.96800 -1.61200 -28.18300 1.000 45.07963 103 TYR H CA 1
ATOM 2453 C C . TYR B 2 103 ? 18.86300 -1.05800 -27.29200 1.000 40.61335 103 TYR H C 1
ATOM 2454 O O . TYR B 2 103 ? 17.78100 -0.73000 -27.76900 1.000 36.65939 103 TYR H O 1
ATOM 2463 N N . VAL B 2 104 ? 19.13200 -0.93400 -25.99600 1.000 41.98491 104 VAL H N 1
ATOM 2464 C CA . VAL B 2 104 ? 18.18900 -0.38600 -25.02400 1.000 40.62103 104 VAL H CA 1
ATOM 2465 C C . VAL B 2 104 ? 18.86400 0.78400 -24.32100 1.000 46.40521 104 VAL H C 1
ATOM 2466 O O . VAL B 2 104 ? 19.93200 0.62000 -23.72000 1.000 42.07582 104 VAL H O 1
ATOM 2470 N N . MET B 2 105 ? 18.24700 1.96000 -24.39400 1.000 41.94498 105 MET H N 1
ATOM 2471 C CA . MET B 2 105 ? 18.74400 3.11600 -23.65000 1.000 41.91400 105 MET H CA 1
ATOM 2472 C C . MET B 2 105 ? 18.42200 2.93000 -22.17200 1.000 34.35159 105 MET H C 1
ATOM 2473 O O . MET B 2 105 ? 17.25900 3.03000 -21.76800 1.000 33.72903 105 MET H O 1
ATOM 2478 N N . ASP B 2 106 ? 19.44400 2.66000 -21.35900 1.000 33.37048 106 ASP H N 1
ATOM 2479 C CA . ASP B 2 106 ? 19.24200 2.32600 -19.95100 1.000 42.82099 106 ASP H CA 1
ATOM 2480 C C . ASP B 2 106 ? 19.43400 3.52800 -19.03000 1.000 38.50540 106 ASP H C 1
ATOM 2481 O O . ASP B 2 106 ? 18.50400 3.91800 -18.31800 1.000 34.57974 106 ASP H O 1
ATOM 2486 N N . TYR B 2 107 ? 20.62500 4.12000 -19.02400 1.000 35.08423 107 TYR H N 1
ATOM 2487 C CA . TYR B 2 107 ? 20.93300 5.23900 -18.14500 1.000 35.67239 107 TYR H CA 1
ATOM 2488 C C . TYR B 2 107 ? 20.84500 6.55200 -18.91300 1.000 35.88533 107 TYR H C 1
ATOM 2489 O O . TYR B 2 107 ? 21.29600 6.64600 -20.05900 1.000 36.66520 107 TYR H O 1
ATOM 2498 N N . TRP B 2 108 ? 20.26200 7.56200 -18.27100 1.000 37.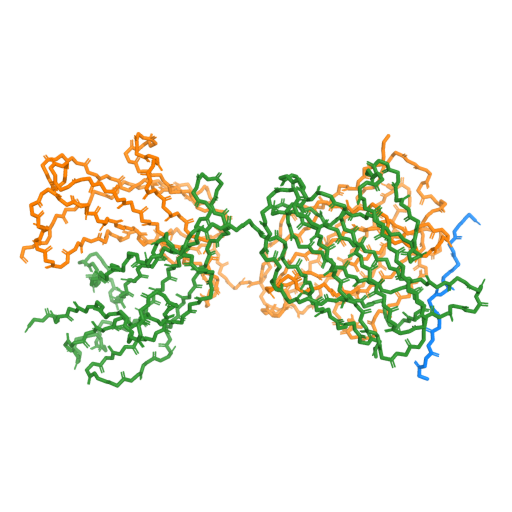02984 108 TRP H N 1
ATOM 2499 C CA . TRP B 2 108 ? 20.03000 8.86400 -18.87600 1.000 31.94450 108 TRP H CA 1
ATOM 2500 C C . TRP B 2 108 ? 20.76200 9.94900 -18.09700 1.000 31.29768 108 TRP H C 1
ATOM 2501 O O . TRP B 2 108 ? 20.93000 9.85500 -16.87700 1.000 24.41571 108 TRP H O 1
ATOM 2512 N N . GLY B 2 109 ? 21.19200 10.98300 -18.81600 1.000 29.54210 109 GLY H N 1
ATOM 2513 C CA . GLY B 2 109 ? 21.74300 12.16000 -18.17900 1.000 28.52469 109 GLY H CA 1
ATOM 2514 C C . GLY B 2 109 ? 20.66100 13.00400 -17.53100 1.000 29.57413 109 GLY H C 1
ATOM 2515 O O . GLY B 2 109 ? 19.46300 12.75400 -17.66300 1.000 23.41995 109 GLY H O 1
ATOM 2516 N N . GLN B 2 110 ? 21.09700 14.03700 -16.80800 1.000 30.85662 110 GLN H N 1
ATOM 2517 C CA . GLN B 2 110 ? 20.13400 14.89500 -16.12900 1.000 27.58033 110 GLN H CA 1
ATOM 2518 C C . GLN B 2 110 ? 19.42100 15.84800 -17.07800 1.000 28.05362 110 GLN H C 1
ATOM 2519 O O . GLN B 2 110 ? 18.44500 16.48400 -16.66700 1.000 23.04851 110 GLN H O 1
ATOM 2525 N N . GLY B 2 111 ? 19.87000 15.95900 -18.31500 1.000 29.13728 111 GLY H N 1
ATOM 2526 C CA . GLY B 2 111 ? 19.20800 16.79900 -19.29100 1.000 33.47706 111 GLY H CA 1
ATOM 2527 C C . GLY B 2 111 ? 19.81900 18.17800 -19.39200 1.000 28.58975 111 GLY H C 1
ATOM 2528 O O . GLY B 2 111 ? 20.27900 18.76200 -18.40700 1.000 26.74428 111 GLY H O 1
ATOM 2529 N N . THR B 2 112 ? 19.82600 18.71300 -20.61500 1.000 25.41671 112 THR H N 1
ATOM 2530 C CA . THR B 2 112 ? 20.29900 20.06100 -20.89400 1.000 29.46015 112 THR H CA 1
ATOM 2531 C C . THR B 2 112 ? 19.15400 20.85800 -21.50200 1.000 27.63264 112 THR H C 1
ATOM 2532 O O . THR B 2 112 ? 18.59600 20.46000 -22.53000 1.000 25.02404 112 THR H O 1
ATOM 2536 N N . SER B 2 113 ? 18.81000 21.97900 -20.87400 1.000 21.89901 113 SER H N 1
ATOM 2537 C CA . SER B 2 113 ? 17.73900 22.83300 -21.36600 1.000 26.97187 113 SER H CA 1
ATOM 2538 C C . SER B 2 113 ? 18.30800 23.85500 -22.34000 1.000 22.90809 113 SER H C 1
ATOM 2539 O O . SER B 2 113 ? 19.30300 24.52400 -22.03900 1.000 21.47435 113 SER H O 1
ATOM 2542 N N . VAL B 2 114 ? 17.67500 23.97200 -23.50200 1.000 19.62982 114 VAL H N 1
ATOM 2543 C CA . VAL B 2 114 ? 18.05100 24.94700 -24.51700 1.000 24.25880 114 VAL H CA 1
ATOM 2544 C C . VAL B 2 114 ? 16.86000 25.87300 -24.72500 1.000 27.94917 114 VAL H C 1
ATOM 2545 O O . VAL B 2 114 ? 15.76100 25.41200 -25.05900 1.000 23.44099 114 VAL H O 1
ATOM 2549 N N . THR B 2 115 ? 17.07200 27.17000 -24.51400 1.000 21.56198 115 THR H N 1
ATOM 2550 C CA . THR B 2 115 ? 16.02700 28.17300 -24.66400 1.000 27.25414 115 THR H CA 1
ATOM 2551 C C . THR B 2 115 ? 16.40600 29.13200 -25.78400 1.000 26.48030 115 THR H C 1
ATOM 2552 O O . THR B 2 115 ? 17.49700 29.71200 -25.76700 1.000 21.28309 115 THR H O 1
ATOM 2556 N N . VAL B 2 116 ? 15.50700 29.29600 -26.74900 1.000 22.31034 116 VAL H N 1
ATOM 2557 C CA . VAL B 2 116 ? 15.74500 30.13200 -27.92000 1.000 27.39708 116 VAL H CA 1
ATOM 2558 C C . VAL B 2 116 ? 14.99600 31.44300 -27.73500 1.000 20.35626 116 VAL H C 1
ATOM 2559 O O . VAL B 2 116 ? 13.76500 31.45400 -27.60800 1.000 19.73495 116 VAL H O 1
ATOM 2563 N N . SER B 2 117 ? 15.73600 32.54900 -27.72700 1.000 22.48413 117 SER H N 1
ATOM 2564 C CA . SER B 2 117 ? 15.15600 33.86200 -27.48800 1.000 30.51767 117 SER H CA 1
ATOM 2565 C C . SER B 2 117 ? 16.13000 34.92600 -27.96700 1.000 30.53813 117 SER H C 1
ATOM 2566 O O . SER B 2 117 ? 17.34000 34.80800 -27.75700 1.000 26.74996 117 SER H O 1
ATOM 2569 N N . ALA B 2 118 ? 15.59600 35.96200 -28.60900 1.000 26.37115 118 ALA H N 1
ATOM 2570 C CA . ALA B 2 118 ? 16.40800 37.08800 -29.04800 1.000 29.94543 118 ALA H CA 1
ATOM 2571 C C . ALA B 2 118 ? 16.66000 38.10000 -27.94100 1.000 27.22820 118 ALA H C 1
ATOM 2572 O O . ALA B 2 118 ? 17.29800 39.12700 -28.19700 1.000 26.72347 118 ALA H O 1
ATOM 2574 N N . ALA B 2 119 ? 16.18900 37.83600 -26.72700 1.000 30.40936 119 ALA H N 1
ATOM 2575 C CA . ALA B 2 119 ? 16.25400 38.80800 -25.64900 1.000 30.27641 119 ALA H CA 1
ATOM 2576 C C . ALA B 2 119 ? 17.56800 38.70600 -24.88700 1.000 20.82860 119 ALA H C 1
ATOM 2577 O O . ALA B 2 119 ? 18.16500 37.63200 -24.77200 1.000 21.17732 119 ALA H O 1
ATOM 2579 N N . LYS B 2 120 ? 18.01500 39.84600 -24.37100 1.000 25.47698 120 LYS H N 1
ATOM 2580 C CA . LYS B 2 120 ? 19.14300 39.88600 -23.46000 1.000 29.41750 120 LYS H CA 1
ATOM 2581 C C . LYS B 2 120 ? 18.63200 39.80800 -22.02400 1.000 29.04468 120 LYS H C 1
ATOM 2582 O O . LYS B 2 120 ? 17.42600 39.74300 -21.77200 1.000 25.78212 120 LYS H O 1
ATOM 2584 N N . THR B 2 121 ? 19.56200 39.80900 -21.06900 1.000 28.86598 121 THR H N 1
ATOM 2585 C CA . THR B 2 121 ? 19.19900 39.80900 -19.65700 1.000 31.62886 121 THR H CA 1
ATOM 2586 C C . THR B 2 121 ? 18.28500 40.98500 -19.34300 1.000 26.34461 121 THR H C 1
ATOM 2587 O O . THR B 2 121 ? 18.72200 42.14100 -19.34600 1.000 25.16752 121 THR H O 1
ATOM 2591 N N . THR B 2 122 ? 17.01300 40.69500 -19.08500 1.000 26.34712 122 THR H N 1
ATOM 2592 C CA . THR B 2 122 ? 16.00100 41.70500 -18.85900 1.000 28.26677 122 THR H CA 1
ATOM 2593 C C . THR B 2 122 ? 15.40800 41.54600 -17.46700 1.000 34.15539 122 THR H C 1
ATOM 2594 O O . THR B 2 122 ? 14.93700 40.45200 -17.11900 1.000 28.89882 122 THR H O 1
ATOM 2598 N N . PRO B 2 123 ? 15.40300 42.59200 -16.64700 1.000 32.62959 123 PRO H N 1
ATOM 2599 C CA . PRO B 2 123 ? 14.83100 42.48800 -15.30300 1.000 29.05432 123 PRO H CA 1
ATOM 2600 C C . PRO B 2 123 ? 13.31500 42.41900 -15.36800 1.000 28.09965 123 PRO H C 1
ATOM 2601 O O . PRO B 2 123 ? 12.70300 42.91200 -16.32600 1.000 24.99747 123 PRO H O 1
ATOM 2605 N N . PRO B 2 124 ? 12.67600 41.81500 -14.37100 1.000 30.66629 124 PRO H N 1
ATOM 2606 C CA . PRO B 2 124 ? 11.22100 41.64800 -14.41100 1.000 32.63850 124 PRO H CA 1
ATOM 2607 C C . PRO B 2 124 ? 10.45800 42.85700 -13.89800 1.000 30.67849 124 PRO H C 1
ATOM 2608 O O . PRO B 2 124 ? 10.93200 43.63300 -13.06600 1.000 26.42863 124 PRO H O 1
ATOM 2612 N N . SER B 2 125 ? 9.24600 43.00600 -14.42600 1.000 32.80446 125 SER H N 1
ATOM 2613 C CA . SER B 2 125 ? 8.26700 43.94800 -13.90400 1.000 33.92973 125 SER H CA 1
ATOM 2614 C C . SER B 2 125 ? 7.32600 43.19500 -12.97500 1.000 28.08698 125 SER H C 1
ATOM 2615 O O . SER B 2 125 ? 6.79500 42.14200 -13.34300 1.000 25.61817 125 SER H O 1
ATOM 2618 N N . VAL B 2 126 ? 7.12700 43.73000 -11.77500 1.000 25.93229 126 VAL H N 1
ATOM 2619 C CA . VAL B 2 126 ? 6.36000 43.05700 -10.73500 1.000 29.88198 126 VAL H CA 1
ATOM 2620 C C . VAL B 2 126 ? 5.13100 43.89900 -10.42800 1.000 30.11532 126 VAL H C 1
ATOM 2621 O O . VAL B 2 126 ? 5.25000 45.06800 -10.03900 1.000 28.43517 126 VAL H O 1
ATOM 2625 N N . TYR B 2 127 ? 3.95500 43.30400 -10.61100 1.000 26.44027 127 TYR H N 1
ATOM 2626 C CA . TYR B 2 127 ? 2.68300 43.98300 -10.46900 1.000 30.56958 127 TYR H CA 1
ATOM 2627 C C . TYR B 2 127 ? 1.84900 43.30600 -9.39200 1.000 26.29450 127 TYR H C 1
ATOM 2628 O O . TYR B 2 127 ? 1.64900 42.08400 -9.44500 1.000 22.74592 127 TYR H O 1
ATOM 2637 N N . PRO B 2 128 ? 1.35000 44.04700 -8.40700 1.000 29.58055 128 PRO H N 1
ATOM 2638 C CA . PRO B 2 128 ? 0.49200 43.44100 -7.38800 1.000 33.45177 128 PRO H CA 1
ATOM 2639 C C . PRO B 2 128 ? -0.89200 43.13500 -7.93700 1.000 28.47722 128 PRO H C 1
ATOM 2640 O O . PRO B 2 128 ? -1.42400 43.84900 -8.79000 1.000 26.17758 128 PRO H O 1
ATOM 2644 N N . LEU B 2 129 ? -1.47300 42.04900 -7.43500 1.000 27.65441 129 LEU H N 1
ATOM 2645 C CA . LEU B 2 129 ? -2.81600 41.62000 -7.82300 1.000 29.96970 129 LEU H CA 1
ATOM 2646 C C . LEU B 2 129 ? -3.72100 41.72700 -6.60100 1.000 29.33505 129 LEU H C 1
ATOM 2647 O O . LEU B 2 129 ? -3.68600 40.86900 -5.71300 1.000 22.45378 129 LEU H O 1
ATOM 2652 N N . ALA B 2 130 ? -4.53500 42.78000 -6.56300 1.000 30.04452 130 ALA H N 1
ATOM 2653 C CA . ALA B 2 130 ? -5.46400 43.02800 -5.47700 1.000 31.08932 130 ALA H CA 1
ATOM 2654 C C . ALA B 2 130 ? -6.89500 42.76600 -5.93000 1.000 30.70257 130 ALA H C 1
ATOM 2655 O O . ALA B 2 130 ? -7.23400 43.03200 -7.08900 1.000 31.24169 130 ALA H O 1
ATOM 2657 N N . PRO B 2 131 ? -7.74900 42.24100 -5.05300 1.000 29.03948 131 PRO H N 1
ATOM 2658 C CA . PRO B 2 131 ? -9.13800 41.98400 -5.44800 1.000 29.50237 131 PRO H CA 1
ATOM 2659 C C . PRO B 2 131 ? -9.86100 43.28000 -5.78100 1.000 29.86243 131 PRO H C 1
ATOM 2660 O O . PRO B 2 131 ? -9.62900 44.32200 -5.16200 1.000 27.29195 131 PRO H O 1
ATOM 2664 N N . GLY B 2 132 ? -10.74100 43.20800 -6.78200 1.000 32.77574 132 GLY H N 1
ATOM 2665 C CA . GLY B 2 132 ? -11.50800 44.37700 -7.17300 1.000 35.40284 132 GLY H CA 1
ATOM 2666 C C . GLY B 2 132 ? -12.62700 44.72500 -6.21600 1.000 41.00109 132 GLY H C 1
ATOM 2667 O O . GLY B 2 132 ? -13.10300 45.86400 -6.22500 1.000 36.73433 132 GLY H O 1
ATOM 2668 N N . SER B 2 133 ? -13.04900 43.77500 -5.38700 1.000 40.55558 133 SER H N 1
ATOM 2669 C CA . SER B 2 133 ? -14.14500 43.98100 -4.45700 1.000 35.93114 133 SER H CA 1
ATOM 2670 C C . SER B 2 133 ? -13.69000 43.64500 -3.04500 1.000 40.76899 133 SER H C 1
ATOM 2671 O O . SER B 2 133 ? -12.72100 42.91000 -2.83600 1.000 40.44021 133 SER H O 1
ATOM 2674 N N . ALA B 2 134 ? -14.40500 44.20800 -2.07500 1.000 46.65589 134 ALA H N 1
ATOM 2675 C CA . ALA B 2 134 ? -14.12700 43.93000 -0.67600 1.000 43.78981 134 ALA H CA 1
ATOM 2676 C C . ALA B 2 134 ? -14.45500 42.47800 -0.34400 1.000 45.71167 134 ALA H C 1
ATOM 2677 O O . ALA B 2 134 ? -15.38700 41.88500 -0.89200 1.000 41.50645 134 ALA H O 1
ATOM 2679 N N . ALA B 2 135 ? -13.67300 41.90900 0.56800 1.000 47.02307 135 ALA H N 1
ATOM 2680 C CA . ALA B 2 135 ? -13.83000 40.51100 0.93600 1.000 41.46377 135 ALA H CA 1
ATOM 2681 C C . ALA B 2 135 ? -14.97000 40.33400 1.93100 1.000 45.27567 135 ALA H C 1
ATOM 2682 O O . ALA B 2 135 ? -15.25200 41.21000 2.75400 1.000 36.61511 135 ALA H O 1
ATOM 2684 N N . GLN B 2 136 ? -15.62500 39.17800 1.85100 1.000 42.20196 136 GLN H N 1
ATOM 2685 C CA . GLN B 2 136 ? -16.69500 38.85800 2.78000 1.000 45.98308 136 GLN H CA 1
ATOM 2686 C C . GLN B 2 136 ? -16.12600 38.56600 4.16700 1.000 41.32277 136 GLN H C 1
ATOM 2687 O O . GLN B 2 136 ? -14.91600 38.40900 4.35900 1.000 42.18864 136 GLN H O 1
ATOM 2693 N N . THR B 2 137 ? -17.02500 38.48500 5.14400 1.000 34.84478 137 THR H N 1
ATOM 2694 C CA . THR B 2 137 ? -16.62900 38.24700 6.52400 1.000 47.02968 137 THR H CA 1
ATOM 2695 C C . THR B 2 137 ? -16.25900 36.78400 6.73600 1.000 43.44942 137 THR H C 1
ATOM 2696 O O . THR B 2 137 ? -16.93200 35.87900 6.23400 1.000 39.45928 137 THR H O 1
ATOM 2700 N N . ASN B 2 138 ? -15.17600 36.56400 7.48500 1.000 37.71508 138 ASN H N 1
ATOM 2701 C CA . ASN B 2 138 ? -14.73500 35.22400 7.87900 1.000 37.62323 138 ASN H CA 1
ATOM 2702 C C . ASN B 2 138 ? -14.50800 34.33000 6.66300 1.000 39.68605 138 ASN H C 1
ATOM 2703 O O . ASN B 2 138 ? -14.92400 33.17000 6.63400 1.000 30.75359 138 ASN H O 1
ATOM 2708 N N . SER B 2 139 ? -13.84400 34.87300 5.65000 1.000 30.33966 139 SER H N 1
ATOM 2709 C CA . SER B 2 139 ? -13.60600 34.16800 4.40200 1.000 33.86650 139 SER H CA 1
ATOM 2710 C C . SER B 2 139 ? -12.11700 34.16100 4.08500 1.000 31.11366 139 SER H C 1
ATOM 2711 O O . SER B 2 139 ? -11.30200 34.78300 4.77300 1.000 29.21911 139 SER H O 1
ATOM 2714 N N . MET B 2 140 ? -11.77100 33.44400 3.02200 1.000 25.72036 140 MET H N 1
ATOM 2715 C CA . MET B 2 140 ? -10.40800 33.39300 2.51600 1.000 25.11188 140 MET H CA 1
ATOM 2716 C C . MET B 2 140 ? -10.24500 34.40600 1.39100 1.000 24.38009 140 MET H C 1
ATOM 2717 O O . MET B 2 140 ? -11.06000 34.44700 0.46400 1.000 25.94653 140 MET H O 1
ATOM 2722 N N . VAL B 2 141 ? -9.19600 35.21900 1.48000 1.000 21.97985 141 VAL H N 1
ATOM 2723 C CA . VAL B 2 141 ? -8.85200 36.18600 0.44400 1.000 26.49276 141 VAL H CA 1
ATOM 2724 C C . VAL B 2 141 ? -7.66400 35.65000 -0.33700 1.000 22.52801 141 VAL H C 1
ATOM 2725 O O . VAL B 2 141 ? -6.67200 35.20800 0.25500 1.000 20.79567 141 VAL H O 1
ATOM 2729 N N . THR B 2 142 ? -7.76000 35.68700 -1.66200 1.000 20.55681 142 THR H N 1
ATOM 2730 C CA . THR B 2 142 ? -6.66500 35.29000 -2.53600 1.000 21.45241 142 THR H CA 1
ATOM 2731 C C . THR B 2 142 ? -6.00800 36.54400 -3.09900 1.000 20.49725 142 THR H C 1
ATOM 2732 O O . THR B 2 142 ? -6.66500 37.34400 -3.77400 1.000 18.58138 142 THR H O 1
ATOM 2736 N N . LEU B 2 143 ? -4.72500 36.72100 -2.80200 1.000 23.10195 143 LEU H N 1
ATOM 2737 C CA . LEU B 2 143 ? -3.91500 37.78000 -3.38100 1.000 24.55635 143 LEU H CA 1
ATOM 2738 C C . LEU B 2 143 ? -2.94900 37.17200 -4.39100 1.000 25.56818 143 LEU H C 1
ATOM 2739 O O . LEU B 2 143 ? -2.68400 35.96600 -4.37700 1.000 23.31353 143 LEU H O 1
ATOM 2744 N N . GLY B 2 144 ? -2.42500 38.01700 -5.28200 1.000 25.59315 144 GLY H N 1
ATOM 2745 C CA . GLY B 2 144 ? -1.58500 37.52100 -6.35400 1.000 30.32620 144 GLY H CA 1
ATOM 2746 C C . GLY B 2 144 ? -0.42600 38.44100 -6.66800 1.000 29.03607 144 GLY H C 1
ATOM 2747 O O . GLY B 2 144 ? -0.29900 39.53700 -6.11800 1.000 22.44636 144 GLY H O 1
ATOM 2748 N N . CYS B 2 145 ? 0.42500 37.97400 -7.58000 1.000 29.49549 145 CYS H N 1
ATOM 2749 C CA . CYS B 2 145 ? 1.61900 38.72100 -7.97100 1.000 31.79924 145 CYS H CA 1
ATOM 2750 C C . CYS B 2 145 ? 2.00900 38.28800 -9.37500 1.000 25.13350 145 CYS H C 1
ATOM 2751 O O . CYS B 2 145 ? 2.19500 37.09100 -9.62200 1.000 21.41899 145 CYS H O 1
ATOM 2754 N N . LEU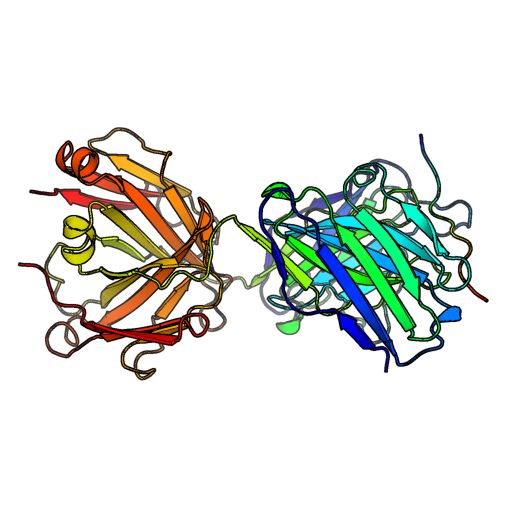 B 2 146 ? 2.13000 39.24900 -10.28700 1.000 25.28729 146 LEU H N 1
ATOM 2755 C CA . LEU B 2 146 ? 2.44400 38.98600 -11.68500 1.000 25.91924 146 LEU H CA 1
ATOM 2756 C C . LEU B 2 146 ? 3.85300 39.48000 -11.98800 1.000 24.71600 146 LEU H C 1
ATOM 2757 O O . LEU B 2 146 ? 4.18600 40.63400 -11.70100 1.000 21.71491 146 LEU H O 1
ATOM 2762 N N . VAL B 2 147 ? 4.67000 38.60600 -12.57000 1.000 23.74669 147 VAL H N 1
ATOM 2763 C CA . VAL B 2 147 ? 6.06800 38.89100 -12.87400 1.000 32.59377 147 VAL H CA 1
ATOM 2764 C C . VAL B 2 147 ? 6.24000 38.73300 -14.37900 1.000 25.90226 147 VAL H C 1
ATOM 2765 O O . VAL B 2 147 ? 6.24300 37.60800 -14.89500 1.000 24.18330 147 VAL H O 1
ATOM 2769 N N . LYS B 2 148 ? 6.38800 39.85200 -15.08400 1.000 22.45609 148 LYS H N 1
ATOM 2770 C CA . LYS B 2 148 ? 6.30000 39.86300 -16.53500 1.000 30.63900 148 LYS H CA 1
ATOM 2771 C C . LYS B 2 148 ? 7.55300 40.45600 -17.16600 1.000 25.37282 148 LYS H C 1
ATOM 2772 O O . LYS B 2 148 ? 8.23200 41.30100 -16.57400 1.000 25.74067 148 LYS H O 1
ATOM 2778 N N . GLY B 2 149 ? 7.85000 39.99000 -18.37900 1.000 24.33128 149 GLY H N 1
ATOM 2779 C CA . GLY B 2 149 ? 8.85000 40.59400 -19.23700 1.000 32.46936 149 GLY H CA 1
ATOM 2780 C C . GLY B 2 149 ? 10.28400 40.47900 -18.76700 1.000 33.47863 149 GLY H C 1
ATOM 2781 O O . GLY B 2 149 ? 11.02600 41.46500 -18.79900 1.000 30.30022 149 GLY H O 1
ATOM 2782 N N . TYR B 2 150 ? 10.70000 39.28900 -18.34500 1.000 26.74853 150 TYR H N 1
ATOM 2783 C CA . TYR B 2 150 ? 12.06400 39.07600 -17.89100 1.000 30.82180 150 TYR H CA 1
ATOM 2784 C C . TYR B 2 150 ? 12.72500 37.96600 -18.69600 1.000 31.59283 150 TYR H C 1
ATOM 2785 O O . TYR B 2 150 ? 12.05900 37.15900 -19.35200 1.000 25.36378 150 TYR H O 1
ATOM 2794 N N . PHE B 2 151 ? 14.06000 37.93800 -18.63400 1.000 31.58462 151 PHE H N 1
ATOM 2795 C CA . PHE B 2 151 ? 14.84800 36.88900 -19.26200 1.000 25.95178 151 PHE H CA 1
ATOM 2796 C C . PHE B 2 151 ? 16.22900 36.88000 -18.63400 1.000 27.12622 151 PHE H C 1
ATOM 2797 O O . PHE B 2 151 ? 16.81000 37.95600 -18.43800 1.000 23.56033 151 PHE H O 1
ATOM 2805 N N . PRO B 2 152 ? 16.78600 35.71000 -18.31200 1.000 28.13109 152 PRO H N 1
ATOM 2806 C CA . PRO B 2 152 ? 16.20500 34.37400 -18.46300 1.000 30.44982 152 PRO H CA 1
ATOM 2807 C C . PRO B 2 152 ? 15.61000 33.84600 -17.16100 1.000 32.65000 152 PRO H C 1
ATOM 2808 O O . PRO B 2 152 ? 15.49600 34.56800 -16.17500 1.000 29.52596 152 PRO H O 1
ATOM 2812 N N . GLU B 2 153 ? 15.21600 32.57700 -17.15000 1.000 29.00098 153 GLU H N 1
ATOM 2813 C CA . GLU B 2 153 ? 14.87300 31.90800 -15.91300 1.000 28.92535 153 GLU H CA 1
ATOM 2814 C C . GLU B 2 153 ? 16.13900 31.68100 -15.08500 1.000 30.08118 153 GLU H C 1
ATOM 2815 O O . GLU B 2 153 ? 17.24300 31.61800 -15.62900 1.000 28.23975 153 GLU H O 1
ATOM 2821 N N . PRO B 2 154 ? 16.00500 31.54600 -13.75800 1.000 32.98504 154 PRO H N 1
ATOM 2822 C CA . PRO B 2 154 ? 14.77300 31.54100 -12.96600 1.000 28.37591 154 PRO H CA 1
ATOM 2823 C C . PRO B 2 154 ? 14.48500 32.84500 -12.23300 1.000 31.75676 154 PRO H C 1
ATOM 2824 O O . PRO B 2 154 ? 15.36900 33.66600 -12.00400 1.000 25.98187 154 PRO H O 1
ATOM 2828 N N . VAL B 2 155 ? 13.22200 33.05000 -11.87000 1.000 31.11845 155 VAL H N 1
ATOM 2829 C CA . VAL B 2 155 ? 12.84000 34.02400 -10.85900 1.000 31.31886 155 VAL H CA 1
ATOM 2830 C C . VAL B 2 155 ? 12.27500 33.25700 -9.67500 1.000 27.19357 155 VAL H C 1
ATOM 2831 O O . VAL B 2 155 ? 11.67200 32.18900 -9.83000 1.000 27.41255 155 VAL H O 1
ATOM 2835 N N . THR B 2 156 ? 12.48200 33.80300 -8.48400 1.000 23.93886 156 THR H N 1
ATOM 2836 C CA . THR B 2 156 ? 11.94700 33.22600 -7.26200 1.000 29.69427 156 THR H CA 1
ATOM 2837 C C . THR B 2 156 ? 10.89500 34.15900 -6.68200 1.000 31.76628 156 THR H C 1
ATOM 2838 O O . THR B 2 156 ? 11.06400 35.38300 -6.68700 1.000 26.12484 156 THR H O 1
ATOM 2842 N N . VAL B 2 157 ? 9.80300 33.57600 -6.19700 1.000 29.68700 157 VAL H N 1
ATOM 2843 C CA . VAL B 2 157 ? 8.71800 34.32900 -5.58400 1.000 31.52262 157 VAL H CA 1
ATOM 2844 C C . VAL B 2 157 ? 8.39800 33.69100 -4.24200 1.000 23.54543 157 VAL H C 1
ATOM 2845 O O . VAL B 2 157 ? 8.11300 32.48900 -4.17400 1.000 25.88430 157 VAL H O 1
ATOM 2849 N N . THR B 2 158 ? 8.46000 34.48500 -3.17900 1.000 21.65587 158 THR H N 1
ATOM 2850 C CA . THR B 2 158 ? 7.97800 34.08300 -1.87000 1.000 25.98239 158 THR H CA 1
ATOM 2851 C C . THR B 2 158 ? 7.07800 35.18500 -1.32700 1.000 25.79272 158 THR H C 1
ATOM 2852 O O . THR B 2 158 ? 6.99900 36.28300 -1.88500 1.000 27.73362 158 THR H O 1
ATOM 2856 N N . TRP B 2 159 ? 6.38400 34.87900 -0.23500 1.000 22.76883 159 TRP H N 1
ATOM 2857 C CA . TRP B 2 159 ? 5.42800 35.79700 0.36900 1.000 28.42471 159 TRP H CA 1
ATOM 2858 C C . TRP B 2 159 ? 5.79900 36.02700 1.82500 1.000 22.36167 159 TRP H C 1
ATOM 2859 O O . TRP B 2 159 ? 6.03300 35.06800 2.56700 1.000 21.70672 159 TRP H O 1
ATOM 2870 N N . ASN B 2 160 ? 5.84400 37.30100 2.22200 1.000 21.19224 160 ASN H N 1
ATOM 2871 C CA . ASN B 2 160 ? 6.24900 37.69900 3.57100 1.000 23.67299 160 ASN H CA 1
ATOM 2872 C C . ASN B 2 160 ? 7.57200 37.05000 3.96600 1.000 17.98857 160 ASN H C 1
ATOM 2873 O O . ASN B 2 160 ? 7.76000 36.61000 5.10300 1.000 16.89911 160 ASN H O 1
ATOM 2878 N N . SER B 2 161 ? 8.49400 36.98400 3.00300 1.000 20.69794 161 SER H N 1
ATOM 2879 C CA . SER B 2 161 ? 9.83600 36.44400 3.22000 1.000 22.91136 161 SER H CA 1
ATOM 2880 C C . SER B 2 161 ? 9.78800 34.98700 3.68100 1.000 20.96220 161 SER H C 1
ATOM 2881 O O . SER B 2 161 ? 10.59700 34.55000 4.50200 1.000 18.61901 161 SER H O 1
ATOM 2884 N N . GLY B 2 162 ? 8.83500 34.22500 3.14700 1.000 17.57997 162 GLY H N 1
ATOM 2885 C CA . GLY B 2 162 ? 8.71400 32.81900 3.47300 1.000 19.12734 162 GLY H CA 1
ATOM 2886 C C . GLY B 2 162 ? 7.85300 32.50200 4.67500 1.000 23.73723 162 GLY H C 1
ATOM 2887 O O . GLY B 2 162 ? 7.68100 31.32000 4.99800 1.000 24.93779 162 GLY H O 1
ATOM 2888 N N . SER B 2 163 ? 7.31200 33.51600 5.35100 1.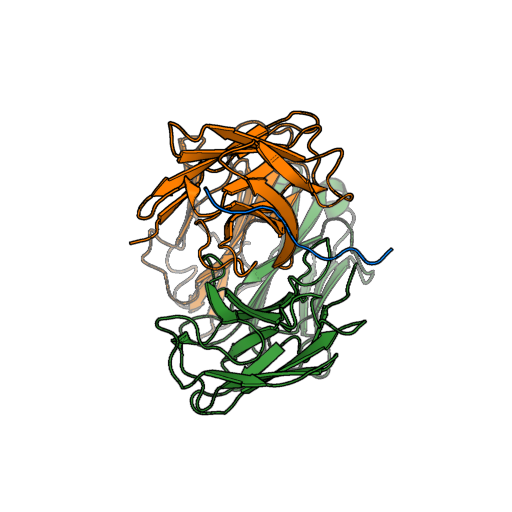000 22.74330 163 SER H N 1
ATOM 2889 C CA . SER B 2 163 ? 6.43300 33.28600 6.49000 1.000 26.60523 163 SER H CA 1
ATOM 2890 C C . SER B 2 163 ? 5.03600 32.85100 6.06600 1.000 29.86906 163 SER H C 1
ATOM 2891 O O . SER B 2 163 ? 4.30700 32.26800 6.87600 1.000 23.04621 163 SER H O 1
ATOM 2894 N N . LEU B 2 164 ? 4.65000 33.12700 4.82400 1.000 26.67720 164 LEU H N 1
ATOM 2895 C CA . LEU B 2 164 ? 3.41400 32.62100 4.23900 1.000 29.45265 164 LEU H CA 1
ATOM 2896 C C . LEU B 2 164 ? 3.79300 31.53000 3.24600 1.000 29.64741 164 LEU H C 1
ATOM 2897 O O . LEU B 2 164 ? 4.41000 31.81000 2.21300 1.000 29.83085 164 LEU H O 1
ATOM 2902 N N . SER B 2 165 ? 3.44100 30.29800 3.56500 1.000 33.73225 165 SER H N 1
ATOM 2903 C CA . SER B 2 165 ? 3.76300 29.15600 2.71700 1.000 38.90869 165 SER H CA 1
ATOM 2904 C C . SER B 2 165 ? 2.53700 28.34600 2.32500 1.000 44.12538 165 SER H C 1
ATOM 2905 O O . SER B 2 165 ? 2.40500 27.97000 1.15700 1.000 31.15374 165 SER H O 1
ATOM 2908 N N . SER B 2 166 ? 1.63900 28.06700 3.26700 1.000 45.76008 166 SER H N 1
ATOM 2909 C CA . SER B 2 166 ? 0.40000 27.38000 2.93300 1.000 48.16194 166 SER H CA 1
ATOM 2910 C C . SER B 2 166 ? -0.51600 28.30500 2.14000 1.000 44.05769 166 SER H C 1
ATOM 2911 O O . SER B 2 166 ? -0.65800 29.48900 2.45800 1.000 39.88919 166 SER H O 1
ATOM 2914 N N . GLY B 2 167 ? -1.14000 27.75500 1.10200 1.000 43.14365 167 GLY H N 1
ATOM 2915 C CA . GLY B 2 167 ? -1.97500 28.54700 0.22600 1.000 44.60845 167 GLY H CA 1
ATOM 2916 C C . GLY B 2 167 ? -1.23400 29.29000 -0.86100 1.000 39.12946 167 GLY H C 1
ATOM 2917 O O . GLY B 2 167 ? -1.82500 30.16300 -1.50600 1.000 33.85769 167 GLY H O 1
ATOM 2918 N N . VAL B 2 168 ? 0.03900 28.97400 -1.08700 1.000 33.40669 168 VAL H N 1
ATOM 2919 C CA . VAL B 2 168 ? 0.85200 29.63900 -2.09900 1.000 34.17798 168 VAL H CA 1
ATOM 2920 C C . VAL B 2 168 ? 0.91200 28.75800 -3.33900 1.000 27.98947 168 VAL H C 1
ATOM 2921 O O . VAL B 2 168 ? 1.22100 27.56200 -3.24900 1.000 21.16266 168 VAL H O 1
ATOM 2925 N N . HIS B 2 169 ? 0.60700 29.34600 -4.49600 1.000 25.08515 169 HIS H N 1
ATOM 2926 C CA . HIS B 2 169 ? 0.75100 28.68200 -5.78800 1.000 23.20961 169 HIS H CA 1
ATOM 2927 C C . HIS B 2 169 ? 1.58200 29.58000 -6.69300 1.000 24.19708 169 HIS H C 1
ATOM 2928 O O . HIS B 2 169 ? 1.09100 30.60800 -7.17000 1.000 26.00618 169 HIS H O 1
ATOM 2935 N N . THR B 2 170 ? 2.83400 29.19800 -6.92300 1.000 17.33285 170 THR H N 1
ATOM 2936 C CA . THR B 2 170 ? 3.68800 29.85800 -7.90100 1.000 27.38436 170 THR H CA 1
ATOM 2937 C C . THR B 2 170 ? 3.73600 28.98600 -9.14800 1.000 25.00804 170 THR H C 1
ATOM 2938 O O . THR B 2 170 ? 4.10800 27.81000 -9.07300 1.000 26.14439 170 THR H O 1
ATOM 2942 N N . PHE B 2 171 ? 3.36800 29.55400 -10.27500 1.000 23.59342 171 PHE H N 1
ATOM 2943 C CA . PHE B 2 171 ? 3.12300 28.75600 -11.46300 1.000 26.30507 171 PHE H CA 1
ATOM 2944 C C . PHE B 2 171 ? 4.33600 28.74800 -12.38700 1.000 25.67506 171 PHE H C 1
ATOM 2945 O O . PHE B 2 171 ? 5.11800 29.70400 -12.40500 1.000 23.24794 171 PHE H O 1
ATOM 2953 N N . PRO B 2 172 ? 4.51400 27.66500 -13.14700 1.000 24.57698 172 PRO H N 1
ATOM 2954 C CA . PRO B 2 172 ? 5.63700 27.59700 -14.09100 1.000 20.29334 172 PRO H CA 1
ATOM 2955 C C . PRO B 2 172 ? 5.63100 28.76800 -15.06200 1.000 24.00936 172 PRO H C 1
ATOM 2956 O O . PRO B 2 172 ? 4.58500 29.17000 -15.57800 1.000 19.87367 172 PRO H O 1
ATOM 2960 N N . ALA B 2 173 ? 6.81800 29.31800 -15.30100 1.000 23.79305 173 ALA H N 1
ATOM 2961 C CA . ALA B 2 173 ? 6.95600 30.44800 -16.20700 1.000 24.76607 173 ALA H CA 1
ATOM 2962 C C . ALA B 2 173 ? 6.67100 30.02500 -17.64300 1.000 19.77743 173 ALA H C 1
ATOM 2963 O O . ALA B 2 173 ? 6.91100 28.88200 -18.04000 1.000 20.61854 173 ALA H O 1
ATOM 2965 N N . VAL B 2 174 ? 6.15200 30.96800 -18.42600 1.000 21.46682 174 VAL H N 1
ATOM 2966 C CA . VAL B 2 174 ? 5.79700 30.74100 -19.82100 1.000 28.46092 174 VAL H CA 1
ATOM 2967 C C . VAL B 2 174 ? 6.57600 31.72500 -20.68100 1.000 29.24358 174 VAL H C 1
ATOM 2968 O O . VAL B 2 174 ? 6.58500 32.93000 -20.40100 1.000 24.41463 174 VAL H O 1
ATOM 2972 N N . LEU B 2 175 ? 7.22600 31.21100 -21.72200 1.000 28.49863 175 LEU H N 1
ATOM 2973 C CA . LEU B 2 175 ? 8.02400 32.02600 -22.62800 1.000 28.17869 175 LEU H CA 1
ATOM 2974 C C . LEU B 2 175 ? 7.15600 32.47800 -23.79700 1.000 28.50779 175 LEU H C 1
ATOM 2975 O O . LEU B 2 175 ? 6.56000 31.64800 -24.49400 1.000 18.44421 175 LEU H O 1
ATOM 2980 N N . GLN B 2 176 ? 7.08800 33.79100 -24.00900 1.000 31.36372 176 GLN H N 1
ATOM 2981 C CA . GLN B 2 176 ? 6.31900 34.36500 -25.10500 1.000 29.81339 176 GLN H CA 1
ATOM 2982 C C . GLN B 2 176 ? 7.01400 35.63400 -25.57200 1.000 34.31389 176 GLN H C 1
ATOM 2983 O O . GLN B 2 176 ? 7.33500 36.50000 -24.75200 1.000 32.01214 176 GLN H O 1
ATOM 2989 N N . SER B 2 177 ? 7.24000 35.73600 -26.88000 1.000 39.50624 177 SER H N 1
ATOM 2990 C CA . SER B 2 177 ? 7.87900 36.90400 -27.48200 1.000 43.80123 177 SER H CA 1
ATOM 2991 C C . SER B 2 177 ? 9.22700 37.18900 -26.82400 1.000 38.15945 177 SER H C 1
ATOM 2992 O O . SER B 2 177 ? 9.52800 38.31600 -26.42400 1.000 26.17966 177 SER H O 1
ATOM 2995 N N . ASP B 2 178 ? 10.03300 36.13600 -26.69000 1.000 34.48254 178 ASP H N 1
ATOM 2996 C CA . ASP B 2 178 ? 11.39900 36.16200 -26.17400 1.000 31.88018 178 ASP H CA 1
ATOM 2997 C C . ASP B 2 178 ? 11.48000 36.50200 -24.69100 1.000 30.67630 178 ASP H C 1
ATOM 2998 O O . ASP B 2 178 ? 12.59200 36.58400 -24.15400 1.000 29.56008 178 ASP H O 1
ATOM 3003 N N . LEU B 2 179 ? 10.35600 36.69900 -24.00800 1.000 25.19308 179 LEU H N 1
ATOM 3004 C CA . LEU B 2 179 ? 10.35500 37.06600 -22.60000 1.000 30.21109 179 LEU H CA 1
ATOM 3005 C C . LEU B 2 179 ? 9.45300 36.12200 -21.81900 1.000 30.37307 179 LEU H C 1
ATOM 3006 O O . LEU B 2 179 ? 8.50800 35.54500 -22.36200 1.000 28.87309 179 LEU H O 1
ATOM 3011 N N . TYR B 2 180 ? 9.75900 35.97200 -20.53500 1.000 27.52274 180 TYR H N 1
ATOM 3012 C CA . TYR B 2 180 ? 9.01000 35.08800 -19.65600 1.000 29.09582 180 TYR H CA 1
ATOM 3013 C C . TYR B 2 180 ? 7.90300 35.84400 -18.92700 1.000 29.35687 180 TYR H C 1
ATOM 3014 O O . TYR B 2 180 ? 7.92200 37.07200 -18.80800 1.000 26.15546 180 TYR H O 1
ATOM 3023 N N . THR B 2 181 ? 6.93200 35.07900 -18.43100 1.000 31.28512 181 THR H N 1
ATOM 3024 C CA . THR B 2 181 ? 5.84400 35.60600 -17.61900 1.000 28.48772 181 THR H CA 1
ATOM 3025 C C . THR B 2 181 ? 5.48000 34.57200 -16.56400 1.000 27.34792 181 THR H C 1
ATOM 3026 O O . THR B 2 181 ? 5.27300 33.39800 -16.88800 1.000 25.97553 181 THR H O 1
ATOM 3030 N N . LEU B 2 182 ? 5.40400 35.01000 -15.30900 1.000 26.65036 182 LEU H N 1
ATOM 3031 C CA . LEU B 2 182 ? 5.13100 34.12100 -14.19000 1.000 25.62311 182 LEU H CA 1
ATOM 3032 C C . LEU B 2 182 ? 4.13300 34.78700 -13.25400 1.000 27.02611 182 LEU H C 1
ATOM 3033 O O . LEU B 2 182 ? 4.09800 36.01400 -13.12900 1.000 22.47349 182 LEU H O 1
ATOM 3038 N N . SER B 2 183 ? 3.32000 33.96400 -12.59600 1.000 26.41267 183 SER H N 1
ATOM 3039 C CA . SER B 2 183 ? 2.33600 34.44400 -11.63900 1.000 23.63258 183 SER H CA 1
ATOM 3040 C C . SER B 2 183 ? 2.42300 33.62500 -10.36000 1.000 24.33373 183 SER H C 1
ATOM 3041 O O . SER B 2 183 ? 2.86500 32.47200 -10.36800 1.000 23.03534 183 SER H O 1
ATOM 3044 N N . SER B 2 184 ? 1.99200 34.23400 -9.25800 1.000 23.04144 184 SER H N 1
ATOM 3045 C CA . SER B 2 184 ? 1.98800 33.56900 -7.96500 1.000 22.63592 184 SER H CA 1
ATOM 3046 C C . SER B 2 184 ? 0.79500 34.06000 -7.16200 1.000 21.14879 184 SER H C 1
ATOM 3047 O O . SER B 2 184 ? 0.50300 35.25800 -7.14300 1.000 19.87557 184 SER H O 1
ATOM 3050 N N . SER B 2 185 ? 0.11500 33.12900 -6.50100 1.000 23.40537 185 SER H N 1
ATOM 3051 C CA . SER B 2 185 ? -1.05600 33.43500 -5.69900 1.000 26.75702 185 SER H CA 1
ATOM 3052 C C . SER B 2 185 ? -0.80700 33.05800 -4.24500 1.000 26.87948 185 SER H C 1
ATOM 3053 O O . SER B 2 185 ? 0.04900 32.22600 -3.93200 1.000 24.71578 185 SER H O 1
ATOM 3056 N N . VAL B 2 186 ? -1.56900 33.69000 -3.35600 1.000 21.84576 186 VAL H N 1
ATOM 3057 C CA . VAL B 2 186 ? -1.53100 33.38400 -1.93000 1.000 21.55797 186 VAL H CA 1
ATOM 3058 C C . VAL B 2 186 ? -2.92200 33.62100 -1.35900 1.000 23.20891 186 VAL H C 1
ATOM 3059 O O . VAL B 2 186 ? -3.59700 34.59400 -1.71100 1.000 23.69086 186 VAL H O 1
ATOM 3063 N N . THR B 2 187 ? -3.35500 32.71600 -0.48400 1.000 22.12884 187 THR H N 1
ATOM 3064 C CA . THR B 2 187 ? -4.69000 32.75400 0.09800 1.000 24.80755 187 THR H CA 1
ATOM 3065 C C . THR B 2 187 ? -4.57000 32.89700 1.60900 1.000 27.03235 187 THR H C 1
ATOM 3066 O O . THR B 2 187 ? -3.95600 32.05200 2.27000 1.000 23.67051 187 THR H O 1
ATOM 3070 N N . VAL B 2 188 ? -5.15500 33.96100 2.14800 1.000 23.46111 188 VAL H N 1
ATOM 3071 C CA . VAL B 2 188 ? -5.08200 34.24900 3.58200 1.000 25.98013 188 VAL H CA 1
ATOM 3072 C C . VAL B 2 188 ? -6.48400 34.54800 4.08500 1.000 26.08514 188 VAL H C 1
ATOM 3073 O O . VAL B 2 188 ? -7.37900 34.91600 3.30500 1.000 23.53475 188 VAL H O 1
ATOM 3077 N N . PRO B 2 189 ? -6.72300 34.38000 5.38800 1.000 27.52385 189 PRO H N 1
ATOM 3078 C CA . PRO B 2 189 ? -8.03000 34.74600 5.94500 1.000 30.35124 189 PRO H CA 1
ATOM 3079 C C . PRO B 2 189 ? -8.28300 36.24300 5.83800 1.000 26.88972 189 PRO H C 1
ATOM 3080 O O . PRO B 2 189 ? -7.36100 37.05900 5.90200 1.000 25.56261 189 PRO H O 1
ATOM 3084 N N . SER B 2 190 ? -9.56100 36.59900 5.67800 1.000 30.17337 190 SER H N 1
ATOM 3085 C CA . SER B 2 190 ? -9.93500 38.00400 5.54400 1.000 31.86593 190 SER H CA 1
ATOM 3086 C C . SER B 2 190 ? -9.61700 38.81200 6.79500 1.000 28.47762 190 SER H C 1
ATOM 3087 O O . SER B 2 190 ? -9.44600 40.03200 6.70400 1.000 25.46028 190 SER H O 1
ATOM 3090 N N . SER B 2 191 ? -9.53600 38.16400 7.95800 1.000 28.05669 191 SER H N 1
ATOM 3091 C CA . SER B 2 191 ? -9.12100 38.85200 9.17300 1.000 32.64282 191 SER H CA 1
ATOM 3092 C C . SER B 2 191 ? -7.63100 39.16600 9.18700 1.000 33.23090 191 SER H C 1
ATOM 3093 O O . SER B 2 191 ? -7.17700 39.89600 10.07500 1.000 29.41052 191 SER H O 1
ATOM 3096 N N . THR B 2 192 ? -6.86700 38.64000 8.22900 1.000 36.20528 192 THR H N 1
ATOM 3097 C CA . THR B 2 192 ? -5.43400 38.89100 8.13800 1.000 36.72093 192 THR H CA 1
ATOM 3098 C C . THR B 2 192 ? -5.11400 40.04900 7.20000 1.000 32.63932 192 THR H C 1
ATOM 3099 O O . THR B 2 192 ? -4.20600 40.83900 7.47600 1.000 27.40755 192 THR H O 1
ATOM 3103 N N . TRP B 2 193 ? -5.86000 40.17800 6.10500 1.000 31.82610 193 TRP H N 1
ATOM 3104 C CA . TRP B 2 193 ? -5.59800 41.18200 5.09100 1.000 25.98200 193 TRP H CA 1
ATOM 3105 C C . TRP B 2 193 ? -6.88200 41.93700 4.77000 1.000 26.47645 193 TRP H C 1
ATOM 3106 O O . TRP B 2 193 ? -7.95200 41.32500 4.67200 1.000 28.60420 193 TRP H O 1
ATOM 3117 N N . PRO B 2 194 ? -6.81100 43.26400 4.59200 1.000 27.45616 194 PRO H N 1
ATOM 3118 C CA . PRO B 2 194 ? -5.61700 44.12100 4.61600 1.000 27.54004 194 PRO H CA 1
ATOM 3119 C C . PRO B 2 194 ? -5.25000 44.64000 6.00400 1.000 29.69938 194 PRO H C 1
ATOM 3120 O O . PRO B 2 194 ? -4.52100 45.62400 6.11600 1.000 26.46266 194 PRO H O 1
ATOM 3124 N N . SER B 2 195 ? -5.74500 44.01100 7.07400 1.000 34.74958 195 SER H N 1
ATOM 3125 C CA . SER B 2 195 ? -5.39500 44.45200 8.42100 1.000 35.44468 195 SER H CA 1
ATOM 3126 C C . SER B 2 195 ? -3.89500 44.33500 8.65800 1.000 30.52942 195 SER H C 1
ATOM 3127 O O . SER B 2 195 ? -3.26400 45.25200 9.19700 1.000 31.29333 195 SER H O 1
ATOM 3130 N N . GLN B 2 196 ? -3.30900 43.21500 8.25600 1.000 30.44390 196 GLN H N 1
ATOM 3131 C CA . GLN B 2 196 ? -1.87100 43.00800 8.29700 1.000 30.43936 196 GLN H CA 1
ATOM 3132 C C . GLN B 2 196 ? -1.31500 43.05700 6.87900 1.000 31.94875 196 GLN H C 1
ATOM 3133 O O . GLN B 2 196 ? -2.05400 43.01700 5.89100 1.000 28.68385 196 GLN H O 1
ATOM 3139 N N . THR B 2 197 ? 0.00800 43.15200 6.78400 1.000 29.45591 197 THR H N 1
ATOM 3140 C CA . THR B 2 197 ? 0.67100 43.37400 5.50700 1.000 25.80809 197 THR H CA 1
ATOM 3141 C C . THR B 2 197 ? 0.99900 42.05500 4.81700 1.000 26.87203 197 THR H C 1
ATOM 3142 O O . THR B 2 197 ? 1.42600 41.09100 5.45800 1.000 20.59171 197 THR H O 1
ATOM 3146 N N . VAL B 2 198 ? 0.79800 42.02700 3.50100 1.000 25.35613 198 VAL H N 1
ATOM 3147 C CA . VAL B 2 198 ? 1.13300 40.88600 2.65600 1.000 27.58326 198 VAL H CA 1
ATOM 3148 C C . VAL B 2 198 ? 2.00500 41.40200 1.51800 1.000 27.49990 198 VAL H C 1
ATOM 3149 O O . VAL B 2 198 ? 1.58300 42.28700 0.76300 1.000 20.43753 198 VAL H O 1
ATOM 3153 N N . THR B 2 199 ? 3.21400 40.85700 1.39500 1.000 26.29815 199 THR H N 1
ATOM 3154 C CA . THR B 2 199 ? 4.20700 41.38300 0.46700 1.000 28.52971 199 THR H CA 1
ATOM 3155 C C . THR B 2 199 ? 4.71800 40.28100 -0.44900 1.000 25.39108 199 THR H C 1
ATOM 3156 O O . THR B 2 199 ? 5.04600 39.18200 0.01000 1.000 24.10329 199 THR H O 1
ATOM 3160 N N . CYS B 2 200 ? 4.78600 40.58900 -1.74200 1.000 24.64370 200 CYS H N 1
ATOM 3161 C CA . CYS B 2 200 ? 5.36600 39.69600 -2.73400 1.000 31.72492 200 CYS H CA 1
ATOM 3162 C C . CYS B 2 200 ? 6.86400 39.96400 -2.84300 1.000 27.91243 200 CYS H C 1
ATOM 3163 O O . CYS B 2 200 ? 7.28300 41.11300 -3.01200 1.000 26.69739 200 CYS H O 1
ATOM 3166 N N . ASN B 2 201 ? 7.67100 38.90900 -2.72800 1.000 20.07631 201 ASN H N 1
ATOM 3167 C CA . ASN B 2 201 ? 9.12800 39.01500 -2.77400 1.000 28.07628 201 ASN H CA 1
ATOM 3168 C C . ASN B 2 201 ? 9.62400 38.32200 -4.03800 1.000 25.17714 201 ASN H C 1
ATOM 3169 O O . ASN B 2 201 ? 9.54900 37.09400 -4.14700 1.000 22.40125 201 ASN H O 1
ATOM 3174 N N . VAL B 2 202 ? 10.13600 39.10700 -4.98300 1.000 21.66356 202 VAL H N 1
ATOM 3175 C CA . VAL B 2 202 ? 10.60100 38.60700 -6.27200 1.000 30.03668 202 VAL H CA 1
ATOM 3176 C C . VAL B 2 202 ? 12.10600 38.81300 -6.37100 1.000 25.48755 202 VAL H C 1
ATOM 3177 O O . VAL B 2 202 ? 12.62800 39.86300 -5.97500 1.000 25.53604 202 VAL H O 1
ATOM 3181 N N . ALA B 2 203 ? 12.80200 37.80800 -6.90200 1.000 24.39340 203 ALA H N 1
ATOM 3182 C CA . ALA B 2 203 ? 14.23900 37.87400 -7.12400 1.000 30.47545 203 ALA H CA 1
ATOM 3183 C C . ALA B 2 203 ? 14.56900 37.31200 -8.49900 1.000 29.37253 203 ALA H C 1
ATOM 3184 O O . ALA B 2 203 ? 14.04500 36.26700 -8.89400 1.000 23.91281 203 ALA H O 1
ATOM 3186 N N . HIS B 2 204 ? 15.43600 38.01500 -9.22800 1.000 31.28904 204 HIS H N 1
ATOM 3187 C CA . HIS B 2 204 ? 15.90600 37.58700 -10.54600 1.000 28.22610 204 HIS H CA 1
ATOM 3188 C C . HIS B 2 204 ? 17.42800 37.64500 -10.52000 1.000 28.36139 204 HIS H C 1
ATOM 3189 O O . HIS B 2 204 ? 18.02400 38.70000 -10.77700 1.000 28.70081 204 HIS H O 1
ATOM 3196 N N . PRO B 2 205 ? 18.08900 36.52800 -10.20200 1.000 32.70829 205 PRO H N 1
ATOM 3197 C CA . PRO B 2 205 ? 19.55100 36.56600 -10.01100 1.000 32.10130 205 PRO H CA 1
ATOM 3198 C C . PRO B 2 205 ? 20.33100 37.01200 -11.23500 1.000 26.68719 205 PRO H C 1
ATOM 3199 O O . PRO B 2 205 ? 21.39600 37.62300 -11.08400 1.000 30.21575 205 PRO H O 1
ATOM 3203 N N . ALA B 2 206 ? 19.83500 36.73000 -12.44200 1.000 26.37532 206 ALA H N 1
ATOM 3204 C CA . ALA B 2 206 ? 20.59700 37.04800 -13.64600 1.000 29.07638 206 ALA H CA 1
ATOM 3205 C C . ALA B 2 206 ? 20.79700 38.54900 -13.81600 1.000 34.03458 206 ALA H C 1
ATOM 3206 O O . ALA B 2 206 ? 21.79200 38.97500 -14.41500 1.000 32.35841 206 ALA H O 1
ATOM 3208 N N . SER B 2 207 ? 19.87600 39.36200 -13.30300 1.000 32.38742 207 SER H N 1
ATOM 3209 C CA . SER B 2 207 ? 19.99300 40.81300 -13.37300 1.000 31.95615 207 SER H CA 1
ATOM 3210 C C . SER B 2 207 ? 20.20100 41.44700 -12.00300 1.000 28.48367 207 SER H C 1
ATOM 3211 O O . SER B 2 207 ? 20.15700 42.67700 -11.88700 1.000 27.95671 207 SER H O 1
ATOM 3214 N N . SER B 2 208 ? 20.43100 40.63300 -10.96800 1.000 30.52255 208 SER H N 1
ATOM 3215 C CA . SER B 2 208 ? 20.66300 41.11500 -9.60300 1.000 32.47694 208 SER H CA 1
ATOM 3216 C C . SER B 2 208 ? 19.53300 42.02800 -9.13100 1.000 28.66264 208 SER H C 1
ATOM 3217 O O . SER B 2 208 ? 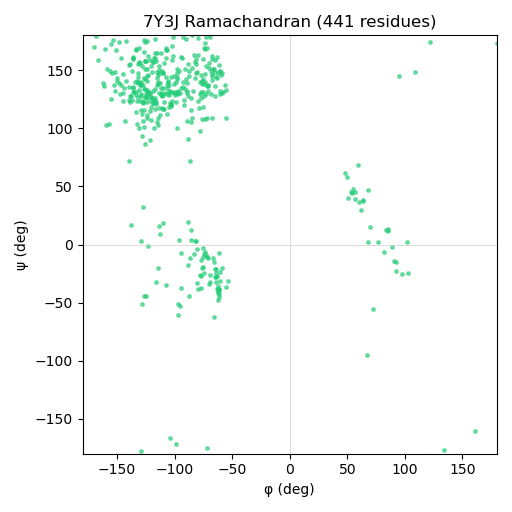19.76700 43.08400 -8.53900 1.000 26.57679 208 SER H O 1
ATOM 3220 N N . THR B 2 209 ? 18.29500 41.61600 -9.38900 1.000 29.65828 209 THR H N 1
ATOM 3221 C CA . THR B 2 209 ? 17.11500 42.40100 -9.05400 1.000 33.09652 209 THR H CA 1
ATOM 3222 C C . THR B 2 209 ? 16.32900 41.72100 -7.94100 1.000 28.64956 209 THR H C 1
ATOM 3223 O O . THR B 2 209 ? 16.03700 40.52300 -8.01900 1.000 27.62774 209 THR H O 1
ATOM 3227 N N . LYS B 2 210 ? 15.99700 42.49200 -6.90900 1.000 33.80130 210 LYS H N 1
ATOM 3228 C CA . LYS B 2 210 ? 15.13800 42.05100 -5.81900 1.000 31.96260 210 LYS H CA 1
ATOM 3229 C C . LYS B 2 210 ? 14.16100 43.17200 -5.50400 1.000 28.34066 210 LYS H C 1
ATOM 3230 O O . LYS B 2 210 ? 14.57900 44.30400 -5.23900 1.000 32.12964 210 LYS H O 1
ATOM 3236 N N . VAL B 2 211 ? 12.86800 42.86300 -5.54000 1.000 27.91934 211 VAL H N 1
ATOM 3237 C CA . VAL B 2 211 ? 11.82900 43.85100 -5.28200 1.000 33.07267 211 VAL H CA 1
ATOM 3238 C C . VAL B 2 211 ? 10.82700 43.27800 -4.29400 1.000 29.50225 211 VAL H C 1
ATOM 3239 O O . VAL B 2 211 ? 10.57200 42.06900 -4.26300 1.000 27.69032 211 VAL H O 1
ATOM 3243 N N . ASP B 2 212 ? 10.26400 44.16000 -3.47200 1.000 30.15730 212 ASP H N 1
ATOM 3244 C CA . ASP B 2 212 ? 9.17100 43.82400 -2.56900 1.000 30.49074 212 ASP H CA 1
ATOM 3245 C C . ASP B 2 212 ? 7.95200 44.62700 -2.99100 1.000 28.33732 212 ASP H C 1
ATOM 3246 O O . ASP B 2 212 ? 8.00800 45.86100 -3.04300 1.000 27.50239 212 ASP H O 1
ATOM 3251 N N . LYS B 2 213 ? 6.86000 43.93200 -3.29700 1.000 27.40344 213 LYS H N 1
ATOM 3252 C CA . LYS B 2 213 ? 5.62000 44.56500 -3.73500 1.000 34.23293 213 LYS H CA 1
ATOM 3253 C C . LYS B 2 213 ? 4.53900 44.30100 -2.69600 1.000 31.58710 213 LYS H C 1
ATOM 3254 O O . LYS B 2 213 ? 4.01500 43.18500 -2.60400 1.000 23.05184 2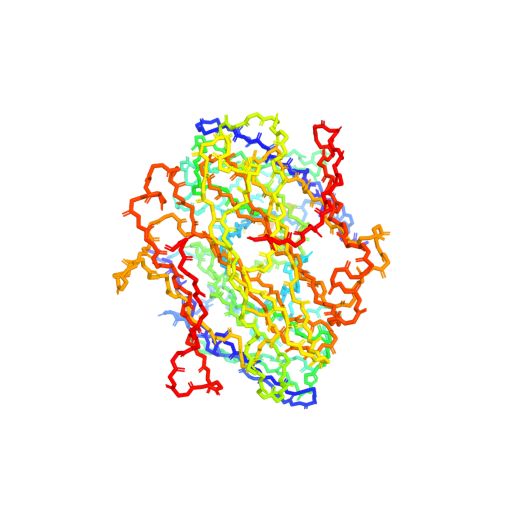13 LYS H O 1
ATOM 3260 N N . LYS B 2 214 ? 4.21000 45.33000 -1.92000 1.000 25.88247 214 LYS H N 1
ATOM 3261 C CA . LYS B 2 214 ? 3.12600 45.23100 -0.95400 1.000 28.10835 214 LYS H CA 1
ATOM 3262 C C . LYS B 2 214 ? 1.78700 45.18800 -1.68000 1.000 23.23964 214 LYS H C 1
ATOM 3263 O O . LYS B 2 214 ? 1.53300 45.98900 -2.58500 1.000 21.18721 214 LYS H O 1
ATOM 3269 N N . ILE B 2 215 ? 0.93500 44.24400 -1.29100 1.000 25.16584 215 ILE H N 1
ATOM 3270 C CA . ILE B 2 215 ? -0.40200 44.11900 -1.86100 1.000 31.37422 215 ILE H CA 1
ATOM 3271 C C . ILE B 2 215 ? -1.32100 45.05400 -1.08500 1.000 27.73878 215 ILE H C 1
ATOM 3272 O O . ILE B 2 215 ? -1.69000 44.76900 0.05700 1.000 17.75240 215 ILE H O 1
ATOM 3277 N N . VAL B 2 216 ? -1.69000 46.17200 -1.70100 1.000 29.31096 216 VAL H N 1
ATOM 3278 C CA . VAL B 2 216 ? -2.57800 47.13700 -1.05800 1.000 35.34418 216 VAL H CA 1
ATOM 3279 C C . VAL B 2 216 ? -3.97800 46.98300 -1.64100 1.000 31.24502 216 VAL H C 1
ATOM 3280 O O . VAL B 2 216 ? -4.12300 46.67800 -2.83300 1.000 27.91047 216 VAL H O 1
ATOM 3284 N N . PRO B 2 217 ? -5.03000 47.15200 -0.84200 1.000 37.41832 217 PRO H N 1
ATOM 3285 C CA . PRO B 2 217 ? -6.38800 47.03200 -1.38300 1.000 36.03425 217 PRO H CA 1
ATOM 3286 C C . PRO B 2 217 ? -6.73400 48.19400 -2.30000 1.000 35.79226 217 PRO H C 1
ATOM 3287 O O . PRO B 2 217 ? -6.21300 49.30400 -2.16600 1.000 31.57686 217 PRO H O 1
ATOM 3291 N N . ARG B 2 218 ? -7.62900 47.92100 -3.24500 1.000 46.46903 218 ARG H N 1
ATOM 3292 C CA . ARG B 2 218 ? -8.10100 48.94700 -4.16000 1.000 53.52433 218 ARG H CA 1
ATOM 3293 C C . ARG B 2 218 ? -9.19700 49.78100 -3.50500 1.000 55.23988 218 ARG H C 1
ATOM 3294 O O . ARG B 2 218 ? -9.88800 49.33000 -2.58600 1.000 48.75449 218 ARG H O 1
ATOM 3302 N N . ASP B 2 219 ? -9.35100 51.01000 -3.98600 1.000 58.72676 219 ASP H N 1
ATOM 3303 C CA . ASP B 2 219 ? -10.38100 51.90200 -3.46700 1.000 63.93890 219 ASP H CA 1
ATOM 3304 C C . ASP B 2 219 ? -11.43000 52.19000 -4.53400 1.000 62.65734 219 ASP H C 1
ATOM 3305 O O . ASP B 2 219 ? -11.25800 51.83600 -5.70100 1.000 57.64256 219 ASP H O 1
ATOM 3307 N N . LYS C 3 1 ? 11.39900 0.98900 -46.46900 1.000 57.86970 16 LYS A N 1
ATOM 3308 C CA . LYS C 3 1 ? 10.87800 1.91900 -45.48600 1.000 65.47133 16 LYS A CA 1
ATOM 3309 C C . LYS C 3 1 ? 11.27600 1.49600 -44.07100 1.000 68.87919 16 LYS A C 1
ATOM 3310 O O . LYS C 3 1 ? 11.78400 2.30100 -43.28900 1.000 63.55413 16 LYS A O 1
ATOM 3312 N N . LEU C 3 2 ? 11.04800 0.22400 -43.75500 1.000 67.75893 17 LEU A N 1
ATOM 3313 C CA . LEU C 3 2 ? 11.40100 -0.32900 -42.45200 1.000 62.21633 17 LEU A CA 1
ATOM 3314 C C . LEU C 3 2 ? 12.89200 -0.64800 -42.41100 1.000 54.82406 17 LEU A C 1
ATOM 3315 O O . LEU C 3 2 ? 13.39100 -1.41400 -43.24300 1.000 55.49523 17 LEU A O 1
ATOM 3320 N N . VAL C 3 3 ? 13.59900 -0.07000 -41.44000 1.000 47.19200 18 VAL A N 1
ATOM 3321 C CA . VAL C 3 3 ? 15.02000 -0.32400 -41.23000 1.000 51.00794 18 VAL A CA 1
ATOM 3322 C C . VAL C 3 3 ? 15.23800 -0.67600 -39.76500 1.000 51.30952 18 VAL A C 1
ATOM 3323 O O . VAL C 3 3 ? 14.80100 0.06000 -38.87500 1.000 49.10333 18 VAL A O 1
ATOM 3327 N N . PHE C 3 4 ? 15.90900 -1.79900 -39.51400 1.000 47.62350 19 PHE A N 1
ATOM 3328 C CA . PHE C 3 4 ? 16.16900 -2.23200 -38.14800 1.000 45.01948 19 PHE A CA 1
ATOM 3329 C C . PHE C 3 4 ? 17.26600 -1.38600 -37.51600 1.000 45.88737 19 PHE A C 1
ATOM 3330 O O . PHE C 3 4 ? 18.27500 -1.07000 -38.15300 1.000 43.77866 19 PHE A O 1
ATOM 3338 N N . PHE C 3 5 ? 17.06700 -1.02600 -36.25000 1.000 42.43100 20 PHE A N 1
ATOM 3339 C CA . PHE C 3 5 ? 18.08500 -0.31500 -35.47900 1.000 53.30281 20 PHE A CA 1
ATOM 3340 C C . PHE C 3 5 ? 19.12600 -1.33000 -35.02700 1.000 48.99199 20 PHE A C 1
ATOM 3341 O O . PHE C 3 5 ? 18.93700 -2.02900 -34.03000 1.000 46.70879 20 PHE A O 1
ATOM 3349 N N . ALA C 3 6 ? 20.23100 -1.41900 -35.76600 1.000 44.46711 21 ALA A N 1
ATOM 3350 C CA . ALA C 3 6 ? 21.28500 -2.40000 -35.49600 1.000 49.58808 21 ALA A CA 1
ATOM 3351 C C . ALA C 3 6 ? 22.65200 -1.75800 -35.69400 1.000 40.93123 21 ALA A C 1
ATOM 3352 O O . ALA C 3 6 ? 23.36000 -2.04900 -36.66400 1.000 41.23805 21 ALA A O 1
ATOM 3354 N N . PRO C 3 7 ? 23.06100 -0.87600 -34.78300 1.000 47.92414 22 PRO A N 1
ATOM 3355 C CA . PRO C 3 7 ? 24.39300 -0.27200 -34.87800 1.000 51.22925 22 PRO A CA 1
ATOM 3356 C C . PRO C 3 7 ? 25.49200 -1.23600 -34.45300 1.000 47.54456 22 PRO A C 1
ATOM 3357 O O . PRO C 3 7 ? 25.26400 -2.22000 -33.74600 1.000 36.98210 22 PRO A O 1
ATOM 3361 N N . ASP C 3 8 ? 26.70800 -0.93300 -34.90800 1.000 51.10192 23 ASP A N 1
ATOM 3362 C CA . ASP C 3 8 ? 27.89900 -1.68800 -34.52000 1.000 55.77664 23 ASP A CA 1
ATOM 3363 C C . ASP C 3 8 ? 28.45200 -1.05600 -33.24900 1.000 58.69726 23 ASP A C 1
ATOM 3364 O O . ASP C 3 8 ? 29.26600 -0.13200 -33.28700 1.000 58.81274 23 ASP A O 1
ATOM 3366 N N . VAL C 3 9 ? 27.99900 -1.56300 -32.10700 1.000 52.77306 24 VAL A N 1
ATOM 3367 C CA . VAL C 3 9 ? 28.38000 -1.05100 -30.79700 1.000 57.57714 24 VAL A CA 1
ATOM 3368 C C . VAL C 3 9 ? 29.33000 -2.04200 -30.14000 1.000 54.84708 24 VAL A C 1
ATOM 3369 O O . VAL C 3 9 ? 29.09400 -3.25600 -30.16500 1.000 54.66850 24 VAL A O 1
ATOM 3373 N N . GLY C 3 10 ? 30.40600 -1.52300 -29.55900 1.000 55.79826 25 GLY A N 1
ATOM 3374 C CA . GLY C 3 10 ? 31.39700 -2.32500 -28.87800 1.000 64.43026 25 GLY A CA 1
ATOM 3375 C C . GLY C 3 10 ? 32.80200 -1.92400 -29.26800 1.000 67.93432 25 GLY A C 1
ATOM 3376 O O . GLY C 3 10 ? 33.02700 -0.98200 -30.02600 1.000 63.86362 25 GLY A O 1
ATOM 3377 N N . SER C 3 11 ? 33.76300 -2.66600 -28.72800 1.000 68.81478 26 SER A N 1
ATOM 3378 C CA . SER C 3 11 ? 35.17100 -2.42400 -29.02200 1.000 65.31590 26 SER A CA 1
ATOM 3379 C C . SER C 3 11 ? 35.52200 -2.90400 -30.42800 1.000 64.58373 26 SER A C 1
ATOM 3380 O O . SER C 3 11 ? 34.94500 -3.87200 -30.92600 1.000 59.68026 26 SER A O 1
#

Foldseek 3Di:
DKAWEKPDQEAADAFFDKDKIKIFIPWFQQAPVRFRFKFKWFDAPPGDIDTQGTRFFHGDPPHDPQWGKHDGIGMIMIMGRGDDPVRFGWMKMWGDRDPPIDIYPTHGYAYDDDFDFWDKDKDWADPVQLVVFKTKIKIKGDFGPDPDKDKWKDFVRHTDDPQKDKDKDAQDPPRRGIMMMIMRMDTSVVVVVTFKIWIWMDDPVDPGTDIDIGGND/DKAKAKDAAAEAEAQAKDKIKIAIDDDQLQQWKKWKWWAAPVRDIHTAWIAHAVPRDIGGDVVCPVAWDWGYDVVRNMIMIMGGNDDQVRQTWMKMFIAHPVRDGDDIYPTYGYGYANDDFAAWDKDWAADPDQDDPFDKDKIKMKTWFGDDDDKDKDKPVPPADPQKDKDDWDADNRGIITMMMHIDTSVCPPVPWIWIWMADVVVRDIDIHIHHHDD/DDDDDDDDDDD

Solvent-accessible surface area: 19958 Å² total; per-residue (Å²): 97,6,88,13,74,7,83,42,117,35,30,50,6,44,97,17,58,141,3,54,1,44,0,37,15,73,46,50,0,75,4,183,75,54,52,28,1,0,2,0,2,10,17,62,89,87,80,18,2,111,8,15,0,56,59,17,71,63,117,42,86,80,16,51,113,41,4,56,11,56,37,85,25,51,94,2,37,0,103,2,70,148,1,68,68,103,3,41,10,30,0,0,0,2,0,3,0,16,24,9,4,19,18,3,50,8,0,48,1,3,44,103,82,77,71,18,66,11,73,8,18,20,2,11,2,5,78,66,6,43,110,82,36,20,0,1,0,0,0,0,0,4,50,1,10,34,62,105,22,101,36,31,4,59,15,72,60,77,112,54,139,114,37,37,30,44,11,141,31,66,34,53,124,98,47,16,4,12,2,6,3,0,6,0,39,10,78,70,90,44,10,92,161,59,49,33,0,18,0,30,0,72,9,145,49,40,151,64,65,40,76,94,58,30,96,96,113,164,35,93,15,127,7,10,41,106,47,97,15,53,71,56,44,62,17,117,0,85,0,38,12,51,48,46,83,18,44,57,51,2,4,0,0,0,18,5,30,92,62,96,151,10,73,1,2,0,1,1,7,9,58,96,32,100,44,46,42,6,91,144,17,122,50,36,15,60,12,59,34,61,79,102,58,28,10,0,62,0,58,0,87,65,3,52,87,137,7,45,10,46,1,12,0,0,18,0,16,106,56,27,1,4,10,76,27,0,101,12,1,42,1,14,7,6,70,26,79,78,41,70,20,47,11,22,14,3,8,29,47,94,104,52,147,120,151,36,131,6,11,0,0,0,0,0,39,18,0,6,12,67,80,13,75,22,52,1,45,96,45,94,42,85,102,35,40,22,55,2,75,27,40,56,95,89,53,54,22,14,11,6,0,0,0,37,4,58,23,90,32,14,79,86,106,84,1,30,0,20,2,21,0,86,54,31,108,39,172,62,105,56,111,3,77,68,106,154,146,111,78,54,0,51,12,95,26,24,125

B-factor: mean 34.47, std 9.43, range [11.92, 85.54]

Organism: Homo sapiens (NCBI:txid9606)

Secondary structure (DSSP, 8-state):
---B-------/--EEEE---EEE-TT--EEEEEEEESS-GGGSEEEEEEE-TT--EEEEEEE-TTT--EEE-GGGTTTEEEEEETTTTEEEEEE-S--GGG-EEEEEEEE-TT-----B---EEEEE-S---BPPEEEEE--SSPPPTT-EEEEEEEEEEEBSS--EEEEGGGTB-TTEEEPPPEEETTEEEEEEEEEEETTTTTTS--EEEEEEGGGTEEEEEE-PPP-/---EEEE-SEEEE-TT--EEEEEEESS--B-TTS-B-EEEEEE-TTS--EEEEETTTEEPTT--TTEEEEEETTEEEEEESS--GGG-EEEEEEE-SBSSPEE---EEEEE----B--EEEEEPPPHHHHHTTEEEEEEEEEEEBSS--EEEEEETTEEE-TTEEEEE----TTT--EEEEEEEEEEHHHHHT--EEEEEEE-TT-SS-EEEEEE--

Sequence (447 aa):
DVVMTQTPLSLPVSLGDQASISCRCSQSLVHRNGNTNLHWYLQKSGQSPKLLIYKVSNRFSGVPDRFSGSGSGTDFTLKISRVEAEDLGVYFCSQSTYVPLTFGVGTKLELKRADAAPTVSIFPPSSEQLTSGGASVVCFLNNFYPKDINVKWKIDGSERQNGVLNSWTDQDSKDSTYSMSSTLTLTKDEYERHNSYTCEATHKTSTSPIVKSFNRNEVQLQQSGPELVKPGASVKIFCKASGYTFTDYNMDWVKQSHGKRLEWIGDINPNTGVTIDNPKFKGKATLTVDESSSTVYMELRSLSSEDTAVYYCARLPDNYVMDYWGQGTSVTVSAAKTTPPSVYPLAPGSAAQTNSMVTLGCLVKGYFPEPVTVTWNSGSLSSGVHTFPAVLQSDLYTLSSSVTVPSSTWPSQTVTCNVAHPASSTKVDKKIVPRDKLVFFAPDVGS

GO terms:
  GO:1905898 positive regulation of response to endoplasmic reticulum stress (P, IDA)
  GO:0005634 nucleus (C, IGI)
  GO:0003682 chromatin binding (F, IGI)
  GO:0010629 negative regulation of gene expression (P, TAS)
  GO:0141137 positive regulation of gene expression, epigenetic (P, IGI)
  GO:0006357 regulation of transcription by RNA polymerase II (P, IGI)
  GO:0000122 negative regulation of transcription by RNA polymerase II (P, IGI)
  GO:1900221 regulation of amyloid-beta clearance (P, IMP)
  GO:0005515 protein binding (F, IPI)
  GO:0031901 early endosome membrane (C, IDA)
  GO:0005576 extracellular region (C, IDA)
  GO:0106003 amyloid-beta complex (C, IDA)
  GO:1904646 cellular response to amyloid-beta (P, IDA)
  GO:0032224 positive regulation of synaptic transmission, cholinergic (P, IDA)
  GO:0048018 receptor ligand activity (F, IDA)
  GO:0043083 synaptic cleft (C, TAS)
  GO:0005178 integrin binding (F, IDA)
  GO:0070381 endosome to plasma membrane transport vesicle (C, IDA)
  GO:0005739 mitochondrion (C, IDA)
  GO:0005764 lysosome (C, IDA)

Radius of gyration: 24.58 Å; Cα contacts (8 Å, |Δi|>4): 1165; chains: 3; bounding box: 62×66×55 Å